Protein AF-0000000084945791 (afdb_homodimer)

Secondary structure (DSSP, 8-state):
-EEEEEEEEEEEETTEEEEEEEEEEEETT-EEEEEESTTSSHHHHHHHHHTSS--SEEEEEETTEETTT-HHHHHHHEEEE-SS----TTSBHHHHHHHHHHHTT--HHHHHHHHHHHHHHTT-GGGTTSBGGGS-HHHHHHHHHHHHHTT--SEEEEESTTTT--HHHHHHHHHHHHHHBTTBEEEEEES-HHHHHHH-SEEEEEETTEEEEEE-HHHHHHHHT-SSHHHHHHHHHHT-S-S---TT-/-EEEEEEEEEEEETTEEEEEEEEEEEETT-EEEEEESTTSSHHHHHHHHHTSS--SEEEEEETTEETTT-HHHHHHHEEEE-SS----TTSBHHHHHHHHHHHTT--HHHHHHHHHHHHHHTT-GGGTTSBGGGS-HHHHHHHHHHHHHTT--SEEEEESTTTT--HHHHHHHHHHHHHHBTTBEEEEEES-HHHHHHH-SEEEEEETTEEEEEE-HHHHHHHHT-SSHHHHHHHHHHT-S-S---TT-

Structure (mmCIF, N/CA/C/O backbone):
data_AF-0000000084945791-model_v1
#
loop_
_entity.id
_entity.type
_entity.pdbx_description
1 polymer 'ABC transporter, ATP-binding protein'
#
loop_
_atom_site.group_PDB
_atom_site.id
_atom_site.type_symbol
_atom_site.label_atom_id
_atom_site.label_alt_id
_atom_site.label_comp_id
_atom_site.label_asym_id
_atom_site.label_entity_id
_atom_site.label_seq_id
_atom_site.pdbx_PDB_ins_code
_atom_site.Cartn_x
_atom_site.Cartn_y
_atom_site.Cartn_z
_atom_site.occupancy
_atom_site.B_iso_or_equiv
_atom_site.auth_seq_id
_atom_site.auth_comp_id
_atom_site.auth_asym_id
_atom_site.auth_atom_id
_atom_site.pdbx_PDB_model_num
ATOM 1 N N . MET A 1 1 ? -0.358 33.906 0.718 1 84.75 1 MET A N 1
ATOM 2 C CA . MET A 1 1 ? 0.725 34.031 1.689 1 84.75 1 MET A CA 1
ATOM 3 C C . MET A 1 1 ? 1.366 32.656 1.964 1 84.75 1 MET A C 1
ATOM 5 O O . MET A 1 1 ? 0.689 31.641 1.935 1 84.75 1 MET A O 1
ATOM 9 N N . GLU A 1 2 ? 2.629 32.719 2.186 1 93 2 GLU A N 1
ATOM 10 C CA . GLU A 1 2 ? 3.328 31.453 2.484 1 93 2 GLU A CA 1
ATOM 11 C C . GLU A 1 2 ? 3.092 31.031 3.928 1 93 2 GLU A C 1
ATOM 13 O O . GLU A 1 2 ? 3.33 31.797 4.859 1 93 2 GLU A O 1
ATOM 18 N N . MET A 1 3 ? 2.568 29.875 4.059 1 96.69 3 MET A N 1
ATOM 19 C CA . MET A 1 3 ? 2.291 29.344 5.391 1 96.69 3 MET A CA 1
ATOM 20 C C . MET A 1 3 ? 3.521 28.641 5.961 1 96.69 3 MET A C 1
ATOM 22 O O . MET A 1 3 ? 3.775 28.719 7.168 1 96.69 3 MET A O 1
ATOM 26 N N . ILE A 1 4 ? 4.242 28.031 5.102 1 97.88 4 ILE A N 1
ATOM 27 C CA . ILE A 1 4 ? 5.453 27.328 5.5 1 97.88 4 ILE A CA 1
ATOM 28 C C . ILE A 1 4 ? 6.602 27.703 4.566 1 97.88 4 ILE A C 1
ATOM 30 O O . ILE A 1 4 ? 6.441 27.719 3.344 1 97.88 4 ILE A O 1
ATOM 34 N N . GLU A 1 5 ? 7.703 28.062 5.141 1 98.25 5 GLU A N 1
ATOM 35 C CA . GLU A 1 5 ? 8.93 28.328 4.402 1 98.25 5 GLU A CA 1
ATOM 36 C C . GLU A 1 5 ? 10.109 27.547 4.969 1 98.25 5 GLU A C 1
ATOM 38 O O . GLU A 1 5 ? 10.492 27.734 6.125 1 98.25 5 GLU A O 1
ATOM 43 N N . ILE A 1 6 ? 10.641 26.656 4.188 1 98.38 6 ILE A N 1
ATOM 44 C CA . ILE A 1 6 ? 11.766 25.828 4.586 1 98.38 6 ILE A CA 1
ATOM 45 C C . ILE A 1 6 ? 13.055 26.359 3.967 1 98.38 6 ILE A C 1
ATOM 47 O O . ILE A 1 6 ? 13.109 26.609 2.76 1 98.38 6 ILE A O 1
ATOM 51 N N . LYS A 1 7 ? 14.023 26.531 4.777 1 98.25 7 LYS A N 1
ATOM 52 C CA . LYS A 1 7 ? 15.289 27.109 4.32 1 98.25 7 LYS A CA 1
ATOM 53 C C . LYS A 1 7 ? 16.469 26.234 4.73 1 98.25 7 LYS A C 1
ATOM 55 O O . LYS A 1 7 ? 16.828 26.172 5.906 1 98.25 7 LYS A O 1
ATOM 60 N N . ASN A 1 8 ? 17.078 25.641 3.764 1 98.38 8 ASN A N 1
ATOM 61 C CA . ASN A 1 8 ? 18.297 24.844 3.908 1 98.38 8 ASN A CA 1
ATOM 62 C C . ASN A 1 8 ? 18.141 23.797 5.016 1 98.38 8 ASN A C 1
ATOM 64 O O . ASN A 1 8 ? 19.078 23.594 5.797 1 98.38 8 ASN A O 1
ATOM 68 N N . LEU A 1 9 ? 17.031 23.281 5.16 1 98.62 9 LEU A N 1
ATOM 69 C CA . LEU A 1 9 ? 16.734 22.328 6.227 1 98.62 9 LEU A CA 1
ATOM 70 C C . LEU A 1 9 ? 17.516 21.031 6.031 1 98.62 9 LEU A C 1
ATOM 72 O O . LEU A 1 9 ? 17.453 20.438 4.957 1 98.62 9 LEU A O 1
ATOM 76 N N . THR A 1 10 ? 18.25 20.656 7.035 1 98.69 10 THR A N 1
ATOM 77 C CA . THR A 1 10 ? 19.156 19.516 6.922 1 98.69 10 THR A CA 1
ATOM 78 C C . THR A 1 10 ? 19.078 18.641 8.172 1 98.69 10 THR A C 1
ATOM 80 O O . THR A 1 10 ? 19 19.141 9.289 1 98.69 10 THR A O 1
ATOM 83 N N . LYS A 1 11 ? 19.016 17.328 7.996 1 98.69 11 LYS A N 1
ATOM 84 C CA . LYS A 1 11 ? 19.109 16.375 9.094 1 98.69 11 LYS A CA 1
ATOM 85 C C . LYS A 1 11 ? 20.156 15.297 8.805 1 98.69 11 LYS A C 1
ATOM 87 O O . LYS A 1 11 ? 20.094 14.617 7.773 1 98.69 11 LYS A O 1
ATOM 92 N N . LYS A 1 12 ? 21.062 15.18 9.641 1 97.75 12 LYS A N 1
ATOM 93 C CA . LYS A 1 12 ? 22.094 14.141 9.586 1 97.75 12 LYS A CA 1
ATOM 94 C C . LYS A 1 12 ? 21.984 13.203 10.781 1 97.75 12 LYS A C 1
ATOM 96 O O . LYS A 1 12 ? 21.906 13.648 11.922 1 97.75 12 LYS A O 1
ATOM 101 N N . TYR A 1 13 ? 21.844 11.922 10.5 1 96.12 13 TYR A N 1
ATOM 102 C CA . TYR A 1 13 ? 22 10.883 11.516 1 96.12 13 TYR A CA 1
ATOM 103 C C . TYR A 1 13 ? 23.359 10.203 11.406 1 96.12 13 TYR A C 1
ATOM 105 O O . TYR A 1 13 ? 23.609 9.453 10.461 1 96.12 13 TYR A O 1
ATOM 113 N N . ASN A 1 14 ? 24.203 10.461 12.375 1 92.88 14 ASN A N 1
ATOM 114 C CA . ASN A 1 14 ? 25.562 9.977 12.258 1 92.88 14 ASN A CA 1
ATOM 115 C C . ASN A 1 14 ? 26.188 10.328 10.906 1 92.88 14 ASN A C 1
ATOM 117 O O . ASN A 1 14 ? 26.375 11.508 10.602 1 92.88 14 ASN A O 1
ATOM 121 N N . ASP A 1 15 ? 26.359 9.281 10.031 1 91.25 15 ASP A N 1
ATOM 122 C CA . ASP A 1 15 ? 27.031 9.555 8.766 1 91.25 15 ASP A CA 1
ATOM 123 C C . ASP A 1 15 ? 26.047 9.594 7.609 1 91.25 15 ASP A C 1
ATOM 125 O O . ASP A 1 15 ? 26.422 9.789 6.457 1 91.25 15 ASP A O 1
ATOM 129 N N . LYS A 1 16 ? 24.797 9.617 7.93 1 93.94 16 LYS A N 1
ATOM 130 C CA . LYS A 1 16 ? 23.797 9.562 6.867 1 93.94 16 LYS A CA 1
ATOM 131 C C . LYS A 1 16 ? 23 10.867 6.793 1 93.94 16 LYS A C 1
ATOM 133 O O . LYS A 1 16 ? 22.469 11.336 7.805 1 93.94 16 LYS A O 1
ATOM 138 N N . LEU A 1 17 ? 22.984 11.477 5.637 1 96.5 17 LEU A N 1
ATOM 139 C CA . LEU A 1 17 ? 22.156 12.648 5.383 1 96.5 17 LEU A CA 1
ATOM 140 C C . LEU A 1 17 ? 20.719 12.242 5.02 1 96.5 17 LEU A C 1
ATOM 142 O O . LEU A 1 17 ? 20.438 11.93 3.861 1 96.5 17 LEU A O 1
ATOM 146 N N . ALA A 1 18 ? 19.891 12.344 5.984 1 97.75 18 ALA A N 1
ATOM 147 C CA . ALA A 1 18 ? 18.5 11.961 5.77 1 97.75 18 ALA A CA 1
ATOM 148 C C . ALA A 1 18 ? 17.734 13.039 5 1 97.75 18 ALA A C 1
ATOM 150 O O . ALA A 1 18 ? 16.875 12.734 4.172 1 97.75 18 ALA A O 1
ATOM 151 N N . VAL A 1 19 ? 17.969 14.242 5.293 1 98.62 19 VAL A N 1
ATOM 152 C CA . VAL A 1 19 ? 17.469 15.414 4.578 1 98.62 19 VAL A CA 1
ATOM 153 C C . VAL A 1 19 ? 18.625 16.375 4.297 1 98.62 19 VAL A C 1
ATOM 155 O O . VAL A 1 19 ? 19.359 16.75 5.207 1 98.62 19 VAL A O 1
ATOM 158 N N . ASP A 1 20 ? 18.703 16.734 3.043 1 98.12 20 ASP A N 1
ATOM 159 C CA . ASP A 1 20 ? 19.906 17.453 2.607 1 98.12 20 ASP A CA 1
ATOM 160 C C . ASP A 1 20 ? 19.531 18.797 1.995 1 98.12 20 ASP A C 1
ATOM 162 O O . ASP A 1 20 ? 19.297 18.891 0.79 1 98.12 20 ASP A O 1
ATOM 166 N N . ASN A 1 21 ? 19.609 19.844 2.836 1 97.88 21 ASN A N 1
ATOM 167 C CA . ASN A 1 21 ? 19.5 21.219 2.373 1 97.88 21 ASN A CA 1
ATOM 168 C C . ASN A 1 21 ? 18.172 21.453 1.63 1 97.88 21 ASN A C 1
ATOM 170 O O . ASN A 1 21 ? 18.188 21.922 0.489 1 97.88 21 ASN A O 1
ATOM 174 N N . LEU A 1 22 ? 17.125 21.125 2.271 1 98.25 22 LEU A N 1
ATOM 175 C CA . LEU A 1 22 ? 15.797 21.219 1.679 1 98.25 22 LEU A CA 1
ATOM 176 C C . LEU A 1 22 ? 15.289 22.656 1.683 1 98.25 22 LEU A C 1
ATOM 178 O O . LEU A 1 22 ? 15.383 23.344 2.699 1 98.25 22 LEU A O 1
ATOM 182 N N . ASN A 1 23 ? 14.805 23.125 0.535 1 98.12 23 ASN A N 1
ATOM 183 C CA . ASN A 1 23 ? 14.203 24.438 0.36 1 98.12 23 ASN A CA 1
ATOM 184 C C . ASN A 1 23 ? 12.844 24.344 -0.337 1 98.12 23 ASN A C 1
ATOM 186 O O . ASN A 1 23 ? 12.75 23.812 -1.441 1 98.12 23 ASN A O 1
ATOM 190 N N . LEU A 1 24 ? 11.797 24.828 0.343 1 96.31 24 LEU A N 1
ATOM 191 C CA . LEU A 1 24 ? 10.492 24.875 -0.303 1 96.31 24 LEU A CA 1
ATOM 192 C C . LEU A 1 24 ? 9.516 25.734 0.491 1 96.31 24 LEU A C 1
ATOM 194 O O . LEU A 1 24 ? 9.797 26.109 1.633 1 96.31 24 LEU A O 1
ATOM 198 N N . SER A 1 25 ? 8.438 26.109 -0.158 1 97.25 25 SER A N 1
ATOM 199 C CA . SER A 1 25 ? 7.383 26.891 0.478 1 97.25 25 SER A CA 1
ATOM 200 C C . SER A 1 25 ? 6.008 26.312 0.156 1 97.25 25 SER A C 1
ATOM 202 O O . SER A 1 25 ? 5.816 25.688 -0.893 1 97.25 25 SER A O 1
ATOM 204 N N . ILE A 1 26 ? 5.113 26.531 1.061 1 97 26 ILE A N 1
ATOM 205 C CA . ILE A 1 26 ? 3.732 26.094 0.897 1 97 26 ILE A CA 1
ATOM 206 C C . ILE A 1 26 ? 2.781 27.234 1.239 1 97 26 ILE A C 1
ATOM 208 O O . ILE A 1 26 ? 2.93 27.891 2.273 1 97 26 ILE A O 1
ATOM 212 N N . LYS A 1 27 ? 1.799 27.406 0.423 1 97.12 27 LYS A N 1
ATOM 213 C CA . LYS A 1 27 ? 0.812 28.469 0.641 1 97.12 27 LYS A CA 1
ATOM 214 C C . LYS A 1 27 ? -0.274 28.016 1.612 1 97.12 27 LYS A C 1
ATOM 216 O O . LYS A 1 27 ? -0.554 26.812 1.722 1 97.12 27 LYS A O 1
ATOM 221 N N . GLN A 1 28 ? -0.848 28.984 2.207 1 97.5 28 GLN A N 1
ATOM 222 C CA . GLN A 1 28 ? -1.939 28.719 3.139 1 97.5 28 GLN A CA 1
ATOM 223 C C . GLN A 1 28 ? -3.109 28.031 2.436 1 97.5 28 GLN A C 1
ATOM 225 O O . GLN A 1 28 ? -3.48 28.422 1.323 1 97.5 28 GLN A O 1
ATOM 230 N N . GLY A 1 29 ? -3.609 27 3.057 1 97.5 29 GLY A N 1
ATOM 231 C CA . GLY A 1 29 ? -4.812 26.328 2.568 1 97.5 29 GLY A CA 1
ATOM 232 C C . GLY A 1 29 ? -4.531 25.312 1.479 1 97.5 29 GLY A C 1
ATOM 233 O O . GLY A 1 29 ? -5.453 24.672 0.971 1 97.5 29 GLY A O 1
ATOM 234 N N . LYS A 1 30 ? -3.254 25.141 1.139 1 98.12 30 LYS A N 1
ATOM 235 C CA . LYS A 1 30 ? -2.885 24.203 0.08 1 98.12 30 LYS A CA 1
ATOM 236 C C . LYS A 1 30 ? -2.426 22.859 0.661 1 98.12 30 LYS A C 1
ATOM 238 O O . LYS A 1 30 ? -2.051 22.781 1.833 1 98.12 30 LYS A O 1
ATOM 243 N N . LEU A 1 31 ? -2.555 21.875 -0.128 1 98.62 31 LEU A N 1
ATOM 244 C CA . LEU A 1 31 ? -2.055 20.562 0.22 1 98.62 31 LEU A CA 1
ATOM 245 C C . LEU A 1 31 ? -0.797 20.219 -0.577 1 98.62 31 LEU A C 1
ATOM 247 O O . LEU A 1 31 ? -0.813 20.25 -1.81 1 98.62 31 LEU A O 1
ATOM 251 N N . LEU A 1 32 ? 0.277 19.969 0.123 1 98.62 32 LEU A N 1
ATOM 252 C CA . LEU A 1 32 ? 1.533 19.516 -0.465 1 98.62 32 LEU A CA 1
ATOM 253 C C . LEU A 1 32 ? 1.793 18.047 -0.134 1 98.62 32 LEU A C 1
ATOM 255 O O . LEU A 1 32 ? 1.746 17.656 1.034 1 98.62 32 LEU A O 1
ATOM 259 N N . ALA A 1 33 ? 2.041 17.25 -1.148 1 98.69 33 ALA A N 1
ATOM 260 C CA . ALA A 1 33 ? 2.463 15.875 -0.938 1 98.69 33 ALA A CA 1
ATOM 261 C C . ALA A 1 33 ? 3.977 15.734 -1.08 1 98.69 33 ALA A C 1
ATOM 263 O O . ALA A 1 33 ? 4.551 16.141 -2.088 1 98.69 33 ALA A O 1
ATOM 264 N N . LEU A 1 34 ? 4.586 15.273 -0.053 1 98.5 34 LEU A N 1
ATOM 265 C CA . LEU A 1 34 ? 5.953 14.781 -0.169 1 98.5 34 LEU A CA 1
ATOM 266 C C . LEU A 1 34 ? 5.969 13.344 -0.687 1 98.5 34 LEU A C 1
ATOM 268 O O . LEU A 1 34 ? 5.641 12.414 0.048 1 98.5 34 LEU A O 1
ATOM 272 N N . LEU A 1 35 ? 6.34 13.234 -1.909 1 98.31 35 LEU A N 1
ATOM 273 C CA . LEU A 1 35 ? 6.301 11.961 -2.615 1 98.31 35 LEU A CA 1
ATOM 274 C C . LEU A 1 35 ? 7.707 11.414 -2.83 1 98.31 35 LEU A C 1
ATOM 276 O O . LEU A 1 35 ? 8.609 12.148 -3.238 1 98.31 35 LEU A O 1
ATOM 280 N N . GLY A 1 36 ? 7.875 10.156 -2.592 1 96.62 36 GLY A N 1
ATOM 281 C CA . GLY A 1 36 ? 9.172 9.516 -2.783 1 96.62 36 GLY A CA 1
ATOM 282 C C . GLY A 1 36 ? 9.203 8.078 -2.301 1 96.62 36 GLY A C 1
ATOM 283 O O . GLY A 1 36 ? 8.242 7.598 -1.699 1 96.62 36 GLY A O 1
ATOM 284 N N . VAL A 1 37 ? 10.289 7.438 -2.582 1 94.5 37 VAL A N 1
ATOM 285 C CA . VAL A 1 37 ? 10.469 6.047 -2.178 1 94.5 37 VAL A CA 1
ATOM 286 C C . VAL A 1 37 ? 10.789 5.98 -0.686 1 94.5 37 VAL A C 1
ATOM 288 O O . VAL A 1 37 ? 10.938 7.016 -0.028 1 94.5 37 VAL A O 1
ATOM 291 N N . ASN A 1 38 ? 10.82 4.766 -0.222 1 90.88 38 ASN A N 1
ATOM 292 C CA . ASN A 1 38 ? 11.203 4.586 1.174 1 90.88 38 ASN A CA 1
ATOM 293 C C . ASN A 1 38 ? 12.617 5.094 1.437 1 90.88 38 ASN A C 1
ATOM 295 O O . ASN A 1 38 ? 13.531 4.852 0.643 1 90.88 38 ASN A O 1
ATOM 299 N N . GLY A 1 39 ? 12.766 5.891 2.463 1 92.62 39 GLY A N 1
ATOM 300 C CA . GLY A 1 39 ? 14.07 6.422 2.811 1 92.62 39 GLY A CA 1
ATOM 301 C C . GLY A 1 39 ? 14.383 7.734 2.113 1 92.62 39 GLY A C 1
ATOM 302 O O . GLY A 1 39 ? 15.484 8.266 2.254 1 92.62 39 GLY A O 1
ATOM 303 N N . ALA A 1 40 ? 13.414 8.281 1.499 1 95.69 40 ALA A N 1
ATOM 304 C CA . ALA A 1 40 ? 13.648 9.484 0.699 1 95.69 40 ALA A CA 1
ATOM 305 C C . ALA A 1 40 ? 13.789 10.719 1.588 1 95.69 40 ALA A C 1
ATOM 307 O O . ALA A 1 40 ? 14.219 11.773 1.127 1 95.69 40 ALA A O 1
ATOM 308 N N . GLY A 1 41 ? 13.391 10.625 2.846 1 97.38 41 GLY A N 1
ATOM 309 C CA . GLY A 1 41 ? 13.5 11.742 3.77 1 97.38 41 GLY A CA 1
ATOM 310 C C . GLY A 1 41 ? 12.156 12.352 4.117 1 97.38 41 GLY A C 1
ATOM 311 O O . GLY A 1 41 ? 12.086 13.352 4.832 1 97.38 41 GLY A O 1
ATOM 312 N N . LYS A 1 42 ? 11.078 11.797 3.613 1 97.81 42 LYS A N 1
ATOM 313 C CA . LYS A 1 42 ? 9.734 12.352 3.773 1 97.81 42 LYS A CA 1
ATOM 314 C C . LYS A 1 42 ? 9.359 12.461 5.25 1 97.81 42 LYS A C 1
ATOM 316 O O . LYS A 1 42 ? 9.031 13.547 5.734 1 97.81 42 LYS A O 1
ATOM 321 N N . THR A 1 43 ? 9.453 11.328 5.949 1 97 43 THR A N 1
ATOM 322 C CA . THR A 1 43 ? 9.078 11.25 7.355 1 97 43 THR A CA 1
ATOM 323 C C . THR A 1 43 ? 9.984 12.125 8.211 1 97 43 THR A C 1
ATOM 325 O O . THR A 1 43 ? 9.523 12.812 9.125 1 97 43 THR A O 1
ATOM 328 N N . THR A 1 44 ? 11.266 12.117 7.91 1 97.94 44 THR A N 1
ATOM 329 C CA . THR A 1 44 ? 12.219 12.953 8.633 1 97.94 44 THR A CA 1
ATOM 330 C C . THR A 1 44 ? 11.891 14.43 8.461 1 97.94 44 THR A C 1
ATOM 332 O O . THR A 1 44 ? 11.922 15.195 9.422 1 97.94 44 THR A O 1
ATOM 335 N N . THR A 1 45 ? 11.531 14.805 7.289 1 98.44 45 THR A N 1
ATOM 336 C CA . THR A 1 45 ? 11.125 16.188 7.023 1 98.44 45 THR A CA 1
ATOM 337 C C . THR A 1 45 ? 9.898 16.562 7.848 1 98.44 45 THR A C 1
ATOM 339 O O . THR A 1 45 ? 9.883 17.594 8.508 1 98.44 45 THR A O 1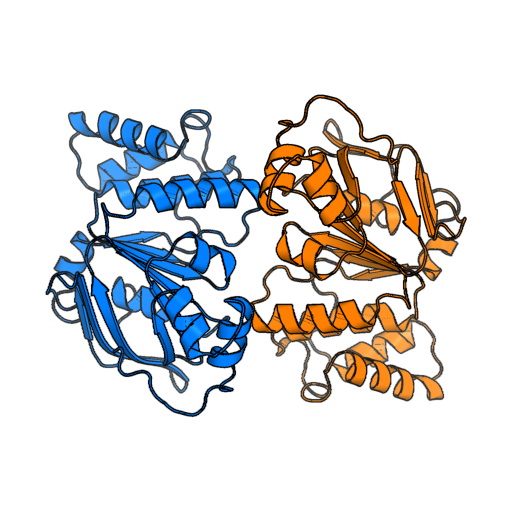
ATOM 342 N N . LEU A 1 46 ? 8.945 15.711 7.824 1 97.88 46 LEU A N 1
ATOM 343 C CA . LEU A 1 46 ? 7.715 15.961 8.57 1 97.88 46 LEU A CA 1
ATOM 344 C C . LEU A 1 46 ? 8 16.078 10.062 1 97.88 46 LEU A C 1
ATOM 346 O O . LEU A 1 46 ? 7.469 16.969 10.727 1 97.88 46 LEU A O 1
ATOM 350 N N . LYS A 1 47 ? 8.859 15.289 10.547 1 97.5 47 LYS A N 1
ATOM 351 C CA . LYS A 1 47 ? 9.195 15.297 11.969 1 97.5 47 LYS A CA 1
ATOM 352 C C . LYS A 1 47 ? 9.914 16.594 12.352 1 97.5 47 LYS A C 1
ATOM 354 O O . LYS A 1 47 ? 9.68 17.141 13.43 1 97.5 47 LYS A O 1
ATOM 359 N N . MET A 1 48 ? 10.742 17.062 11.523 1 98.38 48 MET A N 1
ATOM 360 C CA . MET A 1 48 ? 11.398 18.344 11.789 1 98.38 48 MET A CA 1
ATOM 361 C C . MET A 1 48 ? 10.383 19.484 11.797 1 98.38 48 MET A C 1
ATOM 363 O O . MET A 1 48 ? 10.367 20.297 12.719 1 98.38 48 MET A O 1
ATOM 367 N N . LEU A 1 49 ? 9.508 19.453 10.844 1 98.06 49 LEU A N 1
ATOM 368 C CA . LEU A 1 49 ? 8.531 20.531 10.719 1 98.06 49 LEU A CA 1
ATOM 369 C C . LEU A 1 49 ? 7.559 20.516 11.898 1 98.06 49 LEU A C 1
ATOM 371 O O . LEU A 1 49 ? 7.074 21.578 12.32 1 98.06 49 LEU A O 1
ATOM 375 N N . SER A 1 50 ? 7.336 19.344 12.406 1 96.69 50 SER A N 1
ATOM 376 C CA . SER A 1 50 ? 6.367 19.203 13.484 1 96.69 50 SER A CA 1
ATOM 377 C C . SER A 1 50 ? 7.035 19.344 14.852 1 96.69 50 SER A C 1
ATOM 379 O O . SER A 1 50 ? 6.367 19.297 15.883 1 96.69 50 SER A O 1
ATOM 381 N N . GLY A 1 51 ? 8.344 19.391 14.859 1 96.12 51 GLY A N 1
ATOM 382 C CA . GLY A 1 51 ? 9.07 19.609 16.094 1 96.12 51 GLY A CA 1
ATOM 383 C C . GLY A 1 51 ? 9.367 18.312 16.844 1 96.12 51 GLY A C 1
ATOM 384 O O . GLY A 1 51 ? 9.805 18.359 18 1 96.12 51 GLY A O 1
ATOM 385 N N . LEU A 1 52 ? 9.133 17.219 16.281 1 94.81 52 LEU A N 1
ATOM 386 C CA . LEU A 1 52 ? 9.406 15.93 16.938 1 94.81 52 LEU A CA 1
ATOM 387 C C . LEU A 1 52 ? 10.906 15.656 16.984 1 94.81 52 LEU A C 1
ATOM 389 O O . LEU A 1 52 ? 11.375 14.961 17.891 1 94.81 52 LEU A O 1
ATOM 393 N N . ILE A 1 53 ? 11.609 16.203 16 1 96.81 53 ILE A N 1
ATOM 394 C CA . ILE A 1 53 ? 13.07 16.156 16.016 1 96.81 53 ILE A CA 1
ATOM 395 C C . ILE A 1 53 ? 13.633 17.516 15.609 1 96.81 53 ILE A C 1
ATOM 397 O O . ILE A 1 53 ? 12.969 18.297 14.914 1 96.81 53 ILE A O 1
ATOM 401 N N . GLN A 1 54 ? 14.852 17.766 16.047 1 97.31 54 GLN A N 1
ATOM 402 C CA . GLN A 1 54 ? 15.516 19.016 15.68 1 97.31 54 GLN A CA 1
ATOM 403 C C . GLN A 1 54 ? 16.328 18.844 14.398 1 97.31 54 GLN A C 1
ATOM 405 O O . GLN A 1 54 ? 17 17.828 14.219 1 97.31 54 GLN A O 1
ATOM 410 N N . PRO A 1 55 ? 16.297 19.828 13.578 1 98.44 55 PRO A N 1
ATOM 411 C CA . PRO A 1 55 ? 17.219 19.797 12.438 1 98.44 55 PRO A CA 1
ATOM 412 C C . PRO A 1 55 ? 18.688 19.828 12.859 1 98.44 55 PRO A C 1
ATOM 414 O O . PRO A 1 55 ? 19 20.328 13.945 1 98.44 55 PRO A O 1
ATOM 417 N N . THR A 1 56 ? 19.5 19.203 12.016 1 98.5 56 THR A N 1
ATOM 418 C CA . THR A 1 56 ? 20.938 19.375 12.203 1 98.5 56 THR A CA 1
ATOM 419 C C . THR A 1 56 ? 21.359 20.797 11.852 1 98.5 56 THR A C 1
ATOM 421 O O . THR A 1 56 ? 22.172 21.406 12.562 1 98.5 56 THR A O 1
ATOM 424 N N . SER A 1 57 ? 20.844 21.297 10.789 1 98.31 57 SER A N 1
ATOM 425 C CA . SER A 1 57 ? 21.047 22.688 10.383 1 98.31 57 SER A CA 1
ATOM 426 C C . SER A 1 57 ? 19.875 23.188 9.539 1 98.31 57 SER A C 1
ATOM 428 O O . SER A 1 57 ? 19.031 22.406 9.117 1 98.31 57 SER A O 1
ATOM 430 N N . GLY A 1 58 ? 19.844 24.469 9.359 1 98.5 58 GLY A N 1
ATOM 431 C CA . GLY A 1 58 ? 18.734 25.078 8.641 1 98.5 58 GLY A CA 1
ATOM 432 C C . GLY A 1 58 ? 17.547 25.375 9.531 1 98.5 58 GLY A C 1
ATOM 433 O O . GLY A 1 58 ? 17.625 25.281 10.75 1 98.5 58 GLY A O 1
ATOM 434 N N . ASP A 1 59 ? 16.484 25.844 8.852 1 98.5 59 ASP A N 1
ATOM 435 C CA . ASP A 1 59 ? 15.297 26.25 9.594 1 98.5 59 ASP A CA 1
ATOM 436 C C . ASP A 1 59 ? 14.047 26.203 8.719 1 98.5 59 ASP A C 1
ATOM 438 O O . ASP A 1 59 ? 14.148 25.969 7.508 1 98.5 59 ASP A O 1
ATOM 442 N N . ALA A 1 60 ? 12.969 26.25 9.359 1 98.56 60 ALA A N 1
ATOM 443 C CA . ALA A 1 60 ? 11.688 26.484 8.695 1 98.56 60 ALA A CA 1
ATOM 444 C C . ALA A 1 60 ? 10.812 27.438 9.516 1 98.56 60 ALA A C 1
ATOM 446 O O . ALA A 1 60 ? 10.953 27.516 10.742 1 98.56 60 ALA A O 1
ATOM 447 N N . ARG A 1 61 ? 10.07 28.141 8.797 1 98.12 61 ARG A N 1
ATOM 448 C CA . ARG A 1 61 ? 9.109 29.016 9.453 1 98.12 61 ARG A CA 1
ATOM 449 C C . ARG A 1 61 ? 7.676 28.594 9.133 1 98.12 61 ARG A C 1
ATOM 451 O O . ARG A 1 61 ? 7.348 28.312 7.98 1 98.12 61 ARG A O 1
ATOM 458 N N . ILE A 1 62 ? 6.922 28.562 10.109 1 97.75 62 ILE A N 1
ATOM 459 C CA . ILE A 1 62 ? 5.496 28.266 10.023 1 97.75 62 ILE A CA 1
ATOM 460 C C . ILE A 1 62 ? 4.688 29.438 10.562 1 97.75 62 ILE A C 1
ATOM 462 O O . ILE A 1 62 ? 4.781 29.781 11.742 1 97.75 62 ILE A O 1
ATOM 466 N N . ASN A 1 63 ? 3.9 29.969 9.664 1 96.62 63 ASN A N 1
ATOM 467 C CA . ASN A 1 63 ? 3.219 31.203 10.023 1 96.62 63 ASN A CA 1
ATOM 468 C C . ASN A 1 63 ? 4.176 32.219 10.656 1 96.62 63 ASN A C 1
ATOM 470 O O . ASN A 1 63 ? 3.885 32.75 11.719 1 96.62 63 ASN A O 1
ATOM 474 N N . ASN A 1 64 ? 5.344 32.25 10.156 1 96.25 64 ASN A N 1
ATOM 475 C CA . ASN A 1 64 ? 6.398 33.188 10.469 1 96.25 64 ASN A CA 1
ATOM 476 C C . ASN A 1 64 ? 7.125 32.812 11.758 1 96.25 64 ASN A C 1
ATOM 478 O O . ASN A 1 64 ? 8.031 33.531 12.195 1 96.25 64 ASN A O 1
ATOM 482 N N . TYR A 1 65 ? 6.762 31.719 12.391 1 98 65 TYR A N 1
ATOM 483 C CA . TYR A 1 65 ? 7.48 31.266 13.57 1 98 65 TYR A CA 1
ATOM 484 C C . TYR A 1 65 ? 8.547 30.234 13.203 1 98 65 TYR A C 1
ATOM 486 O O . TYR A 1 65 ? 8.281 29.297 12.438 1 98 65 TYR A O 1
ATOM 494 N N . SER A 1 66 ? 9.727 30.406 13.734 1 98.5 66 SER A N 1
ATOM 495 C CA . SER A 1 66 ? 10.836 29.484 13.516 1 98.5 66 SER A CA 1
ATOM 496 C C . SER A 1 66 ? 10.602 28.156 14.219 1 98.5 66 SER A C 1
ATOM 498 O O . SER A 1 66 ? 10.297 28.125 15.414 1 98.5 66 SER A O 1
ATOM 500 N N . ILE A 1 67 ? 10.852 27.016 13.523 1 98.44 67 ILE A N 1
ATOM 501 C CA . ILE A 1 67 ? 10.656 25.719 14.148 1 98.44 67 ILE A CA 1
ATOM 502 C C . ILE A 1 67 ? 11.812 25.422 15.109 1 98.44 67 ILE A C 1
ATOM 504 O O . ILE A 1 67 ? 11.727 24.516 15.945 1 98.44 67 ILE A O 1
ATOM 508 N N . VAL A 1 68 ? 12.852 26.188 14.984 1 98.06 68 VAL A N 1
ATOM 509 C CA . VAL A 1 68 ? 14.031 25.984 15.812 1 98.06 68 VAL A CA 1
ATOM 510 C C . VAL A 1 68 ? 13.961 26.875 17.047 1 98.06 68 VAL A C 1
ATOM 512 O O . VAL A 1 68 ? 14.102 26.391 18.172 1 98.06 68 VAL A O 1
ATOM 515 N N . ASN A 1 69 ? 13.562 28.125 16.875 1 97.56 69 ASN A N 1
ATOM 516 C CA . ASN A 1 69 ? 13.672 29.109 17.953 1 97.56 69 ASN A CA 1
ATOM 517 C C . ASN A 1 69 ? 12.328 29.375 18.609 1 97.56 69 ASN A C 1
ATOM 519 O O . ASN A 1 69 ? 12.266 29.906 19.719 1 97.56 69 ASN A O 1
ATOM 523 N N . GLU A 1 70 ? 11.289 29.094 17.906 1 97.94 70 GLU A N 1
ATOM 524 C CA . GLU A 1 70 ? 9.953 29.391 18.391 1 97.94 70 GLU A CA 1
ATOM 525 C C . GLU A 1 70 ? 9.055 28.156 18.344 1 97.94 70 GLU A C 1
ATOM 527 O O . GLU A 1 70 ? 7.895 28.25 17.938 1 97.94 70 GLU A O 1
ATOM 532 N N . SER A 1 71 ? 9.57 27.031 18.734 1 96.12 71 SER A N 1
ATOM 533 C CA . SER A 1 71 ? 8.93 25.734 18.578 1 96.12 71 SER A CA 1
ATOM 534 C C . SER A 1 71 ? 7.625 25.672 19.359 1 96.12 71 SER A C 1
ATOM 536 O O . SER A 1 71 ? 6.676 25 18.922 1 96.12 71 SER A O 1
ATOM 538 N N . LEU A 1 72 ? 7.449 26.344 20.469 1 95.5 72 LEU A N 1
ATOM 539 C CA . LEU A 1 72 ? 6.238 26.312 21.281 1 95.5 72 LEU A CA 1
ATOM 540 C C . LEU A 1 72 ? 5.074 26.969 20.547 1 95.5 72 LEU A C 1
ATOM 542 O O . LEU A 1 72 ? 3.943 26.469 20.609 1 95.5 72 LEU A O 1
ATOM 546 N N . PHE A 1 73 ? 5.426 28.016 19.859 1 96.5 73 PHE A N 1
ATOM 547 C CA . PHE A 1 73 ? 4.398 28.688 19.078 1 96.5 73 PHE A CA 1
ATOM 548 C C . PHE A 1 73 ? 3.977 27.828 17.891 1 96.5 73 PHE A C 1
ATOM 550 O O . PHE A 1 73 ? 2.789 27.734 17.578 1 96.5 73 PHE A O 1
ATOM 557 N N . VAL A 1 74 ? 4.938 27.203 17.281 1 97.56 74 VAL A N 1
ATOM 558 C CA . VAL A 1 74 ? 4.664 26.328 16.141 1 97.56 74 VAL A CA 1
ATOM 559 C C . VAL A 1 74 ? 3.742 25.188 16.578 1 97.56 74 VAL A C 1
ATOM 561 O O . VAL A 1 74 ? 2.773 24.875 15.883 1 97.56 74 VAL A O 1
ATOM 564 N N . LYS A 1 75 ? 3.943 24.688 17.719 1 96.06 75 LYS A N 1
ATOM 565 C CA . LYS A 1 75 ? 3.201 23.531 18.219 1 96.06 75 LYS A CA 1
ATOM 566 C C . LYS A 1 75 ? 1.722 23.859 18.391 1 96.06 75 LYS A C 1
ATOM 568 O O . LYS A 1 75 ? 0.864 22.984 18.25 1 96.06 75 LYS A O 1
ATOM 573 N N . GLU A 1 76 ? 1.441 25.031 18.625 1 95.62 76 GLU A N 1
ATOM 574 C CA . GLU A 1 76 ? 0.06 25.453 18.828 1 95.62 76 GLU A CA 1
ATOM 575 C C . GLU A 1 76 ? -0.69 25.547 17.5 1 95.62 76 GLU A C 1
ATOM 577 O O . GLU A 1 76 ? -1.923 25.547 17.484 1 95.62 76 GLU A O 1
ATOM 582 N N . LEU A 1 77 ? 0.077 25.625 16.438 1 97.31 77 LEU A N 1
ATOM 583 C CA . LEU A 1 77 ? -0.521 25.875 15.125 1 97.31 77 LEU A CA 1
ATOM 584 C C . LEU A 1 77 ? -0.709 24.562 14.367 1 97.31 77 LEU A C 1
ATOM 586 O O . LEU A 1 77 ? -1.432 24.516 13.367 1 97.31 77 LEU A O 1
ATOM 590 N N . ILE A 1 78 ? -0.052 23.516 14.859 1 98.12 78 ILE A N 1
ATOM 591 C CA . ILE A 1 78 ? 0.031 22.328 14 1 98.12 78 ILE A CA 1
ATOM 592 C C . ILE A 1 78 ? -0.592 21.125 14.711 1 98.12 78 ILE A C 1
ATOM 594 O O . ILE A 1 78 ? -0.745 21.141 15.93 1 98.12 78 ILE A O 1
ATOM 598 N N . ALA A 1 79 ? -1.004 20.172 13.93 1 97.38 79 ALA A N 1
ATOM 599 C CA . ALA A 1 79 ? -1.349 18.812 14.383 1 97.38 79 ALA A CA 1
ATOM 600 C C . ALA A 1 79 ? -0.702 17.766 13.5 1 97.38 79 ALA A C 1
ATOM 602 O O . ALA A 1 79 ? -0.426 18.016 12.32 1 97.38 79 ALA A O 1
ATOM 603 N N . VAL A 1 80 ? -0.424 16.609 14.102 1 96.75 80 VAL A N 1
ATOM 604 C CA . VAL A 1 80 ? 0.226 15.516 13.391 1 96.75 80 VAL A CA 1
ATOM 605 C C . VAL A 1 80 ? -0.615 14.25 13.516 1 96.75 80 VAL A C 1
ATOM 607 O O . VAL A 1 80 ? -1.083 13.906 14.602 1 96.75 80 VAL A O 1
ATOM 610 N N . SER A 1 81 ? -0.864 13.719 12.406 1 96.06 81 SER A N 1
ATOM 611 C CA . SER A 1 81 ? -1.339 12.336 12.375 1 96.06 81 SER A CA 1
ATOM 612 C C . SER A 1 81 ? -0.248 11.391 11.891 1 96.06 81 SER A C 1
ATOM 614 O O . SER A 1 81 ? 0.071 11.352 10.703 1 96.06 81 SER A O 1
ATOM 616 N N . PRO A 1 82 ? 0.275 10.57 12.797 1 94.31 82 PRO A N 1
ATOM 617 C CA . PRO A 1 82 ? 1.407 9.703 12.453 1 94.31 82 PRO A CA 1
ATOM 618 C C . PRO A 1 82 ? 0.993 8.484 11.633 1 94.31 82 PRO A C 1
ATOM 620 O O . PRO A 1 82 ? -0.199 8.273 11.398 1 94.31 82 PRO A O 1
ATOM 623 N N . GLN A 1 83 ? 2.004 7.848 11.18 1 88.94 83 GLN A N 1
ATOM 624 C CA . GLN A 1 83 ? 1.781 6.645 10.383 1 88.94 83 GLN A CA 1
ATOM 625 C C . GLN A 1 83 ? 1.018 5.594 11.18 1 88.94 83 GLN A C 1
ATOM 627 O O . GLN A 1 83 ? 0.078 4.98 10.672 1 88.94 83 GLN A O 1
ATOM 632 N N . GLU A 1 84 ? 1.464 5.441 12.359 1 89.44 84 GLU A N 1
ATOM 633 C CA . GLU A 1 84 ? 0.707 4.59 13.273 1 89.44 84 GLU A CA 1
ATOM 634 C C . GLU A 1 84 ? -0.434 5.363 13.93 1 89.44 84 GLU A C 1
ATOM 636 O O . GLU A 1 84 ? -0.252 6.508 14.352 1 89.44 84 GLU A O 1
ATOM 641 N N . THR A 1 85 ? -1.527 4.742 14.008 1 86.19 85 THR A N 1
ATOM 642 C CA . THR A 1 85 ? -2.67 5.461 14.562 1 86.19 85 THR A CA 1
ATOM 643 C C . THR A 1 85 ? -2.439 5.793 16.031 1 86.19 85 THR A C 1
ATOM 645 O O . THR A 1 85 ? -1.908 4.977 16.781 1 86.19 85 THR A O 1
ATOM 648 N N . ALA A 1 86 ? -2.812 6.984 16.328 1 87.75 86 ALA A N 1
ATOM 649 C CA . ALA A 1 86 ? -2.746 7.461 17.703 1 87.75 86 ALA A CA 1
ATOM 650 C C . ALA A 1 86 ? -4.125 7.441 18.359 1 87.75 86 ALA A C 1
ATOM 652 O O . ALA A 1 86 ? -4.73 8.492 18.578 1 87.75 86 ALA A O 1
ATOM 653 N N . ILE A 1 87 ? -4.605 6.316 18.688 1 96.44 87 ILE A N 1
ATOM 654 C CA . ILE A 1 87 ? -5.938 6.172 19.266 1 96.44 87 ILE A CA 1
ATOM 655 C C . ILE A 1 87 ? -5.859 5.336 20.547 1 96.44 87 ILE A C 1
ATOM 657 O O . ILE A 1 87 ? -4.945 4.523 20.703 1 96.44 87 ILE A O 1
ATOM 661 N N . ALA A 1 88 ? -6.754 5.602 21.5 1 97.19 88 ALA A N 1
ATOM 662 C CA . ALA A 1 88 ? -6.914 4.77 22.703 1 97.19 88 ALA A CA 1
ATOM 663 C C . ALA A 1 88 ? -7.816 3.572 22.406 1 97.19 88 ALA A C 1
ATOM 665 O O . ALA A 1 88 ? -9.031 3.717 22.297 1 97.19 88 ALA A O 1
ATOM 666 N N . PRO A 1 89 ? -7.27 2.418 22.422 1 97.31 89 PRO A N 1
ATOM 667 C CA . PRO A 1 89 ? -7.973 1.256 21.875 1 97.31 89 PRO A CA 1
ATOM 668 C C . PRO A 1 89 ? -9.164 0.833 22.734 1 97.31 89 PRO A C 1
ATOM 670 O O . PRO A 1 89 ? -10.117 0.238 22.219 1 97.31 89 PRO A O 1
ATOM 673 N N . ASN A 1 90 ? -9.148 1.175 24 1 98.06 90 ASN A N 1
ATOM 674 C CA . ASN A 1 90 ? -10.195 0.709 24.891 1 98.06 90 ASN A CA 1
ATOM 675 C C . ASN A 1 90 ? -11.312 1.74 25.031 1 98.06 90 ASN A C 1
ATOM 677 O O . ASN A 1 90 ? -12.328 1.479 25.688 1 98.06 90 ASN A O 1
ATOM 681 N N . LEU A 1 91 ? -11.125 2.854 24.406 1 98.5 91 LEU A N 1
ATOM 682 C CA . LEU A 1 91 ? -12.156 3.885 24.391 1 98.5 91 LEU A CA 1
ATOM 683 C C . LEU A 1 91 ? -12.969 3.818 23.109 1 98.5 91 LEU A C 1
ATOM 685 O O . LEU A 1 91 ? -12.469 3.377 22.062 1 98.5 91 LEU A O 1
ATOM 689 N N . THR A 1 92 ? -14.172 4.227 23.234 1 98.75 92 THR A N 1
ATOM 690 C CA . THR A 1 92 ? -15.008 4.34 22.047 1 98.75 92 THR A CA 1
ATOM 691 C C . THR A 1 92 ? -14.531 5.496 21.172 1 98.75 92 THR A C 1
ATOM 693 O O . THR A 1 92 ? -13.711 6.309 21.594 1 98.75 92 THR A O 1
ATOM 696 N N . VAL A 1 93 ? -15.047 5.496 19.953 1 98.81 93 VAL A N 1
ATOM 697 C CA . VAL A 1 93 ? -14.766 6.598 19.047 1 98.81 93 VAL A CA 1
ATOM 698 C C . VAL A 1 93 ? -15.102 7.93 19.719 1 98.81 93 VAL A C 1
ATOM 700 O O . VAL A 1 93 ? -14.266 8.836 19.766 1 98.81 93 VAL A O 1
ATOM 703 N N . ARG A 1 94 ? -16.25 8.016 20.266 1 98.56 94 ARG A N 1
ATOM 704 C CA . ARG A 1 94 ? -16.703 9.234 20.938 1 98.56 94 ARG A CA 1
ATOM 705 C C . ARG A 1 94 ? -15.781 9.594 22.094 1 98.56 94 ARG A C 1
ATOM 707 O O . ARG A 1 94 ? -15.375 10.742 22.25 1 98.56 94 ARG A O 1
ATOM 714 N N . GLU A 1 95 ? -15.43 8.617 22.844 1 98.5 95 GLU A N 1
ATOM 715 C CA . GLU A 1 95 ? -14.586 8.852 24.016 1 98.5 95 GLU A CA 1
ATOM 716 C C . GLU A 1 95 ? -13.195 9.32 23.609 1 98.5 95 GLU A C 1
ATOM 718 O O . GLU A 1 95 ? -12.586 10.148 24.297 1 98.5 95 GLU A O 1
ATOM 723 N N . ASN A 1 96 ? -12.672 8.75 22.594 1 98.69 96 ASN A N 1
ATOM 724 C CA . ASN A 1 96 ? -11.398 9.211 22.062 1 98.69 96 ASN A CA 1
ATOM 725 C C . ASN A 1 96 ? -11.438 10.703 21.75 1 98.69 96 ASN A C 1
ATOM 727 O O . ASN A 1 96 ? -10.523 11.445 22.125 1 98.69 96 ASN A O 1
ATOM 731 N N . LEU A 1 97 ? -12.484 11.094 21.141 1 98.56 97 LEU A N 1
ATOM 732 C CA . LEU A 1 97 ? -12.641 12.484 20.719 1 98.56 97 LEU A CA 1
ATOM 733 C C . LEU A 1 97 ? -12.852 13.391 21.938 1 98.56 97 LEU A C 1
ATOM 735 O O . LEU A 1 97 ? -12.289 14.484 22 1 98.56 97 LEU A O 1
ATOM 739 N N . GLU A 1 98 ? -13.641 12.938 22.844 1 98.31 98 GLU A N 1
ATOM 740 C CA . GLU A 1 98 ? -13.867 13.695 24.078 1 98.31 98 GLU A CA 1
ATOM 741 C C . GLU A 1 98 ? -12.562 13.875 24.844 1 98.31 98 GLU A C 1
ATOM 743 O O . GLU A 1 98 ? -12.273 14.969 25.328 1 98.31 98 GLU A O 1
ATOM 748 N N . LEU A 1 99 ? -11.883 12.797 24.922 1 97.56 99 LEU A N 1
ATOM 749 C CA . LEU A 1 99 ? -10.602 12.836 25.609 1 97.56 99 LEU A CA 1
ATOM 750 C C . LEU A 1 99 ? -9.68 13.875 24.984 1 97.56 99 LEU A C 1
ATOM 752 O O . LEU A 1 99 ? -9.062 14.672 25.703 1 97.56 99 LEU A O 1
ATOM 756 N N . MET A 1 100 ? -9.617 13.898 23.719 1 97.12 100 MET A N 1
ATOM 757 C CA . MET A 1 100 ? -8.75 14.844 23.016 1 97.12 100 MET A CA 1
ATOM 758 C C . MET A 1 100 ? -9.219 16.281 23.234 1 97.12 100 MET A C 1
ATOM 760 O O . MET A 1 100 ? -8.398 17.172 23.406 1 97.12 100 MET A O 1
ATOM 764 N N . ALA A 1 101 ? -10.484 16.469 23.203 1 97.31 101 ALA A N 1
ATOM 765 C CA . ALA A 1 101 ? -11.031 17.797 23.453 1 97.31 101 ALA A CA 1
ATOM 766 C C . ALA A 1 101 ? -10.672 18.281 24.844 1 97.31 101 ALA A C 1
ATOM 768 O O . ALA A 1 101 ? -10.312 19.453 25.047 1 97.31 101 ALA A O 1
ATOM 769 N N . GLU A 1 102 ? -10.719 17.359 25.766 1 96.62 102 GLU A N 1
ATOM 770 C CA . GLU A 1 102 ? -10.367 17.688 27.141 1 96.62 102 GLU A CA 1
ATOM 771 C C . GLU A 1 102 ? -8.891 18.047 27.266 1 96.62 102 GLU A C 1
ATOM 773 O O . GLU A 1 102 ? -8.531 19.016 27.922 1 96.62 102 GLU A O 1
ATOM 778 N N . ILE A 1 103 ? -8.133 17.25 26.672 1 94.94 103 ILE A N 1
ATOM 779 C CA . ILE A 1 103 ? -6.684 17.453 26.719 1 94.94 103 ILE A CA 1
ATOM 780 C C . ILE A 1 103 ? -6.332 18.828 26.156 1 94.94 103 ILE A C 1
ATOM 782 O O . ILE A 1 103 ? -5.418 19.484 26.656 1 94.94 103 ILE A O 1
ATOM 786 N N . HIS A 1 104 ? -7.109 19.266 25.203 1 94.44 104 HIS A N 1
ATOM 787 C CA . HIS A 1 104 ? -6.809 20.547 24.562 1 94.44 104 HIS A CA 1
ATOM 788 C C . HIS A 1 104 ? -7.523 21.688 25.281 1 94.44 104 HIS A C 1
ATOM 790 O O . HIS A 1 104 ? -7.547 22.812 24.781 1 94.44 104 HIS A O 1
ATOM 796 N N . GLY A 1 105 ? -8.266 21.375 26.312 1 92.69 105 GLY A N 1
ATOM 797 C CA . GLY A 1 105 ? -8.75 22.391 27.234 1 92.69 105 GLY A CA 1
ATOM 798 C C . GLY A 1 105 ? -10.109 22.953 26.844 1 92.69 105 GLY A C 1
ATOM 799 O O . GLY A 1 105 ? -10.492 24.031 27.281 1 92.69 105 GLY A O 1
ATOM 800 N N . PHE A 1 106 ? -10.742 22.344 26.062 1 93.81 106 PHE A N 1
ATOM 801 C CA . PHE A 1 106 ? -12.078 22.828 25.719 1 93.81 106 PHE A CA 1
ATOM 802 C C . PHE A 1 106 ? -13.008 22.703 26.922 1 93.81 106 PHE A C 1
ATOM 804 O O . PHE A 1 106 ? -12.922 21.75 27.703 1 93.81 106 PHE A O 1
ATOM 811 N N . LYS A 1 107 ? -13.93 23.703 27.062 1 93.81 107 LYS A N 1
ATOM 812 C CA . LYS A 1 107 ? -14.961 23.672 28.094 1 93.81 107 LYS A CA 1
ATOM 813 C C . LYS A 1 107 ? -15.953 22.547 27.828 1 93.81 107 LYS A C 1
ATOM 815 O O . LYS A 1 107 ? -16.25 22.219 26.688 1 93.81 107 LYS A O 1
ATOM 820 N N . LYS A 1 108 ? -16.469 22.109 28.844 1 91.81 108 LYS A N 1
ATOM 821 C CA . LYS A 1 108 ? -17.406 20.984 28.797 1 91.81 108 LYS A CA 1
ATOM 822 C C . LYS A 1 108 ? -18.594 21.312 27.891 1 91.81 108 LYS A C 1
ATOM 824 O O . LYS A 1 108 ? -19.078 20.438 27.172 1 91.81 108 LYS A O 1
ATOM 829 N N . THR A 1 109 ? -18.922 22.516 27.891 1 92.62 109 THR A N 1
ATOM 830 C CA . THR A 1 109 ? -20.109 22.938 27.141 1 92.62 109 THR A CA 1
ATOM 831 C C . THR A 1 109 ? -19.844 22.875 25.641 1 92.62 109 THR A C 1
ATOM 833 O O . THR A 1 109 ? -20.781 22.781 24.844 1 92.62 109 THR A O 1
ATOM 836 N N . LEU A 1 110 ? -18.578 22.844 25.25 1 94.56 110 LEU A N 1
ATOM 837 C CA . LEU A 1 110 ? -18.234 22.875 23.828 1 94.56 110 LEU A CA 1
ATOM 838 C C . LEU A 1 110 ? -17.797 21.5 23.328 1 94.56 110 LEU A C 1
ATOM 840 O O . LEU A 1 110 ? -17.781 21.25 22.125 1 94.56 110 LEU A O 1
ATOM 844 N N . ILE A 1 111 ? -17.469 20.719 24.25 1 96.31 111 ILE A N 1
ATOM 845 C CA . ILE A 1 111 ? -16.875 19.422 23.922 1 96.31 111 ILE A CA 1
ATOM 846 C C . ILE A 1 111 ? -17.875 18.609 23.078 1 96.31 111 ILE A C 1
ATOM 848 O O . ILE A 1 111 ? -17.5 18.047 22.047 1 96.31 111 ILE A O 1
ATOM 852 N N . ASN A 1 112 ? -19.047 18.578 23.484 1 96.31 112 ASN A N 1
ATOM 853 C CA . ASN A 1 112 ? -20.062 17.797 22.781 1 96.31 112 ASN A CA 1
ATOM 854 C C . ASN A 1 112 ? -20.188 18.266 21.328 1 96.31 112 ASN A C 1
ATOM 856 O O . ASN A 1 112 ? -20.25 17.438 20.406 1 96.31 112 ASN A O 1
ATOM 860 N N . ASN A 1 113 ? -20.25 19.5 21.125 1 96.38 113 ASN A N 1
ATOM 861 C CA . ASN A 1 113 ? -20.375 20.047 19.781 1 96.38 113 ASN A CA 1
ATOM 862 C C . ASN A 1 113 ? -19.172 19.688 18.922 1 96.38 113 ASN A C 1
ATOM 864 O O . ASN A 1 113 ? -19.312 19.312 17.75 1 96.38 113 ASN A O 1
ATOM 868 N N . LYS A 1 114 ? -18.016 19.844 19.469 1 96.44 114 LYS A N 1
ATOM 869 C CA . LYS A 1 114 ? -16.781 19.516 18.75 1 96.44 114 LYS A CA 1
ATOM 870 C C . LYS A 1 114 ? -16.766 18.047 18.359 1 96.44 114 LYS A C 1
ATOM 872 O O . LYS A 1 114 ? -16.375 17.703 17.234 1 96.44 114 LYS A O 1
ATOM 877 N N . VAL A 1 115 ? -17.156 17.266 19.281 1 97.94 115 VAL A N 1
ATOM 878 C CA . VAL A 1 115 ? -17.172 15.828 19.062 1 97.94 115 VAL A CA 1
ATOM 879 C C . VAL A 1 115 ? -18.156 15.484 17.938 1 97.94 115 VAL A C 1
ATOM 881 O O . VAL A 1 115 ? -17.828 14.719 17.031 1 97.94 115 VAL A O 1
ATOM 884 N N . ILE A 1 116 ? -19.312 16.031 17.953 1 97.44 116 ILE A N 1
ATOM 885 C CA . ILE A 1 116 ? -20.344 15.773 16.953 1 97.44 116 ILE A CA 1
ATOM 886 C C . ILE A 1 116 ? -19.844 16.234 15.578 1 97.44 116 ILE A C 1
ATOM 888 O O . ILE A 1 116 ? -20.047 15.562 14.57 1 97.44 116 ILE A O 1
ATOM 892 N N . GLU A 1 117 ? -19.25 17.375 15.562 1 96.88 117 GLU A N 1
ATOM 893 C CA . GLU A 1 117 ? -18.672 17.906 14.328 1 96.88 117 GLU A CA 1
ATOM 894 C C . GLU A 1 117 ? -17.688 16.938 13.711 1 96.88 117 GLU A C 1
ATOM 896 O O . GLU A 1 117 ? -17.75 16.656 12.516 1 96.88 117 GLU A O 1
ATOM 901 N N . MET A 1 118 ? -16.797 16.422 14.5 1 97.44 118 MET A N 1
ATOM 902 C CA . MET A 1 118 ? -15.773 15.5 14.008 1 97.44 118 MET A CA 1
ATOM 903 C C . MET A 1 118 ? -16.406 14.188 13.555 1 97.44 118 MET A C 1
ATOM 905 O O . MET A 1 118 ? -16.031 13.648 12.508 1 97.44 118 MET A O 1
ATOM 909 N N . ILE A 1 119 ? -17.328 13.695 14.352 1 98.25 119 ILE A N 1
ATOM 910 C CA . ILE A 1 119 ? -18 12.453 14.016 1 98.25 119 ILE A CA 1
ATOM 911 C C . ILE A 1 119 ? -18.703 12.602 12.664 1 98.25 119 ILE A C 1
ATOM 913 O O . ILE A 1 119 ? -18.641 11.703 11.82 1 98.25 119 ILE A O 1
ATOM 917 N N . THR A 1 120 ? -19.281 13.711 12.438 1 97.12 120 THR A N 1
ATOM 918 C CA . THR A 1 120 ? -20 13.969 11.195 1 97.12 120 THR A CA 1
ATOM 919 C C . THR A 1 120 ? -19.031 14.164 10.031 1 97.12 120 THR A C 1
ATOM 921 O O . THR A 1 120 ? -19.172 13.508 8.992 1 97.12 120 THR A O 1
ATOM 924 N N . ALA A 1 121 ? -18.062 14.945 10.219 1 95.31 121 ALA A N 1
ATOM 925 C CA . ALA A 1 121 ? -17.109 15.289 9.156 1 95.31 121 ALA A CA 1
ATOM 926 C C . ALA A 1 121 ? -16.344 14.055 8.688 1 95.31 121 ALA A C 1
ATOM 928 O O . ALA A 1 121 ? -15.984 13.945 7.516 1 95.31 121 ALA A O 1
ATOM 929 N N . PHE A 1 122 ? -16.156 13.109 9.594 1 97.19 122 PHE A N 1
ATOM 930 C CA . PHE A 1 122 ? -15.32 11.969 9.266 1 97.19 122 PHE A CA 1
ATOM 931 C C . PHE A 1 122 ? -16.156 10.703 9.133 1 97.19 122 PHE A C 1
ATOM 933 O O . PHE A 1 122 ? -15.617 9.594 9.125 1 97.19 122 PHE A O 1
ATOM 940 N N . ASN A 1 123 ? -17.438 10.844 9.047 1 96 123 ASN A N 1
ATOM 941 C CA . ASN A 1 123 ? -18.375 9.742 8.828 1 96 123 ASN A CA 1
ATOM 942 C C . ASN A 1 123 ? -18.156 8.617 9.828 1 96 123 ASN A C 1
ATOM 944 O O . ASN A 1 123 ? -18 7.457 9.438 1 96 123 ASN A O 1
ATOM 948 N N . LEU A 1 124 ? -18.203 9.047 11.062 1 98.06 124 LEU A N 1
ATOM 949 C CA . LEU A 1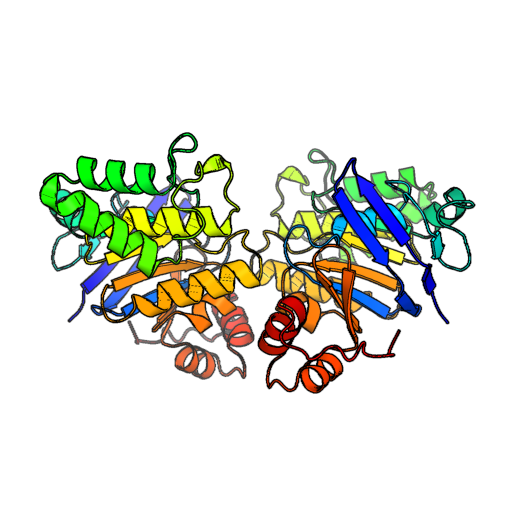 124 ? -17.953 8.078 12.133 1 98.06 124 LEU A CA 1
ATOM 950 C C . LEU A 1 124 ? -19.234 7.797 12.922 1 98.06 124 LEU A C 1
ATOM 952 O O . LEU A 1 124 ? -19.172 7.164 13.977 1 98.06 124 LEU A O 1
ATOM 956 N N . LYS A 1 125 ? -20.375 8.234 12.469 1 97.62 125 LYS A N 1
ATOM 957 C CA . LYS A 1 125 ? -21.625 8.148 13.203 1 97.62 125 LYS A CA 1
ATOM 958 C C . LYS A 1 125 ? -21.969 6.699 13.539 1 97.62 125 LYS A C 1
ATOM 960 O O . LYS A 1 125 ? -22.297 6.383 14.688 1 97.62 125 LYS A O 1
ATOM 965 N N . ASP A 1 126 ? -21.797 5.793 12.625 1 97.06 126 ASP A N 1
ATOM 966 C CA . ASP A 1 126 ? -22.234 4.406 12.766 1 97.06 126 ASP A CA 1
ATOM 967 C C . ASP A 1 126 ? -21.344 3.645 13.742 1 97.06 126 ASP A C 1
ATOM 969 O O . ASP A 1 126 ? -21.703 2.566 14.219 1 97.06 126 ASP A O 1
ATOM 973 N N . VAL A 1 127 ? -20.172 4.266 14.047 1 98.06 127 VAL A N 1
ATOM 974 C CA . VAL A 1 127 ? -19.25 3.527 14.898 1 98.06 127 VAL A CA 1
ATOM 975 C C . VAL A 1 127 ? -18.906 4.355 16.141 1 98.06 127 VAL A C 1
ATOM 977 O O . VAL A 1 127 ? -17.984 4.035 16.875 1 98.06 127 VAL A O 1
ATOM 980 N N . ALA A 1 128 ? -19.641 5.371 16.406 1 98.44 128 ALA A N 1
ATOM 981 C CA . ALA A 1 128 ? -19.328 6.332 17.453 1 98.44 128 ALA A CA 1
ATOM 982 C C . ALA A 1 128 ? -19.266 5.656 18.828 1 98.44 128 ALA A C 1
ATOM 984 O O . ALA A 1 128 ? -18.484 6.055 19.688 1 98.44 128 ALA A O 1
ATOM 985 N N . ALA A 1 129 ? -20.031 4.609 18.969 1 98.31 129 ALA A N 1
ATOM 986 C CA . ALA A 1 129 ? -20.156 3.965 20.266 1 98.31 129 ALA A CA 1
ATOM 987 C C . ALA A 1 129 ? -19.266 2.725 20.344 1 98.31 129 ALA A C 1
ATOM 989 O O . ALA A 1 129 ? -19.188 2.072 21.391 1 98.31 129 ALA A O 1
ATOM 990 N N . LYS A 1 130 ? -18.562 2.404 19.328 1 98.31 130 LYS A N 1
ATOM 991 C CA . LYS A 1 130 ? -17.703 1.222 19.297 1 98.31 130 LYS A CA 1
ATOM 992 C C . LYS A 1 130 ? -16.328 1.533 19.844 1 98.31 130 LYS A C 1
ATOM 994 O O . LYS A 1 130 ? -15.781 2.617 19.625 1 98.31 130 LYS A O 1
ATOM 999 N N . LYS A 1 131 ? -15.828 0.566 20.547 1 98.5 131 LYS A N 1
ATOM 1000 C CA . LYS A 1 131 ? -14.43 0.692 20.953 1 98.5 131 LYS A CA 1
ATOM 1001 C C . LYS A 1 131 ? -13.5 0.748 19.75 1 98.5 131 LYS A C 1
ATOM 1003 O O . LYS A 1 131 ? -13.703 0.025 18.766 1 98.5 131 LYS A O 1
ATOM 1008 N N . SER A 1 132 ? -12.477 1.535 19.859 1 97.62 132 SER A N 1
ATOM 1009 C CA . SER A 1 132 ? -11.648 1.827 18.703 1 97.62 132 SER A CA 1
ATOM 1010 C C . SER A 1 132 ? -10.859 0.598 18.25 1 97.62 132 SER A C 1
ATOM 1012 O O . SER A 1 132 ? -10.57 0.427 17.062 1 97.62 132 SER A O 1
ATOM 1014 N N . LYS A 1 133 ? -10.477 -0.274 19.156 1 97.19 133 LYS A N 1
ATOM 1015 C CA . LYS A 1 133 ? -9.711 -1.472 18.812 1 97.19 133 LYS A CA 1
ATOM 1016 C C . LYS A 1 133 ? -10.531 -2.402 17.922 1 97.19 133 LYS A C 1
ATOM 1018 O O . LYS A 1 133 ? -9.977 -3.273 17.25 1 97.19 133 LYS A O 1
ATOM 1023 N N . LYS A 1 134 ? -11.82 -2.262 17.922 1 96.69 134 LYS A N 1
ATOM 1024 C CA . LYS A 1 134 ? -12.719 -3.125 17.156 1 96.69 134 LYS A CA 1
ATOM 1025 C C . LYS A 1 134 ? -12.953 -2.57 15.75 1 96.69 134 LYS A C 1
ATOM 1027 O O . LYS A 1 134 ? -13.594 -3.217 14.922 1 96.69 134 LYS A O 1
ATOM 1032 N N . LEU A 1 135 ? -12.43 -1.428 15.492 1 96.5 135 LEU A N 1
ATOM 1033 C CA . LEU A 1 135 ? -12.633 -0.769 14.211 1 96.5 135 LEU A CA 1
ATOM 1034 C C . LEU A 1 135 ? -11.688 -1.335 13.156 1 96.5 135 LEU A C 1
ATOM 1036 O O . LEU A 1 135 ? -10.609 -1.82 13.484 1 96.5 135 LEU A O 1
ATOM 1040 N N . SER A 1 136 ? -12.148 -1.256 11.891 1 93.31 136 SER A N 1
ATOM 1041 C CA . SER A 1 136 ? -11.219 -1.514 10.797 1 93.31 136 SER A CA 1
ATOM 1042 C C . SER A 1 136 ? -10.125 -0.456 10.734 1 93.31 136 SER A C 1
ATOM 1044 O O . SER A 1 136 ? -10.25 0.612 11.336 1 93.31 136 SER A O 1
ATOM 1046 N N . GLY A 1 137 ? -9.117 -0.741 10.016 1 93.06 137 GLY A N 1
ATOM 1047 C CA . GLY A 1 137 ? -8.031 0.208 9.859 1 93.06 137 GLY A CA 1
ATOM 1048 C C . GLY A 1 137 ? -8.469 1.535 9.273 1 93.06 137 GLY A C 1
ATOM 1049 O O . GLY A 1 137 ? -7.98 2.592 9.68 1 93.06 137 GLY A O 1
ATOM 1050 N N . GLY A 1 138 ? -9.391 1.479 8.344 1 94.56 138 GLY A N 1
ATOM 1051 C CA . GLY A 1 138 ? -9.906 2.695 7.742 1 94.56 138 GLY A CA 1
ATOM 1052 C C . GLY A 1 138 ? -10.617 3.602 8.734 1 94.56 138 GLY A C 1
ATOM 1053 O O . GLY A 1 138 ? -10.398 4.816 8.734 1 94.56 138 GLY A O 1
ATOM 1054 N N . TYR A 1 139 ? -11.375 3.025 9.586 1 96.44 139 TYR A N 1
ATOM 1055 C CA . TYR A 1 139 ? -12.062 3.795 10.617 1 96.44 139 TYR A CA 1
ATOM 1056 C C . TYR A 1 139 ? -11.078 4.344 11.641 1 96.44 139 TYR A C 1
ATOM 1058 O O . TYR A 1 139 ? -11.203 5.484 12.086 1 96.44 139 TYR A O 1
ATOM 1066 N N . GLN A 1 140 ? -10.164 3.521 11.961 1 97.31 140 GLN A N 1
ATOM 1067 C CA . GLN A 1 140 ? -9.156 3.967 12.922 1 97.31 140 GLN A CA 1
ATOM 1068 C C . GLN A 1 140 ? -8.383 5.168 12.383 1 97.31 140 GLN A C 1
ATOM 1070 O O . GLN A 1 140 ? -8.094 6.109 13.125 1 97.31 140 GLN A O 1
ATOM 1075 N N . ARG A 1 141 ? -8.117 5.078 11.125 1 96.5 141 ARG A N 1
ATOM 1076 C CA . ARG A 1 141 ? -7.383 6.18 10.508 1 96.5 141 ARG A CA 1
ATOM 1077 C C . ARG A 1 141 ? -8.219 7.453 10.492 1 96.5 141 ARG A C 1
ATOM 1079 O O . ARG A 1 141 ? -7.719 8.531 10.82 1 96.5 141 ARG A O 1
ATOM 1086 N N . ARG A 1 142 ? -9.398 7.355 10.141 1 96.88 142 ARG A N 1
ATOM 1087 C CA . ARG A 1 142 ? -10.281 8.523 10.141 1 96.88 142 ARG A CA 1
ATOM 1088 C C . ARG A 1 142 ? -10.422 9.102 11.539 1 96.88 142 ARG A C 1
ATOM 1090 O O . ARG A 1 142 ? -10.391 10.32 11.711 1 96.88 142 ARG A O 1
ATOM 1097 N N . LEU A 1 143 ? -10.531 8.211 12.5 1 98.12 143 LEU A N 1
ATOM 1098 C CA . LEU A 1 143 ? -10.586 8.664 13.891 1 98.12 143 LEU A CA 1
ATOM 1099 C C . LEU A 1 143 ? -9.305 9.391 14.281 1 98.12 143 LEU A C 1
ATOM 1101 O O . LEU A 1 143 ? -9.352 10.453 14.898 1 98.12 143 LEU A O 1
ATOM 1105 N N . SER A 1 144 ? -8.25 8.828 13.922 1 97.62 144 SER A N 1
ATOM 1106 C CA . SER A 1 144 ? -6.953 9.414 14.258 1 97.62 144 SER A CA 1
ATOM 1107 C C . SER A 1 144 ? -6.832 10.828 13.703 1 97.62 144 SER A C 1
ATOM 1109 O O . SER A 1 144 ? -6.391 11.742 14.406 1 97.62 144 SER A O 1
ATOM 1111 N N . ILE A 1 145 ? -7.242 11.031 12.516 1 97.25 145 ILE A N 1
ATOM 1112 C CA . ILE A 1 145 ? -7.16 12.344 11.891 1 97.25 145 ILE A CA 1
ATOM 1113 C C . ILE A 1 145 ? -8.164 13.289 12.539 1 97.25 145 ILE A C 1
ATOM 1115 O O . ILE A 1 145 ? -7.859 14.453 12.789 1 97.25 145 ILE A O 1
ATOM 1119 N N . ALA A 1 146 ? -9.32 12.789 12.797 1 97.69 146 ALA A N 1
ATOM 1120 C CA . ALA A 1 146 ? -10.32 13.594 13.5 1 97.69 146 ALA A CA 1
ATOM 1121 C C . ALA A 1 146 ? -9.781 14.094 14.836 1 97.69 146 ALA A C 1
ATOM 1123 O O . ALA A 1 146 ? -9.969 15.258 15.195 1 97.69 146 ALA A O 1
ATOM 1124 N N . MET A 1 147 ? -9.156 13.234 15.523 1 97.81 147 MET A N 1
ATOM 1125 C CA . MET A 1 147 ? -8.562 13.602 16.812 1 97.81 147 MET A CA 1
ATOM 1126 C C . MET A 1 147 ? -7.531 14.703 16.641 1 97.81 147 MET A C 1
ATOM 1128 O O . MET A 1 147 ? -7.473 15.633 17.438 1 97.81 147 MET A O 1
ATOM 1132 N N . ALA A 1 148 ? -6.793 14.586 15.602 1 96.81 148 ALA A N 1
ATOM 1133 C CA . ALA A 1 148 ? -5.785 15.609 15.32 1 96.81 148 ALA A CA 1
ATOM 1134 C C . ALA A 1 148 ? -6.438 16.969 15.07 1 96.81 148 ALA A C 1
ATOM 1136 O O . ALA A 1 148 ? -5.883 18 15.43 1 96.81 148 ALA A O 1
ATOM 1137 N N . LEU A 1 149 ? -7.609 17 14.562 1 97.44 149 LEU A N 1
ATOM 1138 C CA . LEU A 1 149 ? -8.25 18.234 14.117 1 97.44 149 LEU A CA 1
ATOM 1139 C C . LEU A 1 149 ? -9.062 18.859 15.242 1 97.44 149 LEU A C 1
ATOM 1141 O O . LEU A 1 149 ? -9.531 20 15.109 1 97.44 149 LEU A O 1
ATOM 1145 N N . ILE A 1 150 ? -9.188 18.172 16.297 1 96.25 150 ILE A N 1
ATOM 1146 C CA . ILE A 1 150 ? -9.961 18.688 17.422 1 96.25 150 ILE A CA 1
ATOM 1147 C C . ILE A 1 150 ? -9.375 20.016 17.891 1 96.25 150 ILE A C 1
ATOM 1149 O O . ILE A 1 150 ? -10.117 20.922 18.25 1 96.25 150 ILE A O 1
ATOM 1153 N N . SER A 1 151 ? -8.117 20.125 17.797 1 94.5 151 SER A N 1
ATOM 1154 C CA . SER A 1 151 ? -7.422 21.297 18.312 1 94.5 151 SER A CA 1
ATOM 1155 C C . SER A 1 151 ? -7.578 22.484 17.359 1 94.5 151 SER A C 1
ATOM 1157 O O . SER A 1 151 ? -7.113 23.594 17.641 1 94.5 151 SER A O 1
ATOM 1159 N N . GLU A 1 152 ? -8.148 22.234 16.234 1 95.5 152 GLU A N 1
ATOM 1160 C CA . GLU A 1 152 ? -8.367 23.25 15.211 1 95.5 152 GLU A CA 1
ATOM 1161 C C . GLU A 1 152 ? -7.043 23.859 14.742 1 95.5 152 GLU A C 1
ATOM 1163 O O . GLU A 1 152 ? -6.875 25.078 14.75 1 95.5 152 GLU A O 1
ATOM 1168 N N . PRO A 1 153 ? -6.172 23.062 14.258 1 97.62 153 PRO A N 1
ATOM 1169 C CA . PRO A 1 153 ? -4.867 23.531 13.781 1 97.62 153 PRO A CA 1
ATOM 1170 C C . PRO A 1 153 ? -4.957 24.328 12.484 1 97.62 153 PRO A C 1
ATOM 1172 O O . PRO A 1 153 ? -5.965 24.25 11.781 1 97.62 153 PRO A O 1
ATOM 1175 N N . GLN A 1 154 ? -3.873 25.062 12.234 1 97.56 154 GLN A N 1
ATOM 1176 C CA . GLN A 1 154 ? -3.764 25.734 10.953 1 97.56 154 GLN A CA 1
ATOM 1177 C C . GLN A 1 154 ? -3.078 24.844 9.914 1 97.56 154 GLN A C 1
ATOM 1179 O O . GLN A 1 154 ? -3.273 25.031 8.711 1 97.56 154 GLN A O 1
ATOM 1184 N N . ILE A 1 155 ? -2.312 23.938 10.422 1 98.31 155 ILE A N 1
ATOM 1185 C CA . ILE A 1 155 ? -1.571 23.031 9.562 1 98.31 155 ILE A CA 1
ATOM 1186 C C . ILE A 1 155 ? -1.737 21.594 10.062 1 98.31 155 ILE A C 1
ATOM 1188 O O . ILE A 1 155 ? -1.621 21.328 11.266 1 98.31 155 ILE A O 1
ATOM 1192 N N . LEU A 1 156 ? -2.023 20.719 9.156 1 98.38 156 LEU A N 1
ATOM 1193 C CA . LEU A 1 156 ? -2.143 19.297 9.461 1 98.38 156 LEU A CA 1
ATOM 1194 C C . LEU A 1 156 ? -1.071 18.5 8.727 1 98.38 156 LEU A C 1
ATOM 1196 O O . LEU A 1 156 ? -0.944 18.594 7.508 1 98.38 156 LEU A O 1
ATOM 1200 N N . PHE A 1 157 ? -0.26 17.75 9.469 1 98.44 157 PHE A N 1
ATOM 1201 C CA . PHE A 1 157 ? 0.722 16.812 8.922 1 98.44 157 PHE A CA 1
ATOM 1202 C C . PHE A 1 157 ? 0.185 15.391 8.922 1 98.44 157 PHE A C 1
ATOM 1204 O O . PHE A 1 157 ? -0.246 14.891 9.969 1 98.44 157 PHE A O 1
ATOM 1211 N N . LEU A 1 158 ? 0.192 14.773 7.777 1 98.06 158 LEU A N 1
ATOM 1212 C CA . LEU A 1 158 ? -0.247 13.383 7.625 1 98.06 158 LEU A CA 1
ATOM 1213 C C . LEU A 1 158 ? 0.903 12.5 7.16 1 98.06 158 LEU A C 1
ATOM 1215 O O . LEU A 1 158 ? 1.442 12.695 6.066 1 98.06 158 LEU A O 1
ATOM 1219 N N . ASP A 1 159 ? 1.244 11.578 7.945 1 97.19 159 ASP A N 1
ATOM 1220 C CA . ASP A 1 159 ? 2.336 10.672 7.59 1 97.19 159 ASP A CA 1
ATOM 1221 C C . ASP A 1 159 ? 1.804 9.359 7.027 1 97.19 159 ASP A C 1
ATOM 1223 O O . ASP A 1 159 ? 1.375 8.484 7.785 1 97.19 159 ASP A O 1
ATOM 1227 N N . GLU A 1 160 ? 1.822 9.227 5.711 1 96.19 160 GLU A N 1
ATOM 1228 C CA . GLU A 1 160 ? 1.353 8.055 4.98 1 96.19 160 GLU A CA 1
ATOM 1229 C C . GLU A 1 160 ? -0.046 7.645 5.438 1 96.19 160 GLU A C 1
ATOM 1231 O O . GLU A 1 160 ? -0.255 6.512 5.875 1 96.19 160 GLU A O 1
ATOM 1236 N N . PRO A 1 161 ? -0.991 8.453 5.168 1 96.31 161 PRO A N 1
ATOM 1237 C CA . PRO A 1 161 ? -2.309 8.281 5.785 1 96.31 161 PRO A CA 1
ATOM 1238 C C . PRO A 1 161 ? -3.057 7.062 5.246 1 96.31 161 PRO A C 1
ATOM 1240 O O . PRO A 1 161 ? -3.953 6.539 5.91 1 96.31 161 PRO A O 1
ATOM 1243 N N . THR A 1 162 ? -2.68 6.625 4.059 1 94.12 162 THR A N 1
ATOM 1244 C CA . THR A 1 162 ? -3.5 5.551 3.512 1 94.12 162 THR A CA 1
ATOM 1245 C C . THR A 1 162 ? -2.729 4.234 3.5 1 94.12 162 THR A C 1
ATOM 1247 O O . THR A 1 162 ? -3.188 3.244 2.928 1 94.12 162 THR A O 1
ATOM 1250 N N . LEU A 1 163 ? -1.611 4.238 4.07 1 90 163 LEU A N 1
ATOM 1251 C CA . LEU A 1 163 ? -0.832 3.006 4.109 1 90 163 LEU A CA 1
ATOM 1252 C C . LEU A 1 163 ? -1.644 1.868 4.723 1 90 163 LEU A C 1
ATOM 1254 O O . LEU A 1 163 ? -2.246 2.031 5.785 1 90 163 LEU A O 1
ATOM 1258 N N . GLY A 1 164 ? -1.72 0.769 4.043 1 86.56 164 GLY A N 1
ATOM 1259 C CA . GLY A 1 164 ? -2.373 -0.417 4.574 1 86.56 164 GLY A CA 1
ATOM 1260 C C . GLY A 1 164 ? -3.871 -0.429 4.336 1 86.56 164 GLY A C 1
ATOM 1261 O O . GLY A 1 164 ? -4.551 -1.404 4.664 1 86.56 164 GLY A O 1
ATOM 1262 N N . LEU A 1 165 ? -4.406 0.626 3.803 1 92.31 165 LEU A N 1
ATOM 1263 C CA . LEU A 1 165 ? -5.84 0.695 3.557 1 92.31 165 LEU A CA 1
ATOM 1264 C C . LEU A 1 165 ? -6.191 0.081 2.205 1 92.31 165 LEU A C 1
ATOM 1266 O O . LEU A 1 165 ? -5.434 0.218 1.241 1 92.31 165 LEU A O 1
ATOM 1270 N N . ASP A 1 166 ? -7.391 -0.53 2.172 1 92.5 166 ASP A N 1
ATOM 1271 C CA . ASP A 1 166 ? -7.859 -1.04 0.887 1 92.5 166 ASP A CA 1
ATOM 1272 C C . ASP A 1 166 ? -8.484 0.073 0.049 1 92.5 166 ASP A C 1
ATOM 1274 O O . ASP A 1 166 ? -8.438 1.244 0.432 1 92.5 166 ASP A O 1
ATOM 1278 N N . ILE A 1 167 ? -8.992 -0.338 -1.039 1 93 167 ILE A N 1
ATOM 1279 C CA . ILE A 1 167 ? -9.422 0.597 -2.072 1 93 167 ILE A CA 1
ATOM 1280 C C . ILE A 1 167 ? -10.578 1.453 -1.545 1 93 167 ILE A C 1
ATOM 1282 O O . ILE A 1 167 ? -10.547 2.68 -1.66 1 93 167 ILE A O 1
ATOM 1286 N N . LEU A 1 168 ? -11.547 0.833 -0.956 1 93.44 168 LEU A N 1
ATOM 1287 C CA . LEU A 1 168 ? -12.734 1.557 -0.517 1 93.44 168 LEU A CA 1
ATOM 1288 C C . LEU A 1 168 ? -12.414 2.465 0.665 1 93.44 168 LEU A C 1
ATOM 1290 O O . LEU A 1 168 ? -12.859 3.613 0.711 1 93.44 168 LEU A O 1
ATOM 1294 N N . ALA A 1 169 ? -11.68 1.967 1.61 1 93.44 169 ALA A N 1
ATOM 1295 C CA . ALA A 1 169 ? -11.258 2.762 2.764 1 93.44 169 ALA A CA 1
ATOM 1296 C C . ALA A 1 169 ? -10.414 3.955 2.33 1 93.44 169 ALA A C 1
ATOM 1298 O O . ALA A 1 169 ? -10.562 5.055 2.865 1 93.44 169 ALA A O 1
ATOM 1299 N N . ARG A 1 170 ? -9.586 3.734 1.432 1 94.44 170 ARG A N 1
ATOM 1300 C CA . ARG A 1 170 ? -8.742 4.801 0.905 1 94.44 170 ARG A CA 1
ATOM 1301 C C . ARG A 1 170 ? -9.586 5.898 0.261 1 94.44 170 ARG A C 1
ATOM 1303 O O . ARG A 1 170 ? -9.359 7.086 0.514 1 94.44 170 ARG A O 1
ATOM 1310 N N . GLU A 1 171 ? -10.445 5.492 -0.548 1 93.19 171 GLU A N 1
ATOM 1311 C CA . GLU A 1 171 ? -11.312 6.449 -1.224 1 93.19 171 GLU A CA 1
ATOM 1312 C C . GLU A 1 171 ? -12.086 7.301 -0.219 1 93.19 171 GLU A C 1
ATOM 1314 O O . GLU A 1 171 ? -12.211 8.516 -0.392 1 93.19 171 GLU A O 1
ATOM 1319 N N . GLN A 1 172 ? -12.523 6.645 0.728 1 93.38 172 GLN A N 1
ATOM 1320 C CA . GLN A 1 172 ? -13.266 7.363 1.764 1 93.38 172 GLN A CA 1
A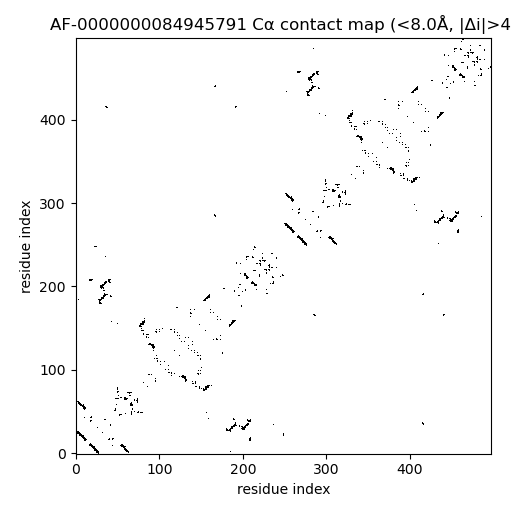TOM 1321 C C . GLN A 1 172 ? -12.367 8.367 2.484 1 93.38 172 GLN A C 1
ATOM 1323 O O . GLN A 1 172 ? -12.773 9.5 2.73 1 93.38 172 GLN A O 1
ATOM 1328 N N . LEU A 1 173 ? -11.25 7.953 2.801 1 95.81 173 LEU A N 1
ATOM 1329 C CA . LEU A 1 173 ? -10.32 8.844 3.482 1 95.81 173 LEU A CA 1
ATOM 1330 C C . LEU A 1 173 ? -9.93 10.016 2.582 1 95.81 173 LEU A C 1
ATOM 1332 O O . LEU A 1 173 ? -9.828 11.156 3.041 1 95.81 173 LEU A O 1
ATOM 1336 N N . TRP A 1 174 ? -9.703 9.727 1.337 1 96.75 174 TRP A N 1
ATOM 1337 C CA . TRP A 1 174 ? -9.352 10.773 0.382 1 96.75 174 TRP A CA 1
ATOM 1338 C C . TRP A 1 174 ? -10.438 11.836 0.317 1 96.75 174 TRP A C 1
ATOM 1340 O O . TRP A 1 174 ? -10.141 13.031 0.279 1 96.75 174 TRP A O 1
ATOM 1350 N N . ARG A 1 175 ? -11.625 11.398 0.337 1 95.25 175 ARG A N 1
ATOM 1351 C CA . ARG A 1 175 ? -12.734 12.352 0.33 1 95.25 175 ARG A CA 1
ATOM 1352 C C . ARG A 1 175 ? -12.688 13.258 1.556 1 95.25 175 ARG A C 1
ATOM 1354 O O . ARG A 1 175 ? -12.906 14.469 1.45 1 95.25 175 ARG A O 1
ATOM 1361 N N . THR A 1 176 ? -12.398 12.656 2.607 1 94.94 176 THR A N 1
ATOM 1362 C CA . THR A 1 176 ? -12.32 13.398 3.859 1 94.94 176 THR A CA 1
ATOM 1363 C C . THR A 1 176 ? -11.195 14.422 3.812 1 94.94 176 THR A C 1
ATOM 1365 O O . THR A 1 176 ? -11.383 15.578 4.195 1 94.94 176 THR A O 1
ATOM 1368 N N . ILE A 1 177 ? -10.109 14.031 3.354 1 97.25 177 ILE A N 1
ATOM 1369 C CA . ILE A 1 177 ? -8.945 14.914 3.281 1 97.25 177 ILE A CA 1
ATOM 1370 C C . ILE A 1 177 ? -9.219 16.031 2.277 1 97.25 177 ILE A C 1
ATOM 1372 O O . ILE A 1 177 ? -8.883 17.188 2.529 1 97.25 177 ILE A O 1
ATOM 1376 N N . LYS A 1 178 ? -9.844 15.719 1.215 1 97 178 LYS A N 1
ATOM 1377 C CA . LYS A 1 178 ? -10.164 16.703 0.19 1 97 178 LYS A CA 1
ATOM 1378 C C . LYS A 1 178 ? -11.078 17.797 0.745 1 97 178 LYS A C 1
ATOM 1380 O O . LYS A 1 178 ? -10.938 18.969 0.389 1 97 178 LYS A O 1
ATOM 1385 N N . ALA A 1 179 ? -11.914 17.391 1.577 1 95.5 179 ALA A N 1
ATOM 1386 C CA . ALA A 1 179 ? -12.867 18.344 2.158 1 95.5 179 ALA A CA 1
ATOM 1387 C C . ALA A 1 179 ? -12.164 19.344 3.055 1 95.5 179 ALA A C 1
ATOM 1389 O O . ALA A 1 179 ? -12.719 20.391 3.381 1 95.5 179 ALA A O 1
ATOM 1390 N N . LEU A 1 180 ? -11 19.047 3.484 1 96.06 180 LEU A N 1
ATOM 1391 C CA . LEU A 1 180 ? -10.242 19.938 4.367 1 96.06 180 LEU A CA 1
ATOM 1392 C C . LEU A 1 180 ? -9.461 20.969 3.562 1 96.06 180 LEU A C 1
ATOM 1394 O O . LEU A 1 180 ? -9.008 21.969 4.109 1 96.06 180 LEU A O 1
ATOM 1398 N N . LYS A 1 181 ? -9.227 20.641 2.322 1 95.56 181 LYS A N 1
ATOM 1399 C CA . LYS A 1 181 ? -8.453 21.547 1.478 1 95.56 181 LYS A CA 1
ATOM 1400 C C . LYS A 1 181 ? -9.102 22.938 1.418 1 95.56 181 LYS A C 1
ATOM 1402 O O . LYS A 1 181 ? -10.328 23.047 1.393 1 95.56 181 LYS A O 1
ATOM 1407 N N . GLY A 1 182 ? -8.281 23.969 1.378 1 94.88 182 GLY A N 1
ATOM 1408 C CA . GLY A 1 182 ? -8.781 25.328 1.369 1 94.88 182 GLY A CA 1
ATOM 1409 C C . GLY A 1 182 ? -9.047 25.875 2.76 1 94.88 182 GLY A C 1
ATOM 1410 O O . GLY A 1 182 ? -9.047 27.094 2.961 1 94.88 182 GLY A O 1
ATOM 1411 N N . LYS A 1 183 ? -9.281 24.969 3.67 1 95 183 LYS A N 1
ATOM 1412 C CA . LYS A 1 183 ? -9.57 25.375 5.043 1 95 183 LYS A CA 1
ATOM 1413 C C . LYS A 1 183 ? -8.312 25.312 5.906 1 95 183 LYS A C 1
ATOM 1415 O O . LYS A 1 183 ? -8.078 26.203 6.73 1 95 183 LYS A O 1
ATOM 1420 N N . ILE A 1 184 ? -7.598 24.391 5.738 1 96.94 184 ILE A N 1
ATOM 1421 C CA . ILE A 1 184 ? -6.363 24.172 6.488 1 96.94 184 ILE A CA 1
ATOM 1422 C C . ILE A 1 184 ? -5.227 23.828 5.527 1 96.94 184 ILE A C 1
ATOM 1424 O O . ILE A 1 184 ? -5.469 23.359 4.418 1 96.94 184 ILE A O 1
ATOM 1428 N N . THR A 1 185 ? -3.988 24.141 5.918 1 98.38 185 THR A N 1
ATOM 1429 C CA . THR A 1 185 ? -2.812 23.719 5.164 1 98.38 185 THR A CA 1
ATOM 1430 C C . THR A 1 185 ? -2.428 22.297 5.512 1 98.38 185 THR A C 1
ATOM 1432 O O . THR A 1 185 ? -2.43 21.906 6.688 1 98.38 185 THR A O 1
ATOM 1435 N N . ILE A 1 186 ? -2.152 21.484 4.48 1 98.56 186 ILE A N 1
ATOM 1436 C CA . ILE A 1 186 ? -1.874 20.078 4.73 1 98.56 186 ILE A CA 1
ATOM 1437 C C . ILE A 1 186 ? -0.555 19.688 4.07 1 98.56 186 ILE A C 1
ATOM 1439 O O . ILE A 1 186 ? -0.294 20.062 2.924 1 98.56 186 ILE A O 1
ATOM 1443 N N . ILE A 1 187 ? 0.279 19.016 4.773 1 98.5 187 ILE A N 1
ATOM 1444 C CA . ILE A 1 187 ? 1.422 18.297 4.215 1 98.5 187 ILE A CA 1
ATOM 1445 C C . ILE A 1 187 ? 1.263 16.797 4.457 1 98.5 187 ILE A C 1
ATOM 1447 O O . ILE A 1 187 ? 1.043 16.375 5.59 1 98.5 187 ILE A O 1
ATOM 1451 N N . LEU A 1 188 ? 1.312 16.062 3.41 1 98.06 188 LEU A N 1
ATOM 1452 C CA . LEU A 1 188 ? 1.174 14.617 3.521 1 98.06 188 LEU A CA 1
ATOM 1453 C C . LEU A 1 188 ? 2.369 13.906 2.895 1 98.06 188 LEU A C 1
ATOM 1455 O O . LEU A 1 188 ? 2.877 14.336 1.856 1 98.06 188 LEU A O 1
ATOM 1459 N N . THR A 1 189 ? 2.885 12.898 3.555 1 98.12 189 THR A N 1
ATOM 1460 C CA . THR A 1 189 ? 3.898 12.031 2.959 1 98.12 189 THR A CA 1
ATOM 1461 C C . THR A 1 189 ? 3.256 10.789 2.35 1 98.12 189 THR A C 1
ATOM 1463 O O . THR A 1 189 ? 2.285 10.258 2.891 1 98.12 189 THR A O 1
ATOM 1466 N N . THR A 1 190 ? 3.818 10.359 1.235 1 97.25 190 THR A N 1
ATOM 1467 C CA . THR A 1 190 ? 3.283 9.148 0.627 1 97.25 190 THR A CA 1
ATOM 1468 C C . THR A 1 190 ? 4.281 8.555 -0.362 1 97.25 190 THR A C 1
ATOM 1470 O O . THR A 1 190 ? 5.098 9.273 -0.939 1 97.25 190 THR A O 1
ATOM 1473 N N . HIS A 1 191 ? 4.172 7.32 -0.5 1 95.06 191 HIS A N 1
ATOM 1474 C CA . HIS A 1 191 ? 4.852 6.652 -1.604 1 95.06 191 HIS A CA 1
ATOM 1475 C C . HIS A 1 191 ? 3.855 6.156 -2.646 1 95.06 191 HIS A C 1
ATOM 1477 O O . HIS A 1 191 ? 4.199 5.332 -3.494 1 95.06 191 HIS A O 1
ATOM 1483 N N . TYR A 1 192 ? 2.723 6.629 -2.635 1 93.5 192 TYR A N 1
ATOM 1484 C CA . TYR A 1 192 ? 1.687 6.27 -3.596 1 93.5 192 TYR A CA 1
ATOM 1485 C C . TYR A 1 192 ? 1.419 7.414 -4.562 1 93.5 192 TYR A C 1
ATOM 1487 O O . TYR A 1 192 ? 0.965 8.484 -4.156 1 93.5 192 TYR A O 1
ATOM 1495 N N . LEU A 1 193 ? 1.583 7.09 -5.82 1 95 193 LEU A N 1
ATOM 1496 C CA . LEU A 1 193 ? 1.414 8.094 -6.867 1 95 193 LEU A CA 1
ATOM 1497 C C . LEU A 1 193 ? -0.033 8.57 -6.934 1 95 193 LEU A C 1
ATOM 1499 O O . LEU A 1 193 ? -0.291 9.773 -7.062 1 95 193 LEU A O 1
ATOM 1503 N N . GLU A 1 194 ? -0.888 7.668 -6.848 1 92.81 194 GLU A N 1
ATOM 1504 C CA . GLU A 1 194 ? -2.309 7.973 -6.992 1 92.81 194 GLU A CA 1
ATOM 1505 C C . GLU A 1 194 ? -2.789 8.898 -5.879 1 92.81 194 GLU A C 1
ATOM 1507 O O . GLU A 1 194 ? -3.613 9.789 -6.113 1 92.81 194 GLU A O 1
ATOM 1512 N N . GLU A 1 195 ? -2.299 8.719 -4.77 1 95.56 195 GLU A N 1
ATOM 1513 C CA . GLU A 1 195 ? -2.674 9.555 -3.637 1 95.56 195 GLU A CA 1
ATOM 1514 C C . GLU A 1 195 ? -2.213 11 -3.84 1 95.56 195 GLU A C 1
ATOM 1516 O O . GLU A 1 195 ? -2.988 11.938 -3.645 1 95.56 195 GLU A O 1
ATOM 1521 N N . ALA A 1 196 ? -0.974 11.125 -4.215 1 97.44 196 ALA A N 1
ATOM 1522 C CA . ALA A 1 196 ? -0.435 12.453 -4.496 1 97.44 196 ALA A CA 1
ATOM 1523 C C . ALA A 1 196 ? -1.225 13.141 -5.605 1 97.44 196 ALA A C 1
ATOM 1525 O O . ALA A 1 196 ? -1.566 14.32 -5.492 1 97.44 196 ALA A O 1
ATOM 1526 N N . GLU A 1 197 ? -1.501 12.383 -6.559 1 95.88 197 GLU A N 1
ATOM 1527 C CA . GLU A 1 197 ? -2.209 12.922 -7.715 1 95.88 197 GLU A CA 1
ATOM 1528 C C . GLU A 1 197 ? -3.635 13.328 -7.352 1 95.88 197 GLU A C 1
ATOM 1530 O O . GLU A 1 197 ? -4.129 14.359 -7.805 1 95.88 197 GLU A O 1
ATOM 1535 N N . ALA A 1 198 ? -4.246 12.57 -6.547 1 94.75 198 ALA A N 1
ATOM 1536 C CA . ALA A 1 198 ? -5.656 12.766 -6.223 1 94.75 198 ALA A CA 1
ATOM 1537 C C . ALA A 1 198 ? -5.832 13.922 -5.238 1 94.75 198 ALA A C 1
ATOM 1539 O O . ALA A 1 198 ? -6.832 14.641 -5.289 1 94.75 198 ALA A O 1
ATOM 1540 N N . LEU A 1 199 ? -4.863 14.141 -4.41 1 97.44 199 LEU A N 1
ATOM 1541 C CA . LEU A 1 199 ? -5.133 14.992 -3.256 1 97.44 199 LEU A CA 1
ATOM 1542 C C . LEU A 1 199 ? -4.383 16.312 -3.367 1 97.44 199 LEU A C 1
ATOM 1544 O O . LEU A 1 199 ? -4.859 17.344 -2.887 1 97.44 199 LEU A O 1
ATOM 1548 N N . SER A 1 200 ? -3.273 16.328 -3.98 1 97.88 200 SER A N 1
ATOM 1549 C CA . SER A 1 200 ? -2.336 17.422 -3.719 1 97.88 200 SER A CA 1
ATOM 1550 C C . SER A 1 200 ? -2.529 18.562 -4.707 1 97.88 200 SER A C 1
ATOM 1552 O O . SER A 1 200 ? -2.854 18.344 -5.875 1 97.88 200 SER A O 1
ATOM 1554 N N . ASP A 1 201 ? -2.346 19.766 -4.223 1 98.19 201 ASP A N 1
ATOM 1555 C CA . ASP A 1 201 ? -2.168 20.922 -5.094 1 98.19 201 ASP A CA 1
ATOM 1556 C C . ASP A 1 201 ? -0.772 20.938 -5.711 1 98.19 201 ASP A C 1
ATOM 1558 O O . ASP A 1 201 ? -0.61 21.281 -6.883 1 98.19 201 ASP A O 1
ATOM 1562 N N . TYR A 1 202 ? 0.165 20.609 -4.914 1 98.06 202 TYR A N 1
ATOM 1563 C CA . TYR A 1 202 ? 1.56 20.5 -5.328 1 98.06 202 TYR A CA 1
ATOM 1564 C C . TYR A 1 202 ? 2.178 19.203 -4.844 1 98.06 202 TYR A C 1
ATOM 1566 O O . TYR A 1 202 ? 1.799 18.672 -3.791 1 98.06 202 TYR A O 1
ATOM 1574 N N . VAL A 1 203 ? 3.096 18.703 -5.621 1 98.5 203 VAL A N 1
ATOM 1575 C CA . VAL A 1 203 ? 3.848 17.516 -5.27 1 98.5 203 VAL A CA 1
ATOM 1576 C C . VAL A 1 203 ? 5.34 17.828 -5.211 1 98.5 203 VAL A C 1
ATOM 1578 O O . VAL A 1 203 ? 5.875 18.484 -6.113 1 98.5 203 VAL A O 1
ATOM 1581 N N . CYS A 1 204 ? 5.91 17.453 -4.16 1 98.5 204 CYS A N 1
ATOM 1582 C CA . CYS A 1 204 ? 7.359 17.484 -4.016 1 98.5 204 CYS A CA 1
ATOM 1583 C C . CYS A 1 204 ? 7.949 16.094 -4.121 1 98.5 204 CYS A C 1
ATOM 1585 O O . CYS A 1 204 ? 7.719 15.25 -3.252 1 98.5 204 CYS A O 1
ATOM 1587 N N . ILE A 1 205 ? 8.664 15.844 -5.152 1 98.19 205 ILE A N 1
ATOM 1588 C CA . ILE A 1 205 ? 9.328 14.555 -5.328 1 98.19 205 ILE A CA 1
ATOM 1589 C C . ILE A 1 205 ? 10.672 14.562 -4.617 1 98.19 205 ILE A C 1
ATOM 1591 O O . ILE A 1 205 ? 11.547 15.383 -4.934 1 98.19 205 ILE A O 1
ATOM 1595 N N . MET A 1 206 ? 10.789 13.633 -3.713 1 97.69 206 MET A N 1
ATOM 1596 C CA . MET A 1 206 ? 12.016 13.555 -2.922 1 97.69 206 MET A CA 1
ATOM 1597 C C . MET A 1 206 ? 12.773 12.266 -3.217 1 97.69 206 MET A C 1
ATOM 1599 O O . MET A 1 206 ? 12.164 11.219 -3.414 1 97.69 206 MET A O 1
ATOM 1603 N N . LYS A 1 207 ? 14.039 12.375 -3.172 1 96.25 207 LYS A N 1
ATOM 1604 C CA . LYS A 1 207 ? 14.945 11.242 -3.295 1 96.25 207 LYS A CA 1
ATOM 1605 C C . LYS A 1 207 ? 16.266 11.5 -2.566 1 96.25 207 LYS A C 1
ATOM 1607 O O . LYS A 1 207 ? 16.844 12.578 -2.697 1 96.25 207 LYS A O 1
ATOM 1612 N N . ASP A 1 208 ? 16.672 10.578 -1.8 1 94.88 208 ASP A N 1
ATOM 1613 C CA . ASP A 1 208 ? 17.953 10.625 -1.109 1 94.88 208 ASP A CA 1
ATOM 1614 C C . ASP A 1 208 ? 18.109 11.93 -0.325 1 94.88 208 ASP A C 1
ATOM 1616 O O . ASP A 1 208 ? 19.156 12.578 -0.382 1 94.88 208 ASP A O 1
ATOM 1620 N N . GLY A 1 209 ? 16.984 12.32 0.231 1 97.06 209 GLY A N 1
ATOM 1621 C CA . GLY A 1 209 ? 17 13.469 1.125 1 97.06 209 GLY A CA 1
ATOM 1622 C C . GLY A 1 209 ? 16.922 14.797 0.395 1 97.06 209 GLY A C 1
ATOM 1623 O O . GLY A 1 209 ? 17 15.852 1.017 1 97.06 209 GLY A O 1
ATOM 1624 N N . LYS A 1 210 ? 16.719 14.742 -0.893 1 97.19 210 LYS A N 1
ATOM 1625 C CA . LYS A 1 210 ? 16.719 15.953 -1.707 1 97.19 210 LYS A CA 1
ATOM 1626 C C . LYS A 1 210 ? 15.422 16.078 -2.5 1 97.19 210 LYS A C 1
ATOM 1628 O O . LYS A 1 210 ? 14.742 15.086 -2.75 1 97.19 210 LYS A O 1
ATOM 1633 N N . ILE A 1 211 ? 15.172 17.297 -2.863 1 97.38 211 ILE A N 1
ATOM 1634 C CA . ILE A 1 211 ? 14.062 17.547 -3.771 1 97.38 211 ILE A CA 1
ATOM 1635 C C . ILE A 1 211 ? 14.516 17.344 -5.215 1 97.38 211 ILE A C 1
ATOM 1637 O O . ILE A 1 211 ? 15.484 17.969 -5.656 1 97.38 211 ILE A O 1
ATOM 1641 N N . LYS A 1 212 ? 13.805 16.547 -5.906 1 97.12 212 LYS A N 1
ATOM 1642 C CA . LYS A 1 212 ? 14.102 16.312 -7.32 1 97.12 212 LYS A CA 1
ATOM 1643 C C . LYS A 1 212 ? 13.227 17.203 -8.211 1 97.12 212 LYS A C 1
ATOM 1645 O O . LYS A 1 212 ? 13.648 17.594 -9.305 1 97.12 212 LYS A O 1
ATOM 1650 N N . ALA A 1 213 ? 12.062 17.453 -7.77 1 97.06 213 ALA A N 1
ATOM 1651 C CA . ALA A 1 213 ? 11.125 18.297 -8.508 1 97.06 213 ALA A CA 1
ATOM 1652 C C . ALA A 1 213 ? 9.977 18.75 -7.617 1 97.06 213 ALA A C 1
ATOM 1654 O O . ALA A 1 213 ? 9.656 18.094 -6.621 1 97.06 213 ALA A O 1
ATOM 1655 N N . LEU A 1 214 ? 9.438 19.875 -7.965 1 97.56 214 LEU A N 1
ATOM 1656 C CA . LEU A 1 214 ? 8.32 20.469 -7.242 1 97.56 214 LEU A CA 1
ATOM 1657 C C . LEU A 1 214 ? 7.355 21.156 -8.203 1 97.56 214 LEU A C 1
ATOM 1659 O O . LEU A 1 214 ? 7.781 21.922 -9.086 1 97.56 214 LEU A O 1
ATOM 1663 N N . GLY A 1 215 ? 6.074 20.859 -8.078 1 97.62 215 GLY A N 1
ATOM 1664 C CA . GLY A 1 215 ? 5.059 21.484 -8.906 1 97.62 215 GLY A CA 1
ATOM 1665 C C . GLY A 1 215 ? 3.738 20.734 -8.906 1 97.62 215 GLY A C 1
ATOM 1666 O O . GLY A 1 215 ? 3.559 19.781 -8.141 1 97.62 215 GLY A O 1
ATOM 1667 N N . THR A 1 216 ? 2.842 21.234 -9.633 1 98 216 THR A N 1
ATOM 1668 C CA . THR A 1 216 ? 1.613 20.484 -9.844 1 98 216 THR A CA 1
ATOM 1669 C C . THR A 1 216 ? 1.895 19.219 -10.648 1 98 216 THR A C 1
ATOM 1671 O O . THR A 1 216 ? 2.93 19.109 -11.312 1 98 216 THR A O 1
ATOM 1674 N N . THR A 1 217 ? 0.96 18.297 -10.562 1 97.5 217 THR A N 1
ATOM 1675 C CA . THR A 1 217 ? 1.134 17.062 -11.312 1 97.5 217 THR A CA 1
ATOM 1676 C C . THR A 1 217 ? 1.303 17.344 -12.805 1 97.5 217 THR A C 1
ATOM 1678 O O . THR A 1 217 ? 2.176 16.766 -13.461 1 97.5 217 THR A O 1
ATOM 1681 N N . ASN A 1 218 ? 0.544 18.234 -13.312 1 97.31 218 ASN A N 1
ATOM 1682 C CA . ASN A 1 218 ? 0.639 18.594 -14.727 1 97.31 218 ASN A CA 1
ATOM 1683 C C . ASN A 1 218 ? 1.989 19.234 -15.055 1 97.31 218 ASN A C 1
ATOM 1685 O O . ASN A 1 218 ? 2.598 18.906 -16.078 1 97.31 218 ASN A O 1
ATOM 1689 N N . GLU A 1 219 ? 2.439 20.109 -14.211 1 97.88 219 GLU A N 1
ATOM 1690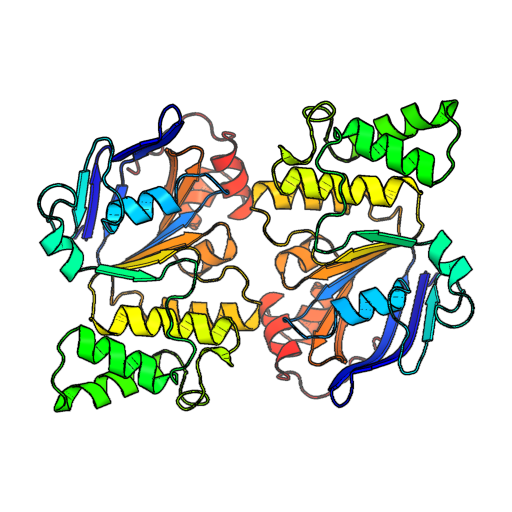 C CA . GLU A 1 219 ? 3.74 20.75 -14.406 1 97.88 219 GLU A CA 1
ATOM 1691 C C . GLU A 1 219 ? 4.863 19.719 -14.406 1 97.88 219 GLU A C 1
ATOM 1693 O O . GLU A 1 219 ? 5.805 19.812 -15.195 1 97.88 219 GLU A O 1
ATOM 1698 N N . LEU A 1 220 ? 4.742 18.766 -13.547 1 97.69 220 LEU A N 1
ATOM 1699 C CA . LEU A 1 220 ? 5.777 17.734 -13.43 1 97.69 220 LEU A CA 1
ATOM 1700 C C . LEU A 1 220 ? 5.801 16.844 -14.664 1 97.69 220 LEU A C 1
ATOM 1702 O O . LEU A 1 220 ? 6.871 16.453 -15.141 1 97.69 220 LEU A O 1
ATOM 1706 N N . ILE A 1 221 ? 4.637 16.531 -15.156 1 97.5 221 ILE A N 1
ATOM 1707 C CA . ILE A 1 221 ? 4.527 15.727 -16.375 1 97.5 221 ILE A CA 1
ATOM 1708 C C . ILE A 1 221 ? 5.188 16.469 -17.531 1 97.5 221 ILE A C 1
ATOM 1710 O O . ILE A 1 221 ? 5.98 15.891 -18.281 1 97.5 221 ILE A O 1
ATOM 1714 N N . LYS A 1 222 ? 4.887 17.719 -17.656 1 97.12 222 LYS A N 1
ATOM 1715 C CA . LYS A 1 222 ? 5.453 18.547 -18.719 1 97.12 222 LYS A CA 1
ATOM 1716 C C . LYS A 1 222 ? 6.961 18.703 -18.562 1 97.12 222 LYS A C 1
ATOM 1718 O O . LYS A 1 222 ? 7.711 18.578 -19.531 1 97.12 222 LYS A O 1
ATOM 1723 N N . PHE A 1 223 ? 7.293 18.922 -17.375 1 95.69 223 PHE A N 1
ATOM 1724 C CA . PHE A 1 223 ? 8.703 19.109 -17.062 1 95.69 223 PHE A CA 1
ATOM 1725 C C . PHE A 1 223 ? 9.508 17.859 -17.438 1 95.69 223 PHE A C 1
ATOM 1727 O O . PHE A 1 223 ? 10.594 17.969 -18 1 95.69 223 PHE A O 1
ATOM 1734 N N . ALA A 1 224 ? 8.984 16.719 -17.109 1 96.31 224 ALA A N 1
ATOM 1735 C CA . ALA A 1 224 ? 9.664 15.453 -17.375 1 96.31 224 ALA A CA 1
ATOM 1736 C C . ALA A 1 224 ? 9.469 15.016 -18.812 1 96.31 224 ALA A C 1
ATOM 1738 O O . ALA A 1 224 ? 10.055 14.023 -19.266 1 96.31 224 ALA A O 1
ATOM 1739 N N . LYS A 1 225 ? 8.625 15.68 -19.578 1 96.31 225 LYS A N 1
ATOM 1740 C CA . LYS A 1 225 ? 8.312 15.336 -20.953 1 96.31 225 LYS A CA 1
ATOM 1741 C C . LYS A 1 225 ? 7.797 13.906 -21.062 1 96.31 225 LYS A C 1
ATOM 1743 O O . LYS A 1 225 ? 8.297 13.125 -21.875 1 96.31 225 LYS A O 1
ATOM 1748 N N . THR A 1 226 ? 6.855 13.641 -20.219 1 96.38 226 THR A N 1
ATOM 1749 C CA . THR A 1 226 ? 6.227 12.32 -20.234 1 96.38 226 THR A CA 1
ATOM 1750 C C . THR A 1 226 ? 4.723 12.445 -20.453 1 96.38 226 THR A C 1
ATOM 1752 O O . THR A 1 226 ? 4.195 13.547 -20.594 1 96.38 226 THR A O 1
ATOM 1755 N N . THR A 1 227 ? 4.016 11.305 -20.531 1 94.88 227 THR A N 1
ATOM 1756 C CA . THR A 1 227 ? 2.588 11.312 -20.844 1 94.88 227 THR A CA 1
ATOM 1757 C C . THR A 1 227 ? 1.77 10.969 -19.594 1 94.88 227 THR A C 1
ATOM 1759 O O . THR A 1 227 ? 0.541 11.062 -19.609 1 94.88 227 THR A O 1
ATOM 1762 N N . SER A 1 228 ? 2.471 10.523 -18.562 1 94.25 228 SER A N 1
ATOM 1763 C CA . SER A 1 228 ? 1.77 10.156 -17.344 1 94.25 228 SER A CA 1
ATOM 1764 C C . SER A 1 228 ? 2.559 10.578 -16.094 1 94.25 228 SER A C 1
ATOM 1766 O O . SER A 1 228 ? 3.777 10.758 -16.172 1 94.25 228 SER A O 1
ATOM 1768 N N . PHE A 1 229 ? 1.9 10.797 -15.055 1 95.81 229 PHE A N 1
ATOM 1769 C CA . PHE A 1 229 ? 2.539 11.188 -13.805 1 95.81 229 PHE A CA 1
ATOM 1770 C C . PHE A 1 229 ? 3.486 10.094 -13.32 1 95.81 229 PHE A C 1
ATOM 1772 O O . PHE A 1 229 ? 4.547 10.391 -12.766 1 95.81 229 PHE A O 1
ATOM 1779 N N . GLU A 1 230 ? 3.137 8.859 -13.508 1 93.56 230 GLU A N 1
ATOM 1780 C CA . GLU A 1 230 ? 3.988 7.73 -13.133 1 93.56 230 GLU A CA 1
ATOM 1781 C C . GLU A 1 230 ? 5.328 7.785 -13.867 1 93.56 230 GLU A C 1
ATOM 1783 O O . GLU A 1 230 ? 6.387 7.664 -13.242 1 93.56 230 GLU A O 1
ATOM 1788 N N . ASP A 1 231 ? 5.234 8 -15.148 1 94.38 231 ASP A N 1
ATOM 1789 C CA . ASP A 1 231 ? 6.457 8.094 -15.938 1 94.38 231 ASP A CA 1
ATOM 1790 C C . ASP A 1 231 ? 7.293 9.297 -15.516 1 94.38 231 ASP A C 1
ATOM 1792 O O . ASP A 1 231 ? 8.523 9.219 -15.477 1 94.38 231 ASP A O 1
ATOM 1796 N N . ALA A 1 232 ? 6.594 10.375 -15.25 1 96.81 232 ALA A N 1
ATOM 1797 C CA . ALA A 1 232 ? 7.297 11.57 -14.781 1 96.81 232 ALA A CA 1
ATOM 1798 C C . ALA A 1 232 ? 8.047 11.289 -13.484 1 96.81 232 ALA A C 1
ATOM 1800 O O . ALA A 1 232 ? 9.219 11.648 -13.344 1 96.81 232 ALA A O 1
ATOM 1801 N N . PHE A 1 233 ? 7.383 10.656 -12.578 1 96.88 233 PHE A N 1
ATOM 1802 C CA . PHE A 1 233 ? 8.008 10.328 -11.297 1 96.88 233 PHE A CA 1
ATOM 1803 C C . PHE A 1 233 ? 9.242 9.461 -11.508 1 96.88 233 PHE A C 1
ATOM 1805 O O . PHE A 1 233 ? 10.305 9.734 -10.938 1 96.88 233 PHE A O 1
ATOM 1812 N N . ILE A 1 234 ? 9.062 8.406 -12.25 1 93.88 234 ILE A N 1
ATOM 1813 C CA . ILE A 1 234 ? 10.156 7.465 -12.469 1 93.88 234 ILE A CA 1
ATOM 1814 C C . ILE A 1 234 ? 11.352 8.203 -13.07 1 93.88 234 ILE A C 1
ATOM 1816 O O . ILE A 1 234 ? 12.477 8.047 -12.594 1 93.88 234 ILE A O 1
ATOM 1820 N N . LYS A 1 235 ? 11.062 8.984 -14.047 1 94.94 235 LYS A N 1
ATOM 1821 C CA . LYS A 1 235 ? 12.133 9.727 -14.711 1 94.94 235 LYS A CA 1
ATOM 1822 C C . LYS A 1 235 ? 12.797 10.703 -13.75 1 94.94 235 LYS A C 1
ATOM 1824 O O . LYS A 1 235 ? 14.031 10.766 -13.68 1 94.94 235 LYS A O 1
ATOM 1829 N N . LEU A 1 236 ? 12.047 11.414 -13.008 1 95.5 236 LEU A N 1
ATOM 1830 C CA . LEU A 1 236 ? 12.555 12.461 -12.125 1 95.5 236 LEU A CA 1
ATOM 1831 C C . LEU A 1 236 ? 13.266 11.859 -10.914 1 95.5 236 LEU A C 1
ATOM 1833 O O . LEU A 1 236 ? 14.258 12.406 -10.438 1 95.5 236 LEU A O 1
ATOM 1837 N N . ALA A 1 237 ? 12.758 10.82 -10.414 1 93.5 237 ALA A N 1
ATOM 1838 C CA . ALA A 1 237 ? 13.328 10.18 -9.234 1 93.5 237 ALA A CA 1
ATOM 1839 C C . ALA A 1 237 ? 14.617 9.445 -9.578 1 93.5 237 ALA A C 1
ATOM 1841 O O . ALA A 1 237 ? 15.5 9.289 -8.727 1 93.5 237 ALA A O 1
ATOM 1842 N N . THR A 1 238 ? 14.719 8.906 -10.805 1 89.56 238 THR A N 1
ATOM 1843 C CA . THR A 1 238 ? 15.898 8.117 -11.164 1 89.56 238 THR A CA 1
ATOM 1844 C C . THR A 1 238 ? 16.906 8.969 -11.938 1 89.56 238 THR A C 1
ATOM 1846 O O . THR A 1 238 ? 17.984 8.492 -12.297 1 89.56 238 THR A O 1
ATOM 1849 N N . GLY A 1 239 ? 16.797 10.203 -12.023 1 78 239 GLY A N 1
ATOM 1850 C CA . GLY A 1 239 ? 17.766 11.125 -12.586 1 78 239 GLY A CA 1
ATOM 1851 C C . GLY A 1 239 ? 17.703 11.211 -14.102 1 78 239 GLY A C 1
ATOM 1852 O O . GLY A 1 239 ? 18.688 11.578 -14.75 1 78 239 GLY A O 1
ATOM 1853 N N . GLY A 1 240 ? 16.781 10.609 -14.758 1 60.16 240 GLY A N 1
ATOM 1854 C CA . GLY A 1 240 ? 16.766 10.719 -16.203 1 60.16 240 GLY A CA 1
ATOM 1855 C C . GLY A 1 240 ? 16.609 12.148 -16.703 1 60.16 240 GLY A C 1
ATOM 1856 O O . GLY A 1 240 ? 16.438 12.383 -17.891 1 60.16 240 GLY A O 1
ATOM 1857 N N . THR A 1 241 ? 16.172 13.109 -15.844 1 52.16 241 THR A N 1
ATOM 1858 C CA . THR A 1 241 ? 16.062 14.438 -16.438 1 52.16 241 THR A CA 1
ATOM 1859 C C . THR A 1 241 ? 17.422 15.141 -16.422 1 52.16 241 THR A C 1
ATOM 1861 O O . THR A 1 241 ? 18.234 14.914 -15.531 1 52.16 241 THR A O 1
ATOM 1864 N N . GLU A 1 242 ? 17.953 15.547 -17.562 1 41.16 242 GLU A N 1
ATOM 1865 C CA . GLU A 1 242 ? 19.0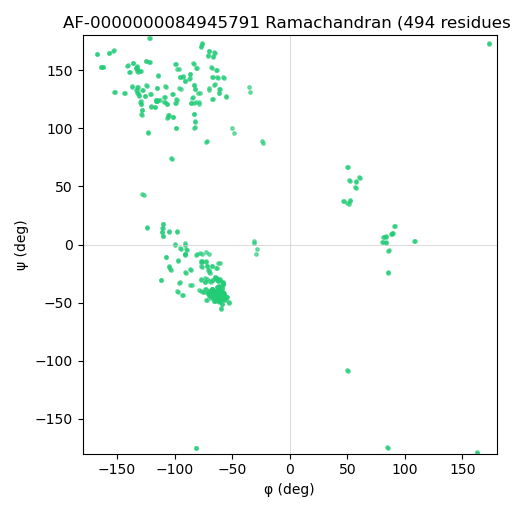31 16.531 -17.625 1 41.16 242 GLU A CA 1
ATOM 1866 C C . GLU A 1 242 ? 18.891 17.578 -16.516 1 41.16 242 GLU A C 1
ATOM 1868 O O . GLU A 1 242 ? 17.781 17.891 -16.094 1 41.16 242 GLU A O 1
ATOM 1873 N N . ASN A 1 243 ? 19.922 17.922 -15.727 1 39.12 243 ASN A N 1
ATOM 1874 C CA . ASN A 1 243 ? 20.234 18.766 -14.578 1 39.12 243 ASN A CA 1
ATOM 1875 C C . ASN A 1 243 ? 19.328 19.984 -14.508 1 39.12 243 ASN A C 1
ATOM 1877 O O . ASN A 1 243 ? 19.625 20.953 -13.82 1 39.12 243 ASN A O 1
ATOM 1881 N N . GLU A 1 244 ? 18.422 20.312 -15.391 1 36.53 244 GLU A N 1
ATOM 1882 C CA . GLU A 1 244 ? 18 21.688 -15.172 1 36.53 244 GLU A CA 1
ATOM 1883 C C . GLU A 1 244 ? 17.156 21.812 -13.906 1 36.53 244 GLU A C 1
ATOM 1885 O O . GLU A 1 244 ? 16.188 21.078 -13.719 1 36.53 244 GLU A O 1
ATOM 1890 N N . ASN A 1 245 ? 17.703 22.031 -12.766 1 36.41 245 ASN A N 1
ATOM 1891 C CA . ASN A 1 245 ? 17.047 22.547 -11.57 1 36.41 245 ASN A CA 1
ATOM 1892 C C . ASN A 1 245 ? 15.789 23.344 -11.93 1 36.41 245 ASN A C 1
ATOM 1894 O O . ASN A 1 245 ? 15.859 24.312 -12.703 1 36.41 245 ASN A O 1
ATOM 1898 N N . MET A 1 246 ? 14.766 22.875 -12.062 1 39.97 246 MET A N 1
ATOM 1899 C CA . MET A 1 246 ? 13.625 23.766 -12.258 1 39.97 246 MET A CA 1
ATOM 1900 C C . MET A 1 246 ? 13.594 24.859 -11.203 1 39.97 246 MET A C 1
ATOM 1902 O O . MET A 1 246 ? 13.773 24.594 -10.016 1 39.97 246 MET A O 1
ATOM 1906 N N . GLY A 1 247 ? 14.008 26.078 -11.383 1 34.47 247 GLY A N 1
ATOM 1907 C CA . GLY A 1 247 ? 13.828 27.328 -10.672 1 34.47 247 GLY A CA 1
ATOM 1908 C C . GLY A 1 247 ? 12.484 27.438 -9.969 1 34.47 247 GLY A C 1
ATOM 1909 O O . GLY A 1 247 ? 12.008 28.531 -9.703 1 34.47 247 GLY A O 1
ATOM 1910 N N . LEU A 1 248 ? 11.711 26.438 -10.055 1 37.12 248 LEU A N 1
ATOM 1911 C CA . LEU A 1 248 ? 10.477 26.875 -9.43 1 37.12 248 LEU A CA 1
ATOM 1912 C C . LEU A 1 248 ? 10.656 27.031 -7.922 1 37.12 248 LEU A C 1
ATOM 1914 O O . LEU A 1 248 ? 9.688 27.266 -7.195 1 37.12 248 LEU A O 1
ATOM 1918 N N . CYS A 1 249 ? 11.812 26.594 -7.398 1 29.58 249 CYS A N 1
ATOM 1919 C CA . CYS A 1 249 ? 11.945 27 -6.004 1 29.58 249 CYS A CA 1
ATOM 1920 C C . CYS A 1 249 ? 12.5 28.406 -5.898 1 29.58 249 CYS A C 1
ATOM 1922 O O . CYS A 1 249 ? 13.406 28.781 -6.637 1 29.58 249 CYS A O 1
ATOM 1924 N N . MET B 1 1 ? -6.906 -23.844 -23.5 1 84.81 1 MET B N 1
ATOM 1925 C CA . MET B 1 1 ? -7.324 -24.859 -22.547 1 84.81 1 MET B CA 1
ATOM 1926 C C . MET B 1 1 ? -7.402 -24.266 -21.141 1 84.81 1 MET B C 1
ATOM 1928 O O . MET B 1 1 ? -6.621 -23.391 -20.781 1 84.81 1 MET B O 1
ATOM 1932 N N . GLU B 1 2 ? -8.352 -24.766 -20.406 1 92.94 2 GLU B N 1
ATOM 1933 C CA . GLU B 1 2 ? -8.492 -24.281 -19.031 1 92.94 2 GLU B CA 1
ATOM 1934 C C . GLU B 1 2 ? -7.461 -24.922 -18.109 1 92.94 2 GLU B C 1
ATOM 1936 O O . GLU B 1 2 ? -7.363 -26.156 -18.047 1 92.94 2 GLU B O 1
ATOM 1941 N N . MET B 1 3 ? -6.684 -24.125 -17.516 1 96.69 3 MET B N 1
ATOM 1942 C CA . MET B 1 3 ? -5.656 -24.609 -16.594 1 96.69 3 MET B CA 1
ATOM 1943 C C . MET B 1 3 ? -6.223 -24.812 -15.195 1 96.69 3 MET B C 1
ATOM 1945 O O . MET B 1 3 ? -5.836 -25.75 -14.492 1 96.69 3 MET B O 1
ATOM 1949 N N . ILE B 1 4 ? -7.113 -23.969 -14.852 1 97.88 4 ILE B N 1
ATOM 1950 C CA . ILE B 1 4 ? -7.754 -24.031 -13.539 1 97.88 4 ILE B CA 1
ATOM 1951 C C . ILE B 1 4 ? -9.266 -23.922 -13.695 1 97.88 4 ILE B C 1
ATOM 1953 O O . ILE B 1 4 ? -9.758 -23.047 -14.414 1 97.88 4 ILE B O 1
ATOM 1957 N N . GLU B 1 5 ? -9.969 -24.812 -13.086 1 98.25 5 GLU B N 1
ATOM 1958 C CA . GLU B 1 5 ? -11.43 -24.766 -13.031 1 98.25 5 GLU B CA 1
ATOM 1959 C C . GLU B 1 5 ? -11.93 -24.891 -11.602 1 98.25 5 GLU B C 1
ATOM 1961 O O . GLU B 1 5 ? -11.719 -25.906 -10.945 1 98.25 5 GLU B O 1
ATOM 1966 N N . ILE B 1 6 ? -12.562 -23.875 -11.125 1 98.31 6 ILE B N 1
ATOM 1967 C CA . ILE B 1 6 ? -13.102 -23.828 -9.766 1 98.31 6 ILE B CA 1
ATOM 1968 C C . ILE B 1 6 ? -14.609 -24.078 -9.805 1 98.31 6 ILE B C 1
ATOM 1970 O O . ILE B 1 6 ? -15.328 -23.422 -10.57 1 98.31 6 ILE B O 1
ATOM 1974 N N . LYS B 1 7 ? -15.047 -24.969 -9.008 1 98.25 7 LYS B N 1
ATOM 1975 C CA . LYS B 1 7 ? -16.453 -25.344 -8.992 1 98.25 7 LYS B CA 1
ATOM 1976 C C . LYS B 1 7 ? -17.016 -25.297 -7.574 1 98.25 7 LYS B C 1
ATOM 1978 O O . LYS B 1 7 ? -16.719 -26.156 -6.75 1 98.25 7 LYS B O 1
ATOM 1983 N N . ASN B 1 8 ? -17.891 -24.375 -7.363 1 98.38 8 ASN B N 1
ATOM 1984 C CA . ASN B 1 8 ? -18.641 -24.203 -6.117 1 98.38 8 ASN B CA 1
ATOM 1985 C C . ASN B 1 8 ? -17.719 -24.219 -4.906 1 98.38 8 ASN B C 1
ATOM 1987 O O . ASN B 1 8 ? -18.031 -24.828 -3.883 1 98.38 8 ASN B O 1
ATOM 1991 N N . LEU B 1 9 ? -16.594 -23.703 -5.043 1 98.62 9 LEU B N 1
ATOM 1992 C CA . LEU B 1 9 ? -15.586 -23.734 -3.986 1 98.62 9 LEU B CA 1
ATOM 1993 C C . LEU B 1 9 ? -16.031 -22.875 -2.799 1 98.62 9 LEU B C 1
ATOM 1995 O O . LEU B 1 9 ? -16.375 -21.703 -2.961 1 98.62 9 LEU B O 1
ATOM 1999 N N . THR B 1 10 ? -16.047 -23.484 -1.641 1 98.69 10 THR B N 1
ATOM 2000 C CA . THR B 1 10 ? -16.578 -22.828 -0.451 1 98.69 10 THR B CA 1
ATOM 2001 C C . THR B 1 10 ? -15.68 -23.078 0.755 1 98.69 10 THR B C 1
ATOM 2003 O O . THR B 1 10 ? -15.164 -24.188 0.935 1 98.69 10 THR B O 1
ATOM 2006 N N . LYS B 1 11 ? -15.414 -22.062 1.548 1 98.69 11 LYS B N 1
ATOM 2007 C CA . LYS B 1 11 ? -14.711 -22.188 2.818 1 98.69 11 LYS B CA 1
ATOM 2008 C C . LYS B 1 11 ? -15.469 -21.484 3.943 1 98.69 11 LYS B C 1
ATOM 2010 O O . LYS B 1 11 ? -15.781 -20.297 3.846 1 98.69 11 LYS B O 1
ATOM 2015 N N . LYS B 1 12 ? -15.773 -22.188 4.91 1 97.75 12 LYS B N 1
ATOM 2016 C CA . LYS B 1 12 ? -16.406 -21.688 6.117 1 97.75 12 LYS B CA 1
ATOM 2017 C C . LYS B 1 12 ? -15.508 -21.844 7.332 1 97.75 12 LYS B C 1
ATOM 2019 O O . LYS B 1 12 ? -14.953 -22.922 7.566 1 97.75 12 LYS B O 1
ATOM 2024 N N . TYR B 1 13 ? -15.234 -20.75 8.008 1 96.06 13 TYR B N 1
ATOM 2025 C CA . TYR B 1 13 ? -14.609 -20.781 9.32 1 96.06 13 TYR B CA 1
ATOM 2026 C C . TYR B 1 13 ? -15.633 -20.562 10.422 1 96.06 13 TYR B C 1
ATOM 2028 O O . TYR B 1 13 ? -16.141 -19.453 10.586 1 96.06 13 TYR B O 1
ATOM 2036 N N . ASN B 1 14 ? -15.906 -21.609 11.172 1 92.88 14 ASN B N 1
ATOM 2037 C CA . ASN B 1 14 ? -16.984 -21.5 12.148 1 92.88 14 ASN B CA 1
ATOM 2038 C C . ASN B 1 14 ? -18.266 -20.953 11.508 1 92.88 14 ASN B C 1
ATOM 2040 O O . ASN B 1 14 ? -18.859 -21.594 10.641 1 92.88 14 ASN B O 1
ATOM 2044 N N . ASP B 1 15 ? -18.609 -19.672 11.875 1 91.25 15 ASP B N 1
ATOM 2045 C CA . ASP B 1 15 ? -19.875 -19.141 11.375 1 91.25 15 ASP B CA 1
ATOM 2046 C C . ASP B 1 15 ? -19.641 -18.141 10.25 1 91.25 15 ASP B C 1
ATOM 2048 O O . ASP B 1 15 ? -20.594 -17.562 9.711 1 91.25 15 ASP B O 1
ATOM 2052 N N . LYS B 1 16 ? -18.453 -18.078 9.773 1 94 16 LYS B N 1
ATOM 2053 C CA . LYS B 1 16 ? -18.141 -17.078 8.758 1 94 16 LYS B CA 1
ATOM 2054 C C . LYS B 1 16 ? -17.828 -17.734 7.414 1 94 16 LYS B C 1
ATOM 2056 O O . LYS B 1 16 ? -17 -18.641 7.34 1 94 16 LYS B O 1
ATOM 2061 N N . LEU B 1 17 ? -18.547 -17.344 6.398 1 96.5 17 LEU B N 1
ATOM 2062 C CA . LEU B 1 17 ? -18.266 -17.766 5.031 1 96.5 17 LEU B CA 1
ATOM 2063 C C . LEU B 1 17 ? -17.172 -16.906 4.406 1 96.5 17 LEU B C 1
ATOM 2065 O O . LEU B 1 17 ? -17.438 -15.828 3.887 1 96.5 17 LEU B O 1
ATOM 2069 N N . ALA B 1 18 ? -16 -17.469 4.398 1 97.75 18 ALA B N 1
ATOM 2070 C CA . ALA B 1 18 ? -14.867 -16.719 3.848 1 97.75 18 ALA B CA 1
ATOM 2071 C C . ALA B 1 18 ? -14.883 -16.766 2.322 1 97.75 18 ALA B C 1
ATOM 2073 O O . ALA B 1 18 ? -14.508 -15.781 1.67 1 97.75 18 ALA B O 1
ATOM 2074 N N . VAL B 1 19 ? -15.203 -17.828 1.773 1 98.62 19 VAL B N 1
ATOM 2075 C CA . VAL B 1 19 ? -15.422 -18.031 0.344 1 98.62 19 VAL B CA 1
ATOM 2076 C C . VAL B 1 19 ? -16.75 -18.75 0.118 1 98.62 19 VAL B C 1
ATOM 2078 O O . VAL B 1 19 ? -16.984 -19.812 0.698 1 98.62 19 VAL B O 1
ATOM 2081 N N . ASP B 1 20 ? -17.531 -18.156 -0.727 1 98.12 20 ASP B N 1
ATOM 2082 C CA . ASP B 1 20 ? -18.922 -18.625 -0.845 1 98.12 20 ASP B CA 1
ATOM 2083 C C . ASP B 1 20 ? -19.234 -19.031 -2.279 1 98.12 20 ASP B C 1
ATOM 2085 O O . ASP B 1 20 ? -19.656 -18.203 -3.088 1 98.12 20 ASP B O 1
ATOM 2089 N N . ASN B 1 21 ? -19.109 -20.344 -2.531 1 97.88 21 ASN B N 1
ATOM 2090 C CA . ASN B 1 21 ? -19.578 -20.938 -3.783 1 97.88 21 ASN B CA 1
ATOM 2091 C C . ASN B 1 21 ? -18.906 -20.266 -4.992 1 97.88 21 ASN B C 1
ATOM 2093 O O . ASN B 1 21 ? -19.609 -19.797 -5.898 1 97.88 21 ASN B O 1
ATOM 2097 N N . LEU B 1 22 ? -17.641 -20.25 -4.973 1 98.25 22 LEU B N 1
ATOM 2098 C CA . LEU B 1 22 ? -16.859 -19.578 -6.012 1 98.25 22 LEU B CA 1
ATOM 2099 C C . LEU B 1 22 ? -16.766 -20.453 -7.262 1 98.25 22 LEU B C 1
ATOM 2101 O O . LEU B 1 22 ? -16.484 -21.656 -7.168 1 98.25 22 LEU B O 1
ATOM 2105 N N . ASN B 1 23 ? -17.062 -19.891 -8.43 1 98.06 23 ASN B N 1
ATOM 2106 C CA . ASN B 1 23 ? -16.953 -20.531 -9.734 1 98.06 23 ASN B CA 1
ATOM 2107 C C . ASN B 1 23 ? -16.156 -19.656 -10.719 1 98.06 23 ASN B C 1
ATOM 2109 O O . ASN B 1 23 ? -16.516 -18.516 -10.969 1 98.06 23 ASN B O 1
ATOM 2113 N N . LEU B 1 24 ? -15.055 -20.219 -11.234 1 96.25 24 LEU B N 1
ATOM 2114 C CA . LEU B 1 24 ? -14.312 -19.5 -12.258 1 96.25 24 LEU B CA 1
ATOM 2115 C C . LEU B 1 24 ? -13.297 -20.406 -12.945 1 96.25 24 LEU B C 1
ATOM 2117 O O . LEU B 1 24 ? -13.031 -21.516 -12.469 1 96.25 24 LEU B O 1
ATOM 2121 N N . SER B 1 25 ? -12.82 -19.969 -14.078 1 97.19 25 SER B N 1
ATOM 2122 C CA . SER B 1 25 ? -11.805 -20.703 -14.828 1 97.19 25 SER B CA 1
ATOM 2123 C C . SER B 1 25 ? -10.688 -19.766 -15.297 1 97.19 25 SER B C 1
ATOM 2125 O O . SER B 1 25 ? -10.922 -18.578 -15.508 1 97.19 25 SER B O 1
ATOM 2127 N N . ILE B 1 26 ? -9.539 -20.344 -15.445 1 96.94 26 ILE B N 1
ATOM 2128 C CA . ILE B 1 26 ? -8.375 -19.609 -15.93 1 96.94 26 ILE B CA 1
ATOM 2129 C C . ILE B 1 26 ? -7.68 -20.406 -17.031 1 96.94 26 ILE B C 1
ATOM 2131 O O . ILE B 1 26 ? -7.43 -21.594 -16.875 1 96.94 26 ILE B O 1
ATOM 2135 N N . LYS B 1 27 ? -7.328 -19.719 -18.062 1 97.06 27 LYS B N 1
ATOM 2136 C CA . LYS B 1 27 ? -6.645 -20.359 -19.188 1 97.06 27 LYS B CA 1
ATOM 2137 C C . LYS B 1 27 ? -5.145 -20.469 -18.922 1 97.06 27 LYS B C 1
ATOM 2139 O O . LYS B 1 27 ? -4.578 -19.672 -18.188 1 97.06 27 LYS B O 1
ATOM 2144 N N . GLN B 1 28 ? -4.594 -21.422 -19.578 1 97.44 28 GLN B N 1
ATOM 2145 C CA . GLN B 1 28 ? -3.156 -21.625 -19.469 1 97.44 28 GLN B CA 1
ATOM 2146 C C . GLN B 1 28 ? -2.383 -20.406 -19.953 1 97.44 28 GLN B C 1
ATOM 2148 O O . GLN B 1 28 ? -2.727 -19.812 -20.984 1 97.44 28 GLN B O 1
ATOM 2153 N N . GLY B 1 29 ? -1.408 -20.016 -19.172 1 97.5 29 GLY B N 1
ATOM 2154 C CA . GLY B 1 29 ? -0.506 -18.938 -19.578 1 97.5 29 GLY B CA 1
ATOM 2155 C C . GLY B 1 29 ? -1.054 -17.562 -19.297 1 97.5 29 GLY B C 1
ATOM 2156 O O . GLY B 1 29 ? -0.396 -16.562 -19.578 1 97.5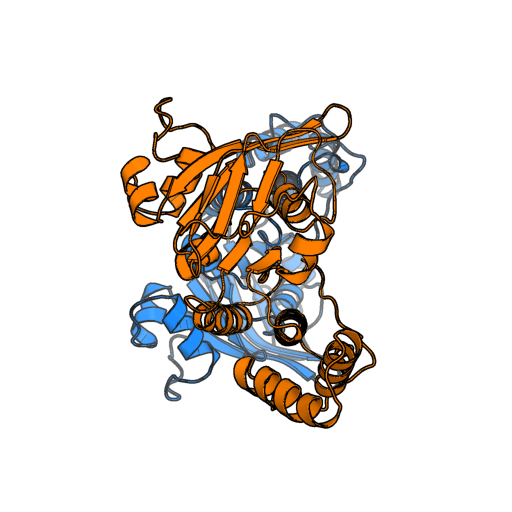 29 GLY B O 1
ATOM 2157 N N . LYS B 1 30 ? -2.248 -17.484 -18.688 1 98.06 30 LYS B N 1
ATOM 2158 C CA . LYS B 1 30 ? -2.873 -16.203 -18.406 1 98.06 30 LYS B CA 1
ATOM 2159 C C . LYS B 1 30 ? -2.648 -15.797 -16.953 1 98.06 30 LYS B C 1
ATOM 2161 O O . LYS B 1 30 ? -2.348 -16.641 -16.109 1 98.06 30 LYS B O 1
ATOM 2166 N N . LEU B 1 31 ? -2.709 -14.547 -16.734 1 98.62 31 LEU B N 1
ATOM 2167 C CA . LEU B 1 31 ? -2.637 -14 -15.391 1 98.62 31 LEU B CA 1
ATOM 2168 C C . LEU B 1 31 ? -4.008 -13.508 -14.93 1 98.62 31 LEU B C 1
ATOM 2170 O O . LEU B 1 31 ? -4.625 -12.672 -15.586 1 98.62 31 LEU B O 1
ATOM 2174 N N . LEU B 1 32 ? -4.484 -14.062 -13.836 1 98.62 32 LEU B N 1
ATOM 2175 C CA . LEU B 1 32 ? -5.723 -13.641 -13.188 1 98.62 32 LEU B CA 1
ATOM 2176 C C . LEU B 1 32 ? -5.426 -12.93 -11.875 1 98.62 32 LEU B C 1
ATOM 2178 O O . LEU B 1 32 ? -4.703 -13.453 -11.023 1 98.62 32 LEU B O 1
ATOM 2182 N N . ALA B 1 33 ? -5.961 -11.742 -11.727 1 98.69 33 ALA B N 1
ATOM 2183 C CA . ALA B 1 33 ? -5.883 -11.039 -10.445 1 98.69 33 ALA B CA 1
ATOM 2184 C C . ALA B 1 33 ? -7.18 -11.195 -9.656 1 98.69 33 ALA B C 1
ATOM 2186 O O . ALA B 1 33 ? -8.266 -10.922 -10.172 1 98.69 33 ALA B O 1
ATOM 2187 N N . LEU B 1 34 ? -7.055 -11.727 -8.492 1 98.5 34 LEU B N 1
ATOM 2188 C CA . LEU B 1 34 ? -8.133 -11.625 -7.516 1 98.5 34 LEU B CA 1
ATOM 2189 C C . LEU B 1 34 ? -8.078 -10.289 -6.781 1 98.5 34 LEU B C 1
ATOM 2191 O O . LEU B 1 34 ? -7.207 -10.078 -5.93 1 98.5 34 LEU B O 1
ATOM 2195 N N . LEU B 1 35 ? -8.984 -9.461 -7.141 1 98.31 35 LEU B N 1
ATOM 2196 C CA . LEU B 1 35 ? -9.008 -8.086 -6.641 1 98.31 35 LEU B CA 1
ATOM 2197 C C . LEU B 1 35 ? -10.156 -7.895 -5.656 1 98.31 35 LEU B C 1
ATOM 2199 O O . LEU B 1 35 ? -11.281 -8.32 -5.918 1 98.31 35 LEU B O 1
ATOM 2203 N N . GLY B 1 36 ? -9.875 -7.23 -4.574 1 96.62 36 GLY B N 1
ATOM 2204 C CA . GLY B 1 36 ? -10.898 -6.965 -3.572 1 96.62 36 GLY B CA 1
ATOM 2205 C C . GLY B 1 36 ? -10.352 -6.324 -2.312 1 96.62 36 GLY B C 1
ATOM 2206 O O . GLY B 1 36 ? -9.133 -6.18 -2.164 1 96.62 36 GLY B O 1
ATOM 2207 N N . VAL B 1 37 ? -11.234 -5.945 -1.463 1 94.5 37 VAL B N 1
ATOM 2208 C CA . VAL B 1 37 ? -10.859 -5.312 -0.204 1 94.5 37 VAL B CA 1
ATOM 2209 C C . VAL B 1 37 ? -10.344 -6.371 0.771 1 94.5 37 VAL B C 1
ATOM 2211 O O . VAL B 1 37 ? -10.367 -7.566 0.47 1 94.5 37 VAL B O 1
ATOM 2214 N N . ASN B 1 38 ? -9.852 -5.875 1.862 1 90.88 38 ASN B N 1
ATOM 2215 C CA . ASN B 1 38 ? -9.422 -6.809 2.896 1 90.88 38 ASN B CA 1
ATOM 2216 C C . ASN B 1 38 ? -10.578 -7.668 3.4 1 90.88 38 ASN B C 1
ATOM 2218 O O . ASN B 1 38 ? -11.68 -7.16 3.629 1 90.88 38 ASN B O 1
ATOM 2222 N N . GLY B 1 39 ? -10.359 -8.945 3.445 1 92.62 39 GLY B N 1
ATOM 2223 C CA . GLY B 1 39 ? -11.391 -9.852 3.922 1 92.62 39 GLY B CA 1
ATOM 2224 C C . GLY B 1 39 ? -12.312 -10.344 2.82 1 92.62 39 GLY B C 1
ATOM 2225 O O . GLY B 1 39 ? -13.281 -11.055 3.084 1 92.62 39 GLY B O 1
ATOM 2226 N N . ALA B 1 40 ? -11.953 -10.07 1.621 1 95.69 40 ALA B N 1
ATOM 2227 C CA . ALA B 1 40 ? -12.836 -10.391 0.5 1 95.69 40 ALA B CA 1
ATOM 2228 C C . ALA B 1 40 ? -12.781 -11.883 0.177 1 95.69 40 ALA B C 1
ATOM 2230 O O . ALA B 1 40 ? -13.617 -12.391 -0.575 1 95.69 40 ALA B O 1
ATOM 2231 N N . GLY B 1 41 ? -11.797 -12.594 0.695 1 97.31 41 GLY B N 1
ATOM 2232 C CA . GLY B 1 41 ? -11.672 -14.023 0.449 1 97.31 41 GLY B CA 1
ATOM 2233 C C . GLY B 1 41 ? -10.531 -14.375 -0.481 1 97.31 41 GLY B C 1
ATOM 2234 O O . GLY B 1 41 ? -10.344 -15.539 -0.838 1 97.31 41 GLY B O 1
ATOM 2235 N N . LYS B 1 42 ? -9.766 -13.398 -0.906 1 97.75 42 LYS B N 1
ATOM 2236 C CA . LYS B 1 42 ? -8.703 -13.586 -1.892 1 97.75 42 LYS B CA 1
ATOM 2237 C C . LYS B 1 42 ? -7.664 -14.586 -1.399 1 97.75 42 LYS B C 1
ATOM 2239 O O . LYS B 1 42 ? -7.398 -15.594 -2.064 1 97.75 42 LYS B O 1
ATOM 2244 N N . THR B 1 43 ? -7.113 -14.312 -0.211 1 96.94 43 THR B N 1
ATOM 2245 C CA . THR B 1 43 ? -6.07 -15.148 0.373 1 96.94 43 THR B CA 1
ATOM 2246 C C . THR B 1 43 ? -6.598 -16.547 0.67 1 96.94 43 THR B C 1
ATOM 2248 O O . THR B 1 43 ? -5.91 -17.547 0.425 1 96.94 43 THR B O 1
ATOM 2251 N N . THR B 1 44 ? -7.824 -16.625 1.165 1 97.94 44 THR B N 1
ATOM 2252 C CA . THR B 1 44 ? -8.445 -17.922 1.444 1 97.94 44 THR B CA 1
ATOM 2253 C C . THR B 1 44 ? -8.594 -18.734 0.163 1 97.94 44 THR B C 1
ATOM 2255 O O . THR B 1 44 ? -8.312 -19.938 0.146 1 97.94 44 THR B O 1
ATOM 2258 N N . THR B 1 45 ? -8.977 -18.109 -0.878 1 98.44 45 THR B N 1
ATOM 2259 C CA . THR B 1 45 ? -9.102 -18.766 -2.17 1 98.44 45 THR B CA 1
ATOM 2260 C C . THR B 1 45 ? -7.75 -19.312 -2.629 1 98.44 45 THR B C 1
ATOM 2262 O O . THR B 1 45 ? -7.641 -20.469 -3.016 1 98.44 45 THR B O 1
ATOM 2265 N N . LEU B 1 46 ? -6.766 -18.484 -2.545 1 97.88 46 LEU B N 1
ATOM 2266 C CA . LEU B 1 46 ? -5.426 -18.891 -2.957 1 97.88 46 LEU B CA 1
ATOM 2267 C C . LEU B 1 46 ? -4.934 -20.078 -2.131 1 97.88 46 LEU B C 1
ATOM 2269 O O . LEU B 1 46 ? -4.363 -21.031 -2.676 1 97.88 46 LEU B O 1
ATOM 2273 N N . LYS B 1 47 ? -5.219 -20.062 -0.888 1 97.44 47 LYS B N 1
ATOM 2274 C CA . LYS B 1 47 ? -4.777 -21.141 0.00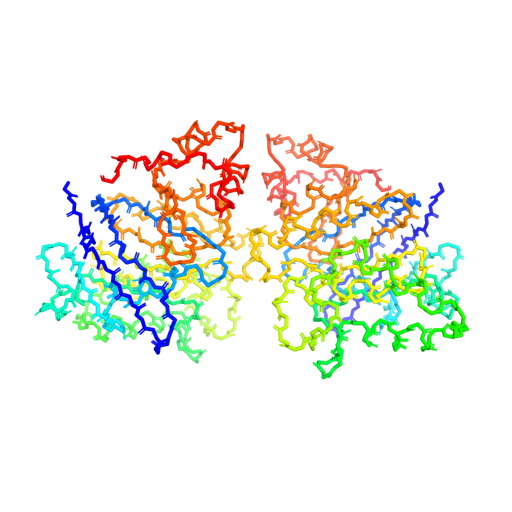6 1 97.44 47 LYS B CA 1
ATOM 2275 C C . LYS B 1 47 ? -5.477 -22.453 -0.325 1 97.44 47 LYS B C 1
ATOM 2277 O O . LYS B 1 47 ? -4.859 -23.516 -0.276 1 97.44 47 LYS B O 1
ATOM 2282 N N . MET B 1 48 ? -6.695 -22.391 -0.662 1 98.38 48 MET B N 1
ATOM 2283 C CA . MET B 1 48 ? -7.398 -23.594 -1.071 1 98.38 48 MET B CA 1
ATOM 2284 C C . MET B 1 48 ? -6.82 -24.156 -2.369 1 98.38 48 MET B C 1
ATOM 2286 O O . MET B 1 48 ? -6.523 -25.344 -2.463 1 98.38 48 MET B O 1
ATOM 2290 N N . LEU B 1 49 ? -6.578 -23.281 -3.295 1 98.06 49 LEU B N 1
ATOM 2291 C CA . LEU B 1 49 ? -6.078 -23.703 -4.598 1 98.06 49 LEU B CA 1
ATOM 2292 C C . LEU B 1 49 ? -4.672 -24.281 -4.48 1 98.06 49 LEU B C 1
ATOM 2294 O O . LEU B 1 49 ? -4.301 -25.188 -5.238 1 98.06 49 LEU B O 1
ATOM 2298 N N . SER B 1 50 ? -3.947 -23.781 -3.527 1 96.62 50 SER B N 1
ATOM 2299 C CA . SER B 1 50 ? -2.562 -24.219 -3.371 1 96.62 50 SER B CA 1
ATOM 2300 C C . SER B 1 50 ? -2.459 -25.406 -2.42 1 96.62 50 SER B C 1
ATOM 2302 O O . SER B 1 50 ? -1.369 -25.938 -2.199 1 96.62 50 SER B O 1
ATOM 2304 N N . GLY B 1 51 ? -3.543 -25.734 -1.774 1 96.12 51 GLY B N 1
ATOM 2305 C CA . GLY B 1 51 ? -3.576 -26.906 -0.917 1 96.12 51 GLY B CA 1
ATOM 2306 C C . GLY B 1 51 ? -3.143 -26.609 0.507 1 96.12 51 GLY B C 1
ATOM 2307 O O . GLY B 1 51 ? -2.938 -27.531 1.299 1 96.12 51 GLY B O 1
ATOM 2308 N N . LEU B 1 52 ? -2.967 -25.422 0.865 1 94.75 52 LEU B N 1
ATOM 2309 C CA . LEU B 1 52 ? -2.572 -25.062 2.221 1 94.75 52 LEU B CA 1
ATOM 2310 C C . LEU B 1 52 ? -3.725 -25.266 3.197 1 94.75 52 LEU B C 1
ATOM 2312 O O . LEU B 1 52 ? -3.502 -25.516 4.383 1 94.75 52 LEU B O 1
ATOM 2316 N N . ILE B 1 53 ? -4.941 -25.109 2.668 1 96.81 53 ILE B N 1
ATOM 2317 C CA . ILE B 1 53 ? -6.133 -25.438 3.451 1 96.81 53 ILE B CA 1
ATOM 2318 C C . ILE B 1 53 ? -7.125 -26.203 2.584 1 96.81 53 ILE B C 1
ATOM 2320 O O . ILE B 1 53 ? -7.109 -26.094 1.356 1 96.81 53 ILE B O 1
ATOM 2324 N N . GLN B 1 54 ? -7.973 -26.969 3.254 1 97.31 54 GLN B N 1
ATOM 2325 C CA . GLN B 1 54 ? -9 -27.719 2.535 1 97.31 54 GLN B CA 1
ATOM 2326 C C . GLN B 1 54 ? -10.289 -26.906 2.416 1 97.31 54 GLN B C 1
ATOM 2328 O O . GLN B 1 54 ? -10.703 -26.25 3.369 1 97.31 54 GLN B O 1
ATOM 2333 N N . PRO B 1 55 ? -10.906 -27 1.292 1 98.38 55 PRO B N 1
ATOM 2334 C CA . PRO B 1 55 ? -12.234 -26.391 1.204 1 98.38 55 PRO B CA 1
ATOM 2335 C C . PRO B 1 55 ? -13.25 -27.062 2.133 1 98.38 55 PRO B C 1
ATOM 2337 O O . PRO B 1 55 ? -13.086 -28.234 2.494 1 98.38 55 PRO B O 1
ATOM 2340 N N . THR B 1 56 ? -14.203 -26.234 2.551 1 98.5 56 THR B N 1
ATOM 2341 C CA . THR B 1 56 ? -15.336 -26.812 3.262 1 98.5 56 THR B CA 1
ATOM 2342 C C . THR B 1 56 ? -16.203 -27.641 2.312 1 98.5 56 THR B C 1
ATOM 2344 O O . THR B 1 56 ? -16.641 -28.734 2.668 1 98.5 56 THR B O 1
ATOM 2347 N N . SER B 1 57 ? -16.422 -27.125 1.161 1 98.31 57 SER B N 1
ATOM 2348 C CA . SER B 1 57 ? -17.125 -27.828 0.096 1 98.31 57 SER B CA 1
ATOM 2349 C C . SER B 1 57 ? -16.703 -27.328 -1.278 1 98.31 57 SER B C 1
ATOM 235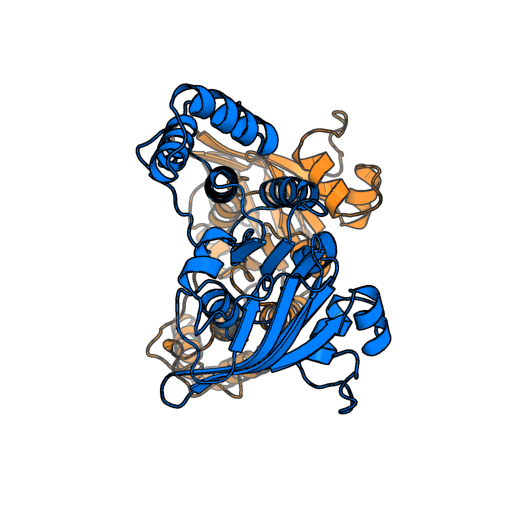1 O O . SER B 1 57 ? -16.031 -26.297 -1.385 1 98.31 57 SER B O 1
ATOM 2353 N N . GLY B 1 58 ? -17.062 -28.062 -2.266 1 98.44 58 GLY B N 1
ATOM 2354 C CA . GLY B 1 58 ? -16.656 -27.734 -3.619 1 98.44 58 GLY B CA 1
ATOM 2355 C C . GLY B 1 58 ? -15.281 -28.266 -3.975 1 98.44 58 GLY B C 1
ATOM 2356 O O . GLY B 1 58 ? -14.703 -29.062 -3.23 1 98.44 58 GLY B O 1
ATOM 2357 N N . ASP B 1 59 ? -14.844 -27.875 -5.18 1 98.5 59 ASP B N 1
ATOM 2358 C CA . ASP B 1 59 ? -13.578 -28.406 -5.684 1 98.5 59 ASP B CA 1
ATOM 2359 C C . ASP B 1 59 ? -12.984 -27.469 -6.738 1 98.5 59 ASP B C 1
ATOM 2361 O O . ASP B 1 59 ? -13.625 -26.5 -7.152 1 98.5 59 ASP B O 1
ATOM 2365 N N . ALA B 1 60 ? -11.766 -27.703 -6.992 1 98.56 60 ALA B N 1
ATOM 2366 C CA . ALA B 1 60 ? -11.102 -27.109 -8.148 1 98.56 60 ALA B CA 1
ATOM 2367 C C . ALA B 1 60 ? -10.18 -28.125 -8.828 1 98.56 60 ALA B C 1
ATOM 2369 O O . ALA B 1 60 ? -9.688 -29.047 -8.18 1 98.56 60 ALA B O 1
ATOM 2370 N N . ARG B 1 61 ? -10.094 -27.938 -10.055 1 98.12 61 ARG B N 1
ATOM 2371 C CA . ARG B 1 61 ? -9.164 -28.781 -10.812 1 98.12 61 ARG B CA 1
ATOM 2372 C C . ARG B 1 61 ? -8.039 -27.938 -11.414 1 98.12 61 ARG B C 1
ATOM 2374 O O . ARG B 1 61 ? -8.289 -26.875 -11.992 1 98.12 61 ARG B O 1
ATOM 2381 N N . ILE B 1 62 ? -6.914 -28.406 -11.281 1 97.69 62 ILE B N 1
ATOM 2382 C CA . ILE B 1 62 ? -5.707 -27.812 -11.844 1 97.69 62 ILE B CA 1
ATOM 2383 C C . ILE B 1 62 ? -5.043 -28.812 -12.797 1 97.69 62 ILE B C 1
ATOM 2385 O O . ILE B 1 62 ? -4.598 -29.875 -12.375 1 97.69 62 ILE B O 1
ATOM 2389 N N . ASN B 1 63 ? -4.969 -28.359 -14.023 1 96.56 63 ASN B N 1
ATOM 2390 C CA . ASN B 1 63 ? -4.512 -29.297 -15.039 1 96.56 63 ASN B CA 1
ATOM 2391 C C . ASN B 1 63 ? -5.215 -30.641 -14.922 1 96.56 63 ASN B C 1
ATOM 2393 O O . ASN B 1 63 ? -4.566 -31.688 -14.914 1 96.56 63 ASN B O 1
ATOM 2397 N N . ASN B 1 64 ? -6.441 -30.594 -14.609 1 96.12 64 ASN B N 1
ATOM 2398 C CA . ASN B 1 64 ? -7.379 -31.703 -14.57 1 96.12 64 ASN B CA 1
ATOM 2399 C C . ASN B 1 64 ? -7.242 -32.5 -13.281 1 96.12 64 ASN B C 1
ATOM 2401 O O . ASN B 1 64 ? -7.938 -33.5 -13.094 1 96.12 64 ASN B O 1
ATOM 2405 N N . TYR B 1 65 ? -6.375 -32.094 -12.375 1 98 65 TYR B N 1
ATOM 2406 C CA . TYR B 1 65 ? -6.262 -32.781 -11.086 1 98 65 TYR B CA 1
ATOM 2407 C C . TYR B 1 65 ? -7.09 -32.062 -10.023 1 98 65 TYR B C 1
ATOM 2409 O O . TYR B 1 65 ? -7.035 -30.844 -9.906 1 98 65 TYR B O 1
ATOM 2417 N N . SER B 1 66 ? -7.828 -32.812 -9.266 1 98.5 66 SER B N 1
ATOM 2418 C CA . SER B 1 66 ? -8.648 -32.312 -8.18 1 98.5 66 SER B CA 1
ATOM 2419 C C . SER B 1 66 ? -7.781 -31.828 -7.016 1 98.5 66 SER B C 1
ATOM 2421 O O . SER B 1 66 ? -6.918 -32.562 -6.535 1 98.5 66 SER B O 1
ATOM 2423 N N . ILE B 1 67 ? -8.078 -30.625 -6.469 1 98.44 67 ILE B N 1
ATOM 2424 C CA . ILE B 1 67 ? -7.293 -30.125 -5.344 1 98.44 67 ILE B CA 1
ATOM 2425 C C . ILE B 1 67 ? -7.695 -30.859 -4.066 1 98.44 67 ILE B C 1
ATOM 2427 O O . ILE B 1 67 ? -6.988 -30.797 -3.057 1 98.44 67 ILE B O 1
ATOM 2431 N N . VAL B 1 68 ? -8.797 -31.516 -4.125 1 98 68 VAL B N 1
ATOM 2432 C CA . VAL B 1 68 ? -9.32 -32.219 -2.959 1 98 68 VAL B CA 1
ATOM 2433 C C . VAL B 1 68 ? -8.836 -33.688 -2.975 1 98 68 VAL B C 1
ATOM 2435 O O . VAL B 1 68 ? -8.273 -34.156 -1.991 1 98 68 VAL B O 1
ATOM 2438 N N . ASN B 1 69 ? -8.883 -34.312 -4.125 1 97.5 69 ASN B N 1
ATOM 2439 C CA . ASN B 1 69 ? -8.664 -35.75 -4.191 1 97.5 69 ASN B CA 1
ATOM 2440 C C . ASN B 1 69 ? -7.27 -36.094 -4.73 1 97.5 69 ASN B C 1
ATOM 2442 O O . ASN B 1 69 ? -6.777 -37.188 -4.547 1 97.5 69 ASN B O 1
ATOM 2446 N N . GLU B 1 70 ? -6.695 -35.156 -5.414 1 97.94 70 GLU B N 1
ATOM 2447 C CA . GLU B 1 70 ? -5.402 -35.406 -6.047 1 97.94 70 GLU B CA 1
ATOM 2448 C C . GLU B 1 70 ? -4.395 -34.312 -5.68 1 97.94 70 GLU B C 1
ATOM 2450 O O . GLU B 1 70 ? -3.662 -33.812 -6.539 1 97.94 70 GLU B O 1
ATOM 2455 N N . SER B 1 71 ? -4.375 -33.938 -4.445 1 96.06 71 SER B N 1
ATOM 2456 C CA . SER B 1 71 ? -3.619 -32.781 -3.949 1 96.06 71 SER B CA 1
ATOM 2457 C C . SER B 1 71 ? -2.123 -32.969 -4.168 1 96.06 71 SER B C 1
ATOM 2459 O O . SER B 1 71 ? -1.396 -32 -4.41 1 96.06 71 SER B O 1
ATOM 2461 N N . LEU B 1 72 ? -1.562 -34.156 -4.148 1 95.38 72 LEU B N 1
ATOM 2462 C CA . LEU B 1 72 ? -0.139 -34.438 -4.328 1 95.38 72 LEU B CA 1
ATOM 2463 C C . LEU B 1 72 ? 0.3 -34.094 -5.75 1 95.38 72 LEU B C 1
ATOM 2465 O O . LEU B 1 72 ? 1.38 -33.531 -5.957 1 95.38 72 LEU B O 1
ATOM 2469 N N . PHE B 1 73 ? -0.576 -34.438 -6.648 1 96.5 73 PHE B N 1
ATOM 2470 C CA . PHE B 1 73 ? -0.279 -34.094 -8.039 1 96.5 73 PHE B CA 1
ATOM 2471 C C . PHE B 1 73 ? -0.331 -32.594 -8.273 1 96.5 73 PHE B C 1
ATOM 2473 O O . PHE B 1 73 ? 0.512 -32.031 -8.977 1 96.5 73 PHE B O 1
ATOM 2480 N N . VAL B 1 74 ? -1.301 -31.984 -7.66 1 97.44 74 VAL B N 1
ATOM 2481 C CA . VAL B 1 74 ? -1.453 -30.531 -7.785 1 97.44 74 VAL B CA 1
ATOM 2482 C C . VAL B 1 74 ? -0.207 -29.828 -7.242 1 97.44 74 VAL B C 1
ATOM 2484 O O . VAL B 1 74 ? 0.314 -28.906 -7.871 1 97.44 74 VAL B O 1
ATOM 2487 N N . LYS B 1 75 ? 0.331 -30.328 -6.203 1 95.94 75 LYS B N 1
ATOM 2488 C CA . LYS B 1 75 ? 1.466 -29.703 -5.527 1 95.94 75 LYS B CA 1
ATOM 2489 C C . LYS B 1 75 ? 2.705 -29.703 -6.422 1 95.94 75 LYS B C 1
ATOM 2491 O O . LYS B 1 75 ? 3.545 -28.812 -6.328 1 95.94 75 LYS B O 1
ATOM 2496 N N . GLU B 1 76 ? 2.783 -30.609 -7.254 1 95.56 76 GLU B N 1
ATOM 2497 C CA . GLU B 1 76 ? 3.932 -30.719 -8.148 1 95.56 76 GLU B CA 1
ATOM 2498 C C . GLU B 1 76 ? 3.857 -29.688 -9.273 1 95.56 76 GLU B C 1
ATOM 2500 O O . GLU B 1 76 ? 4.867 -29.391 -9.914 1 95.56 76 GLU B O 1
ATOM 2505 N N . LEU B 1 77 ? 2.66 -29.188 -9.484 1 97.25 77 LEU B N 1
ATOM 2506 C CA . LEU B 1 77 ? 2.434 -28.297 -10.633 1 97.25 77 LEU B CA 1
ATOM 2507 C C . LEU B 1 77 ? 2.502 -26.844 -10.211 1 97.25 77 LEU B C 1
ATOM 2509 O O . LEU B 1 77 ? 2.602 -25.953 -11.062 1 97.25 77 LEU B O 1
ATOM 2513 N N . ILE B 1 78 ? 2.461 -26.609 -8.898 1 98.06 78 ILE B N 1
ATOM 2514 C CA . ILE B 1 78 ? 2.229 -25.234 -8.484 1 98.06 78 ILE B CA 1
ATOM 2515 C C . ILE B 1 78 ? 3.383 -24.75 -7.605 1 98.06 78 ILE B C 1
ATOM 2517 O O . ILE B 1 78 ? 4.133 -25.562 -7.059 1 98.06 78 ILE B O 1
ATOM 2521 N N . ALA B 1 79 ? 3.553 -23.469 -7.547 1 97.31 79 ALA B N 1
ATOM 2522 C CA . ALA B 1 79 ? 4.383 -22.781 -6.559 1 97.31 79 ALA B CA 1
ATOM 2523 C C . ALA B 1 79 ? 3.643 -21.594 -5.953 1 97.31 79 ALA B C 1
ATOM 2525 O O . ALA B 1 79 ? 2.758 -21 -6.586 1 97.31 79 ALA B O 1
ATOM 2526 N N . VAL B 1 80 ? 3.988 -21.281 -4.707 1 96.69 80 VAL B N 1
ATOM 2527 C CA . VAL B 1 80 ? 3.34 -20.203 -3.986 1 96.69 80 VAL B CA 1
ATOM 2528 C C . VAL B 1 80 ? 4.395 -19.219 -3.473 1 96.69 80 VAL B C 1
ATOM 2530 O O . VAL B 1 80 ? 5.414 -19.625 -2.918 1 96.69 80 VAL B O 1
ATOM 2533 N N . SER B 1 81 ? 4.156 -18.031 -3.793 1 95.94 81 SER B N 1
ATOM 2534 C CA . SER B 1 81 ? 4.855 -16.953 -3.098 1 95.94 81 SER B CA 1
ATOM 2535 C C . SER B 1 81 ? 3.93 -16.219 -2.131 1 95.94 81 SER B C 1
ATOM 2537 O O . SER B 1 81 ? 3.074 -15.438 -2.555 1 95.94 81 SER B O 1
ATOM 2539 N N . PRO B 1 82 ? 4.148 -16.406 -0.836 1 94.06 82 PRO B N 1
ATOM 2540 C CA . PRO B 1 82 ? 3.238 -15.836 0.162 1 94.06 82 PRO B CA 1
ATOM 2541 C C . PRO B 1 82 ? 3.453 -14.336 0.375 1 94.06 82 PRO B C 1
ATOM 2543 O O . PRO B 1 82 ? 4.375 -13.758 -0.198 1 94.06 82 PRO B O 1
ATOM 2546 N N . GLN B 1 83 ? 2.527 -13.82 1.087 1 88.62 83 GLN B N 1
ATOM 2547 C CA . GLN B 1 83 ? 2.588 -12.398 1.398 1 88.62 83 GLN B CA 1
ATOM 2548 C C . GLN B 1 83 ? 3.873 -12.055 2.148 1 88.62 83 GLN B C 1
ATOM 2550 O O . GLN B 1 83 ? 4.539 -11.07 1.829 1 88.62 83 GLN B O 1
ATOM 2555 N N . GLU B 1 84 ? 4.141 -12.875 3.096 1 89.06 84 GLU B N 1
ATOM 2556 C CA . GLU B 1 84 ? 5.43 -12.75 3.766 1 89.06 84 GLU B CA 1
ATOM 2557 C C . GLU B 1 84 ? 6.527 -13.469 2.988 1 89.06 84 GLU B C 1
ATOM 2559 O O . GLU B 1 84 ? 6.32 -14.578 2.494 1 89.06 84 GLU B O 1
ATOM 2564 N N . THR B 1 85 ? 7.609 -12.844 2.889 1 85.81 85 THR B N 1
ATOM 2565 C CA . THR B 1 85 ? 8.672 -13.453 2.096 1 85.81 85 THR B CA 1
ATOM 2566 C C . THR B 1 85 ? 9.148 -14.758 2.734 1 85.81 85 THR B C 1
ATOM 2568 O O . THR B 1 85 ? 9.266 -14.844 3.957 1 85.81 85 THR B O 1
ATOM 2571 N N . ALA B 1 86 ? 9.336 -15.672 1.876 1 87.62 86 ALA B N 1
ATOM 2572 C CA . ALA B 1 86 ? 9.867 -16.969 2.289 1 87.62 86 ALA B CA 1
ATOM 2573 C C . ALA B 1 86 ? 11.352 -17.094 1.936 1 87.62 86 ALA B C 1
ATOM 2575 O O . ALA B 1 86 ? 11.711 -17.812 1.004 1 87.62 86 ALA B O 1
ATOM 2576 N N . ILE B 1 87 ? 12.18 -16.453 2.639 1 96.38 87 ILE B N 1
ATOM 2577 C CA . ILE B 1 87 ? 13.609 -16.453 2.359 1 96.38 87 ILE B CA 1
ATOM 2578 C C . ILE B 1 87 ? 14.383 -16.781 3.629 1 96.38 87 ILE B C 1
ATOM 2580 O O . ILE B 1 87 ? 13.898 -16.562 4.738 1 96.38 87 ILE B O 1
ATOM 2584 N N . ALA B 1 88 ? 15.555 -17.422 3.48 1 97.12 88 ALA B N 1
ATOM 2585 C CA . ALA B 1 88 ? 16.484 -17.641 4.586 1 97.12 88 ALA B CA 1
ATOM 2586 C C . ALA B 1 88 ? 17.359 -16.406 4.812 1 97.12 88 ALA B C 1
ATOM 2588 O O . ALA B 1 88 ? 18.281 -16.156 4.039 1 97.12 88 ALA B O 1
ATOM 2589 N N . PRO B 1 89 ? 17.172 -15.766 5.887 1 97.25 89 PRO B N 1
ATOM 2590 C CA . PRO B 1 89 ? 17.75 -14.43 6.055 1 97.25 89 PRO B CA 1
ATOM 2591 C C . PRO B 1 89 ? 19.266 -14.453 6.172 1 97.25 89 PRO B C 1
ATOM 2593 O O . PRO B 1 89 ? 19.938 -13.469 5.832 1 97.25 89 PRO B O 1
ATOM 2596 N N . ASN B 1 90 ? 19.828 -15.547 6.598 1 98.06 90 ASN B N 1
ATOM 2597 C CA . ASN B 1 90 ? 21.266 -15.602 6.848 1 98.06 90 ASN B CA 1
ATOM 2598 C C . ASN B 1 90 ? 22.016 -16.141 5.641 1 98.06 90 ASN B C 1
ATOM 2600 O O . ASN B 1 90 ? 23.25 -16.172 5.633 1 98.06 90 ASN B O 1
ATOM 2604 N N . LEU B 1 91 ? 21.281 -16.531 4.652 1 98.5 91 LEU B N 1
ATOM 2605 C CA . LEU B 1 91 ? 21.891 -16.984 3.404 1 98.5 91 LEU B CA 1
ATOM 2606 C C . LEU B 1 91 ? 21.938 -15.859 2.377 1 98.5 91 LEU B C 1
ATOM 2608 O O . LEU B 1 91 ? 21.094 -14.953 2.406 1 98.5 91 LEU B O 1
ATOM 2612 N N . THR B 1 92 ? 22.906 -15.945 1.549 1 98.69 92 THR B N 1
ATOM 2613 C CA . THR B 1 92 ? 22.969 -15.008 0.436 1 98.69 92 THR B CA 1
ATOM 2614 C C . THR B 1 92 ? 21.859 -15.297 -0.575 1 98.69 92 THR B C 1
ATOM 2616 O O . THR B 1 92 ? 21.203 -16.328 -0.502 1 98.69 92 THR B O 1
ATOM 2619 N N . VAL B 1 93 ? 21.672 -14.359 -1.448 1 98.81 93 VAL B N 1
ATOM 2620 C CA . VAL B 1 93 ? 20.719 -14.539 -2.537 1 98.81 93 VAL B CA 1
ATOM 2621 C C . VAL B 1 93 ? 21.031 -15.836 -3.281 1 98.81 93 VAL B C 1
ATOM 2623 O O . VAL B 1 93 ? 20.141 -16.688 -3.465 1 98.81 93 VAL B O 1
ATOM 2626 N N . ARG B 1 94 ? 22.25 -16 -3.646 1 98.56 94 ARG B N 1
ATOM 2627 C CA . ARG B 1 94 ? 22.672 -17.188 -4.379 1 98.56 94 ARG B CA 1
ATOM 2628 C C . ARG B 1 94 ? 22.422 -18.453 -3.568 1 98.56 94 ARG B C 1
ATOM 2630 O O . ARG B 1 94 ? 21.891 -19.438 -4.086 1 98.56 94 ARG B O 1
ATOM 2637 N N . GLU B 1 95 ? 22.734 -18.391 -2.326 1 98.5 95 GLU B N 1
ATOM 2638 C CA . GLU B 1 95 ? 22.578 -19.562 -1.462 1 98.5 95 GLU B CA 1
ATOM 2639 C C . GLU B 1 95 ? 21.094 -19.922 -1.291 1 98.5 95 GLU B C 1
ATOM 2641 O O . GLU B 1 95 ? 20.75 -21.094 -1.2 1 98.5 95 GLU B O 1
ATOM 2646 N N . ASN B 1 96 ? 20.281 -18.938 -1.151 1 98.69 96 ASN B N 1
ATOM 2647 C CA . ASN B 1 96 ? 18.844 -19.188 -1.096 1 98.69 96 ASN B CA 1
ATOM 2648 C C . ASN B 1 96 ? 18.375 -19.984 -2.314 1 98.69 96 ASN B C 1
ATOM 2650 O O . ASN B 1 96 ? 17.641 -20.953 -2.178 1 98.69 96 ASN B O 1
ATOM 2654 N N . LEU B 1 97 ? 18.844 -19.578 -3.42 1 98.56 97 LEU B N 1
ATOM 2655 C CA . LEU B 1 97 ? 18.438 -20.219 -4.668 1 98.56 97 LEU B CA 1
ATOM 2656 C C . LEU B 1 97 ? 19.031 -21.625 -4.785 1 98.56 97 LEU B C 1
ATOM 2658 O O . LEU B 1 97 ? 18.344 -22.547 -5.219 1 98.56 97 LEU B O 1
ATOM 2662 N N . GLU B 1 98 ? 20.25 -21.75 -4.414 1 98.31 98 GLU B N 1
ATOM 2663 C CA . GLU B 1 98 ? 20.875 -23.062 -4.426 1 98.31 98 GLU B CA 1
ATOM 2664 C C . GLU B 1 98 ? 20.156 -24.031 -3.492 1 98.31 98 GLU B C 1
ATOM 2666 O O . GLU B 1 98 ? 19.906 -25.188 -3.857 1 98.31 98 GLU B O 1
ATOM 2671 N N . LEU B 1 99 ? 19.875 -23.516 -2.363 1 97.56 99 LEU B N 1
ATOM 2672 C CA . LEU B 1 99 ? 19.156 -24.312 -1.385 1 97.56 99 LEU B CA 1
ATOM 2673 C C . LEU B 1 99 ? 17.828 -24.812 -1.957 1 97.56 99 LEU B C 1
ATOM 2675 O O . LEU B 1 99 ? 17.5 -26 -1.834 1 97.56 99 LEU B O 1
ATOM 2679 N N . MET B 1 100 ? 17.125 -23.969 -2.602 1 97.12 100 MET B N 1
ATOM 2680 C CA . MET B 1 100 ? 15.836 -24.328 -3.17 1 97.12 100 MET B CA 1
ATOM 2681 C C . MET B 1 100 ? 16 -25.344 -4.293 1 97.12 100 MET B C 1
ATOM 2683 O O . MET B 1 100 ? 15.203 -26.281 -4.41 1 97.12 100 MET B O 1
ATOM 2687 N N . ALA B 1 101 ? 16.984 -25.156 -5.078 1 97.25 101 ALA B N 1
ATOM 2688 C CA . ALA B 1 101 ? 17.25 -26.109 -6.152 1 97.25 101 ALA B CA 1
ATOM 2689 C C . ALA B 1 101 ? 17.562 -27.5 -5.59 1 97.25 101 ALA B C 1
ATOM 2691 O O . ALA B 1 101 ? 17.078 -28.5 -6.117 1 97.25 101 ALA B O 1
ATOM 2692 N N . GLU B 1 102 ? 18.266 -27.484 -4.508 1 96.62 102 GLU B N 1
ATOM 2693 C CA . GLU B 1 102 ? 18.609 -28.75 -3.857 1 96.62 102 GLU B CA 1
ATOM 2694 C C . GLU B 1 102 ? 17.359 -29.406 -3.281 1 96.62 102 GLU B C 1
ATOM 2696 O O . GLU B 1 102 ? 17.172 -30.625 -3.443 1 96.62 102 GLU B O 1
ATOM 2701 N N . ILE B 1 103 ? 16.609 -28.641 -2.648 1 94.88 103 ILE B N 1
ATOM 2702 C CA . ILE B 1 103 ? 15.391 -29.141 -2.027 1 94.88 103 ILE B CA 1
ATOM 2703 C C . ILE B 1 103 ? 14.5 -29.781 -3.088 1 94.88 103 ILE B C 1
ATOM 2705 O O . ILE B 1 103 ? 13.836 -30.797 -2.828 1 94.88 103 ILE B O 1
ATOM 2709 N N . HIS B 1 104 ? 14.555 -29.234 -4.285 1 94.38 104 HIS B N 1
ATOM 2710 C CA . HIS B 1 104 ? 13.688 -29.75 -5.344 1 94.38 104 HIS B CA 1
ATOM 2711 C C . HIS B 1 104 ? 14.375 -30.844 -6.137 1 94.38 104 HIS B C 1
ATOM 2713 O O . HIS B 1 104 ? 13.883 -31.266 -7.191 1 94.38 104 HIS B O 1
ATOM 2719 N N . GLY B 1 105 ? 15.594 -31.172 -5.758 1 92.62 105 GLY B N 1
ATOM 2720 C CA . GLY B 1 105 ? 16.219 -32.406 -6.25 1 92.62 105 GLY B CA 1
ATOM 2721 C C . GLY B 1 105 ? 17.016 -32.188 -7.52 1 92.62 105 GLY B C 1
ATOM 2722 O O . GLY B 1 105 ? 17.297 -33.125 -8.25 1 92.62 105 GLY B O 1
ATOM 2723 N N . PHE B 1 106 ? 17.297 -31.094 -7.82 1 93.81 106 PHE B N 1
ATOM 2724 C CA . PHE B 1 106 ? 18.109 -30.859 -9 1 93.81 106 PHE B CA 1
ATOM 2725 C C . PHE B 1 106 ? 19.531 -31.406 -8.789 1 93.81 106 PHE B C 1
ATOM 2727 O O . PHE B 1 106 ? 20.078 -31.297 -7.684 1 93.81 106 PHE B O 1
ATOM 2734 N N . LYS B 1 107 ? 20.125 -31.953 -9.875 1 93.81 107 LYS B N 1
ATOM 2735 C CA . LYS B 1 107 ? 21.516 -32.406 -9.836 1 93.81 107 LYS B CA 1
ATOM 2736 C C . LYS B 1 107 ? 22.469 -31.219 -9.695 1 93.81 107 LYS B C 1
ATOM 2738 O O . LYS B 1 107 ? 22.219 -30.125 -10.211 1 93.81 107 LYS B O 1
ATOM 2743 N N . LYS B 1 108 ? 23.5 -31.516 -9.148 1 91.81 108 LYS B N 1
ATOM 2744 C CA . LYS B 1 108 ? 24.516 -30.484 -8.883 1 91.81 108 LYS B CA 1
ATOM 2745 C C . LYS B 1 108 ? 24.969 -29.812 -10.172 1 91.81 108 LYS B C 1
ATOM 2747 O O . LYS B 1 108 ? 25.219 -28.609 -10.18 1 91.81 108 LYS B O 1
ATOM 2752 N N . THR B 1 109 ? 24.953 -30.562 -11.18 1 92.69 109 THR B N 1
ATOM 2753 C CA . THR B 1 109 ? 25.453 -30.047 -12.453 1 92.69 109 THR B CA 1
ATOM 2754 C C . THR B 1 109 ? 24.484 -29.016 -13.039 1 92.69 109 THR B C 1
ATOM 2756 O O . THR B 1 109 ? 24.875 -28.188 -13.867 1 92.69 109 THR B O 1
ATOM 2759 N N . LEU B 1 110 ? 23.234 -29.016 -12.562 1 94.56 110 LEU B N 1
ATOM 2760 C CA . LEU B 1 110 ? 22.219 -28.141 -13.133 1 94.56 110 LEU B CA 1
ATOM 2761 C C . LEU B 1 110 ? 21.938 -26.953 -12.211 1 94.56 110 LEU B C 1
ATOM 2763 O O . LEU B 1 110 ? 21.359 -25.953 -12.641 1 94.56 110 LEU B O 1
ATOM 2767 N N . ILE B 1 111 ? 22.312 -27.141 -11.023 1 96.31 111 ILE B N 1
ATOM 2768 C CA . ILE B 1 111 ? 21.969 -26.156 -10 1 96.31 111 ILE B CA 1
ATOM 2769 C C . ILE B 1 111 ? 22.547 -24.797 -10.367 1 96.31 111 ILE B C 1
ATOM 2771 O O . ILE B 1 111 ? 21.844 -23.781 -10.312 1 96.31 111 ILE B O 1
ATOM 2775 N N . ASN B 1 112 ? 23.734 -24.781 -10.742 1 96.25 112 ASN B N 1
ATOM 2776 C CA . ASN B 1 112 ? 24.391 -23.516 -11.078 1 96.25 112 ASN B CA 1
ATOM 2777 C C . ASN B 1 112 ? 23.656 -22.797 -12.203 1 96.25 112 ASN B C 1
ATOM 2779 O O . ASN B 1 112 ? 23.438 -21.594 -12.125 1 96.25 112 ASN B O 1
ATOM 2783 N N . ASN B 1 113 ? 23.312 -23.5 -13.188 1 96.31 113 ASN B N 1
ATOM 2784 C CA . ASN B 1 113 ? 22.609 -22.906 -14.32 1 96.31 113 ASN B CA 1
ATOM 2785 C C . ASN B 1 113 ? 21.25 -22.344 -13.898 1 96.31 113 ASN B C 1
ATOM 2787 O O . ASN B 1 113 ? 20.859 -21.25 -14.32 1 96.31 113 ASN B O 1
ATOM 2791 N N . LYS B 1 114 ? 20.547 -23.109 -13.141 1 96.44 114 LYS B N 1
ATOM 2792 C CA . LYS B 1 114 ? 19.234 -22.672 -12.648 1 96.44 114 LYS B CA 1
ATOM 2793 C C . LYS B 1 114 ? 19.359 -21.391 -11.812 1 96.44 114 LYS B C 1
ATOM 2795 O O . LYS B 1 114 ? 18.547 -20.484 -11.953 1 96.44 114 LYS B O 1
ATOM 2800 N N . VAL B 1 115 ? 20.344 -21.406 -11.031 1 97.94 115 VAL B N 1
ATOM 2801 C CA . VAL B 1 115 ? 20.578 -20.281 -10.148 1 97.94 115 VAL B CA 1
ATOM 2802 C C . VAL B 1 115 ? 20.906 -19.031 -10.984 1 97.94 115 VAL B C 1
ATOM 2804 O O . VAL B 1 115 ? 20.344 -17.969 -10.75 1 97.94 115 VAL B O 1
ATOM 2807 N N . ILE B 1 116 ? 21.734 -19.156 -11.945 1 97.44 116 ILE B N 1
ATOM 2808 C CA . ILE B 1 116 ? 22.125 -18.047 -12.797 1 97.44 116 ILE B CA 1
ATOM 2809 C C . ILE B 1 116 ? 20.922 -17.531 -13.578 1 97.44 116 ILE B C 1
ATOM 2811 O O . ILE B 1 116 ? 20.734 -16.328 -13.727 1 97.44 116 ILE B O 1
ATOM 2815 N N . GLU B 1 117 ? 20.156 -18.422 -14.055 1 96.81 117 GLU B N 1
ATOM 2816 C CA . GLU B 1 117 ? 18.938 -18.062 -14.773 1 96.81 117 GLU B CA 1
ATOM 2817 C C . GLU B 1 117 ? 18.016 -17.203 -13.906 1 96.81 117 GLU B C 1
ATOM 2819 O O . GLU B 1 117 ? 17.531 -16.172 -14.359 1 96.81 117 GLU B O 1
ATOM 2824 N N . MET B 1 118 ? 17.797 -17.625 -12.695 1 97.38 118 MET B N 1
ATOM 2825 C CA . MET B 1 118 ? 16.922 -16.891 -11.789 1 97.38 118 MET B CA 1
ATOM 2826 C C . MET B 1 118 ? 17.516 -15.523 -11.438 1 97.38 118 MET B C 1
ATOM 2828 O O . MET B 1 118 ? 16.797 -14.523 -11.414 1 97.38 118 MET B O 1
ATOM 2832 N N . ILE B 1 119 ? 18.797 -15.523 -11.164 1 98.25 119 ILE B N 1
ATOM 2833 C CA . ILE B 1 119 ? 19.484 -14.281 -10.82 1 98.25 119 ILE B CA 1
ATOM 2834 C C . ILE B 1 119 ? 19.344 -13.289 -11.969 1 98.25 119 ILE B C 1
ATOM 2836 O O . ILE B 1 119 ? 19.078 -12.102 -11.75 1 98.25 119 ILE B O 1
ATOM 2840 N N . THR B 1 120 ? 19.453 -13.75 -13.141 1 97.06 120 THR B N 1
ATOM 2841 C CA . THR B 1 120 ? 19.359 -12.906 -14.328 1 97.06 120 THR B CA 1
ATOM 2842 C C . THR B 1 120 ? 17.922 -12.453 -14.562 1 97.06 120 THR B C 1
ATOM 2844 O O . THR B 1 120 ? 17.656 -11.258 -14.711 1 97.06 120 THR B O 1
ATOM 2847 N N . ALA B 1 121 ? 17.016 -13.336 -14.508 1 95.25 121 ALA B N 1
ATOM 2848 C CA . ALA B 1 121 ? 15.617 -13.055 -14.805 1 95.25 121 ALA B CA 1
ATOM 2849 C C . ALA B 1 121 ? 15.031 -12.078 -13.805 1 95.25 121 ALA B C 1
ATOM 2851 O O . ALA B 1 121 ? 14.164 -11.266 -14.148 1 95.25 121 ALA B O 1
ATOM 2852 N N . PHE B 1 122 ? 15.555 -12.102 -12.594 1 97.12 122 PHE B N 1
ATOM 2853 C CA . PHE B 1 122 ? 14.953 -11.289 -11.547 1 97.12 122 PHE B CA 1
ATOM 2854 C C . PHE B 1 122 ? 15.875 -10.141 -11.156 1 97.12 122 PHE B C 1
ATOM 2856 O O . PHE B 1 122 ? 15.688 -9.508 -10.117 1 97.12 122 PHE B O 1
ATOM 2863 N N . ASN B 1 123 ? 16.875 -9.883 -11.961 1 96 123 ASN B N 1
ATOM 2864 C CA . ASN B 1 123 ? 17.797 -8.766 -11.789 1 96 123 ASN B CA 1
ATOM 2865 C C . ASN B 1 123 ? 18.375 -8.734 -10.383 1 96 123 ASN B C 1
ATOM 2867 O O . ASN B 1 123 ? 18.328 -7.707 -9.703 1 96 123 ASN B O 1
ATOM 2871 N N . LEU B 1 124 ? 18.953 -9.867 -10.07 1 98.06 124 LEU B N 1
ATOM 2872 C CA . LEU B 1 124 ? 19.516 -10.008 -8.727 1 98.06 124 LEU B CA 1
ATOM 2873 C C . LEU B 1 124 ? 21.031 -10.062 -8.766 1 98.06 124 LEU B C 1
ATOM 2875 O O . LEU B 1 124 ? 21.672 -10.375 -7.766 1 98.06 124 LEU B O 1
ATOM 2879 N N . LYS B 1 125 ? 21.656 -9.773 -9.883 1 97.62 125 LYS B N 1
ATOM 2880 C CA . LYS B 1 125 ? 23.078 -9.93 -10.086 1 97.62 125 LYS B CA 1
ATOM 2881 C C . LYS B 1 125 ? 23.875 -9.102 -9.086 1 97.62 125 LYS B C 1
ATOM 2883 O O . LYS B 1 125 ? 24.812 -9.602 -8.445 1 97.62 125 LYS B O 1
ATOM 2888 N N . ASP B 1 126 ? 23.484 -7.895 -8.836 1 97.06 126 ASP B N 1
ATOM 2889 C CA . ASP B 1 126 ? 24.234 -6.941 -8.031 1 97.06 126 ASP B CA 1
ATOM 2890 C C . ASP B 1 126 ? 24.172 -7.301 -6.551 1 97.06 126 ASP B C 1
ATOM 2892 O O . ASP B 1 126 ? 24.953 -6.809 -5.746 1 97.06 126 ASP B O 1
ATOM 2896 N N . VAL B 1 127 ? 23.203 -8.211 -6.23 1 98.06 127 VAL B N 1
ATOM 2897 C CA . VAL B 1 127 ? 23.047 -8.516 -4.812 1 98.06 127 VAL B CA 1
ATOM 2898 C C . VAL B 1 127 ? 23.203 -10.016 -4.582 1 98.06 127 VAL B C 1
ATOM 2900 O O . VAL B 1 127 ? 22.891 -10.523 -3.506 1 98.06 127 VAL B O 1
ATOM 2903 N N . ALA B 1 128 ? 23.719 -10.727 -5.504 1 98.44 128 ALA B N 1
ATOM 2904 C CA . ALA B 1 128 ? 23.766 -12.188 -5.477 1 98.44 128 ALA B CA 1
ATOM 2905 C C . ALA B 1 128 ? 24.562 -12.688 -4.273 1 98.44 128 ALA B C 1
ATOM 2907 O O . ALA B 1 128 ? 24.25 -13.734 -3.709 1 98.44 128 ALA B O 1
ATOM 2908 N N . ALA B 1 129 ? 25.516 -11.891 -3.873 1 98.31 129 ALA B N 1
ATOM 2909 C CA . ALA B 1 129 ? 26.422 -12.336 -2.816 1 98.31 129 ALA B CA 1
ATOM 2910 C C . ALA B 1 129 ? 26.016 -11.742 -1.467 1 98.31 129 ALA B C 1
ATOM 2912 O O . ALA B 1 129 ? 26.641 -12.047 -0.444 1 98.31 129 ALA B O 1
ATOM 2913 N N . LYS B 1 130 ? 25 -10.977 -1.418 1 98.25 130 LYS B N 1
ATOM 2914 C CA . LYS B 1 130 ? 24.547 -10.352 -0.178 1 98.25 130 LYS B CA 1
ATOM 2915 C C . LYS B 1 130 ? 23.609 -11.266 0.596 1 98.25 130 LYS B C 1
ATOM 2917 O O . LYS B 1 130 ? 22.781 -11.969 -0.001 1 98.25 130 LYS B O 1
ATOM 2922 N N . LYS B 1 131 ? 23.766 -11.195 1.867 1 98.5 131 LYS B N 1
ATOM 2923 C CA . LYS B 1 131 ? 22.781 -11.891 2.699 1 98.5 131 LYS B CA 1
ATOM 2924 C C . LYS B 1 131 ? 21.391 -11.305 2.512 1 98.5 131 LYS B C 1
ATOM 2926 O O . LYS B 1 131 ? 21.219 -10.086 2.408 1 98.5 131 LYS B O 1
ATOM 2931 N N . SER B 1 132 ? 20.406 -12.164 2.555 1 97.62 132 SER B N 1
ATOM 2932 C CA . SER B 1 132 ? 19.062 -11.75 2.18 1 97.62 132 SER B CA 1
ATOM 2933 C C . SER B 1 132 ? 18.469 -10.797 3.209 1 97.62 132 SER B C 1
ATOM 2935 O O . SER B 1 132 ? 17.672 -9.922 2.861 1 97.62 132 SER B O 1
ATOM 2937 N N . LYS B 1 133 ? 18.812 -10.914 4.461 1 97.12 133 LYS B N 1
ATOM 2938 C CA . LYS B 1 133 ? 18.297 -10.031 5.504 1 97.12 133 LYS B CA 1
ATOM 2939 C C . LYS B 1 133 ? 18.734 -8.586 5.277 1 97.12 133 LYS B C 1
ATOM 2941 O O . LYS B 1 133 ? 18.125 -7.66 5.82 1 97.12 133 LYS B O 1
ATOM 2946 N N . LYS B 1 134 ? 19.766 -8.375 4.52 1 96.62 134 LYS B N 1
ATOM 2947 C CA . LYS B 1 134 ? 20.312 -7.047 4.27 1 96.62 134 LYS B CA 1
ATOM 2948 C C . LYS B 1 134 ? 19.672 -6.406 3.045 1 96.62 134 LYS B C 1
ATOM 2950 O O . LYS B 1 134 ? 19.938 -5.238 2.74 1 96.62 134 LYS B O 1
ATOM 2955 N N . LEU B 1 135 ? 18.844 -7.133 2.391 1 96.38 135 LEU B N 1
ATOM 2956 C CA . LEU B 1 135 ? 18.203 -6.648 1.172 1 96.38 135 LEU B CA 1
ATOM 2957 C C . LEU B 1 135 ? 17.016 -5.746 1.498 1 96.38 135 LEU B C 1
ATOM 2959 O O . LEU B 1 135 ? 16.391 -5.895 2.553 1 96.38 135 LEU B O 1
ATOM 2963 N N . SER B 1 136 ? 16.75 -4.824 0.564 1 93.19 136 SER B N 1
ATOM 2964 C CA . SER B 1 136 ? 15.484 -4.098 0.647 1 93.19 136 SER B CA 1
ATOM 2965 C C . SER B 1 136 ? 14.297 -5.035 0.446 1 93.19 136 SER B C 1
ATOM 2967 O O . SER B 1 136 ? 14.453 -6.152 -0.049 1 93.19 136 SER B O 1
ATOM 2969 N N . GLY B 1 137 ? 13.164 -4.578 0.782 1 92.94 137 GLY B N 1
ATOM 2970 C CA . GLY B 1 137 ? 11.961 -5.367 0.599 1 92.94 137 GLY B CA 1
ATOM 2971 C C . GLY B 1 137 ? 11.719 -5.766 -0.846 1 92.94 137 GLY B C 1
ATOM 2972 O O . GLY B 1 137 ? 11.266 -6.875 -1.124 1 92.94 137 GLY B O 1
ATOM 2973 N N . GLY B 1 138 ? 12.023 -4.875 -1.747 1 94.5 138 GLY B N 1
ATOM 2974 C CA . GLY B 1 138 ? 11.859 -5.164 -3.162 1 94.5 138 GLY B CA 1
ATOM 2975 C C . GLY B 1 138 ? 12.742 -6.305 -3.641 1 94.5 138 GLY B C 1
ATOM 2976 O O . GLY B 1 138 ? 12.281 -7.184 -4.371 1 94.5 138 GLY B O 1
ATOM 2977 N N . TYR B 1 139 ? 13.945 -6.32 -3.189 1 96.31 139 TYR B N 1
ATOM 2978 C CA . TYR B 1 139 ? 14.859 -7.395 -3.545 1 96.31 139 TYR B CA 1
ATOM 2979 C C . TYR B 1 139 ? 14.438 -8.711 -2.898 1 96.31 139 TYR B C 1
ATOM 2981 O O . TYR B 1 139 ? 14.5 -9.766 -3.527 1 96.31 139 TYR B O 1
ATOM 2989 N N . GLN B 1 140 ? 14.023 -8.594 -1.704 1 97.25 140 GLN B N 1
ATOM 2990 C CA . GLN B 1 140 ? 13.578 -9.797 -1.012 1 97.25 140 GLN B CA 1
ATOM 2991 C C . GLN B 1 140 ? 12.383 -10.43 -1.722 1 97.25 140 GLN B C 1
ATOM 2993 O O . GLN B 1 140 ? 12.305 -11.648 -1.853 1 97.25 140 GLN B O 1
ATOM 2998 N N . ARG B 1 141 ? 11.539 -9.562 -2.168 1 96.44 141 ARG B N 1
ATOM 2999 C CA . ARG B 1 141 ? 10.359 -10.055 -2.873 1 96.44 141 ARG B CA 1
ATOM 3000 C C . ARG B 1 141 ? 10.742 -10.719 -4.191 1 96.44 141 ARG B C 1
ATOM 3002 O O . ARG B 1 141 ? 10.25 -11.805 -4.516 1 96.44 141 ARG B O 1
ATOM 3009 N N . ARG B 1 142 ? 11.562 -10.133 -4.895 1 96.88 142 ARG B N 1
ATOM 3010 C CA . ARG B 1 142 ? 12.023 -10.719 -6.152 1 96.88 142 ARG B CA 1
ATOM 3011 C C . ARG B 1 142 ? 12.719 -12.055 -5.914 1 96.88 142 ARG B C 1
ATOM 3013 O O . ARG B 1 142 ? 12.5 -13.016 -6.652 1 96.88 142 ARG B O 1
ATOM 3020 N N . LEU B 1 143 ? 13.508 -12.086 -4.859 1 98.06 143 LEU B N 1
ATOM 3021 C CA . LEU B 1 143 ? 14.156 -13.336 -4.492 1 98.06 143 LEU B CA 1
ATOM 3022 C C . LEU B 1 143 ? 13.125 -14.406 -4.145 1 98.06 143 LEU B C 1
ATOM 3024 O O . LEU B 1 143 ? 13.227 -15.547 -4.59 1 98.06 143 LEU B O 1
ATOM 3028 N N . SER B 1 144 ? 12.203 -14.023 -3.393 1 97.62 144 SER B N 1
ATOM 3029 C CA . SER B 1 144 ? 11.156 -14.953 -2.973 1 97.62 144 SER B CA 1
ATOM 3030 C C . SER B 1 144 ? 10.445 -15.57 -4.176 1 97.62 144 SER B C 1
ATOM 3032 O O . SER B 1 144 ? 10.227 -16.781 -4.219 1 97.62 144 SER B O 1
ATOM 3034 N N . ILE B 1 145 ? 10.133 -14.789 -5.129 1 97.19 145 ILE B N 1
ATOM 3035 C CA . ILE B 1 145 ? 9.445 -15.273 -6.32 1 97.19 145 ILE B CA 1
ATOM 3036 C C . ILE B 1 145 ? 10.391 -16.141 -7.148 1 97.19 145 ILE B C 1
ATOM 3038 O O . ILE B 1 145 ? 9.992 -17.188 -7.672 1 97.19 145 ILE B O 1
ATOM 3042 N N . ALA B 1 146 ? 11.602 -15.703 -7.262 1 97.69 146 ALA B N 1
ATOM 3043 C CA . ALA B 1 146 ? 12.594 -16.5 -7.961 1 97.69 146 ALA B CA 1
ATOM 3044 C C . ALA B 1 146 ? 12.711 -17.891 -7.352 1 97.69 146 ALA B C 1
ATOM 3046 O O . ALA B 1 146 ? 12.781 -18.891 -8.07 1 97.69 146 ALA B O 1
ATOM 3047 N N . MET B 1 147 ? 12.734 -17.922 -6.094 1 97.75 147 MET B N 1
ATOM 3048 C CA . MET B 1 147 ? 12.812 -19.203 -5.387 1 97.75 147 MET B CA 1
ATOM 3049 C C . MET B 1 147 ? 11.617 -20.078 -5.715 1 97.75 147 MET B C 1
ATOM 3051 O O . MET B 1 147 ? 11.758 -21.297 -5.914 1 97.75 147 MET B O 1
ATOM 3055 N N . ALA B 1 148 ? 10.5 -19.453 -5.785 1 96.81 148 ALA B N 1
ATOM 3056 C CA . ALA B 1 148 ? 9.289 -20.203 -6.121 1 96.81 148 ALA B CA 1
ATOM 3057 C C . ALA B 1 148 ? 9.383 -20.797 -7.523 1 96.81 148 ALA B C 1
ATOM 3059 O O . ALA B 1 148 ? 8.859 -21.891 -7.777 1 96.81 148 ALA B O 1
ATOM 3060 N N . LEU B 1 149 ? 10.086 -20.203 -8.398 1 97.38 149 LEU B N 1
ATOM 3061 C CA . LEU B 1 149 ? 10.102 -20.578 -9.812 1 97.38 149 LEU B CA 1
ATOM 3062 C C . LEU B 1 149 ? 11.195 -21.609 -10.086 1 97.38 149 LEU B C 1
ATOM 3064 O O . LEU B 1 149 ? 11.25 -22.172 -11.18 1 97.38 149 LEU B O 1
ATOM 3068 N N . ILE B 1 150 ? 12 -21.828 -9.133 1 96.19 150 ILE B N 1
ATOM 3069 C CA . ILE B 1 150 ? 13.094 -22.781 -9.305 1 96.19 150 ILE B CA 1
ATOM 3070 C C . ILE B 1 150 ? 12.539 -24.156 -9.688 1 96.19 150 ILE B C 1
ATOM 3072 O O . ILE B 1 150 ? 13.125 -24.859 -10.516 1 96.19 150 ILE B O 1
ATOM 3076 N N . SER B 1 151 ? 11.43 -24.469 -9.164 1 94.38 151 SER B N 1
ATOM 3077 C CA . SER B 1 151 ? 10.828 -25.781 -9.375 1 94.38 151 SER B CA 1
ATOM 3078 C C . SER B 1 151 ? 10.203 -25.891 -10.758 1 94.38 151 SER B C 1
ATOM 3080 O O . SER B 1 151 ? 9.703 -26.953 -11.133 1 94.38 151 SER B O 1
ATOM 3082 N N . GLU B 1 152 ? 10.156 -24.797 -11.445 1 95.44 152 GLU B N 1
ATOM 3083 C CA . GLU B 1 152 ? 9.578 -24.734 -12.781 1 95.44 152 GLU B CA 1
ATOM 3084 C C . GLU B 1 152 ? 8.109 -25.125 -12.766 1 95.44 152 GLU B C 1
ATOM 3086 O O . GLU B 1 152 ? 7.688 -26.016 -13.516 1 95.44 152 GLU B O 1
ATOM 3091 N N . PRO B 1 153 ? 7.324 -24.469 -12.023 1 97.62 153 PRO B N 1
ATOM 3092 C CA . PRO B 1 153 ? 5.895 -24.766 -11.922 1 97.62 153 PRO B CA 1
ATOM 3093 C C . PRO B 1 153 ? 5.117 -24.391 -13.18 1 97.62 153 PRO B C 1
ATOM 3095 O O . PRO B 1 153 ? 5.613 -23.609 -14 1 97.62 153 PRO B O 1
ATOM 3098 N N . GLN B 1 154 ? 3.926 -24.953 -13.258 1 97.5 154 GLN B N 1
ATOM 3099 C CA . GLN B 1 154 ? 3.023 -24.562 -14.328 1 97.5 154 GLN B CA 1
ATOM 3100 C C . GLN B 1 154 ? 2.133 -23.406 -13.898 1 97.5 154 GLN B C 1
ATOM 3102 O O . GLN B 1 154 ? 1.634 -22.641 -14.742 1 97.5 154 GLN B O 1
ATOM 3107 N N . ILE B 1 155 ? 1.973 -23.297 -12.625 1 98.25 155 ILE B N 1
ATOM 3108 C CA . ILE B 1 155 ? 1.132 -22.25 -12.055 1 98.25 155 ILE B CA 1
ATOM 3109 C C . ILE B 1 155 ? 1.858 -21.578 -10.891 1 98.25 155 ILE B C 1
ATOM 3111 O O . ILE B 1 155 ? 2.434 -22.266 -10.039 1 98.25 155 ILE B O 1
ATOM 3115 N N . LEU B 1 156 ? 1.843 -20.297 -10.898 1 98.38 156 LEU B N 1
ATOM 3116 C CA . LEU B 1 156 ? 2.426 -19.516 -9.82 1 98.38 156 LEU B CA 1
ATOM 3117 C C . LEU B 1 156 ? 1.354 -18.703 -9.094 1 98.38 156 LEU B C 1
ATOM 3119 O O . LEU B 1 156 ? 0.604 -17.953 -9.727 1 98.38 156 LEU B O 1
ATOM 3123 N N . PHE B 1 157 ? 1.235 -18.891 -7.781 1 98.44 157 PHE B N 1
ATOM 3124 C CA . PHE B 1 157 ? 0.355 -18.109 -6.926 1 98.44 157 PHE B CA 1
ATOM 3125 C C . PHE B 1 157 ? 1.135 -17 -6.207 1 98.44 157 PHE B C 1
ATOM 3127 O O . PHE B 1 157 ? 2.137 -17.281 -5.547 1 98.44 157 PHE B O 1
ATOM 3134 N N . LEU B 1 158 ? 0.689 -15.789 -6.367 1 98.06 158 LEU B N 1
ATOM 3135 C CA . LEU B 1 158 ? 1.298 -14.641 -5.711 1 98.06 158 LEU B CA 1
ATOM 3136 C C . LEU B 1 158 ? 0.313 -13.977 -4.75 1 98.06 158 LEU B C 1
ATOM 3138 O O . LEU B 1 158 ? -0.733 -13.477 -5.176 1 98.06 158 LEU B O 1
ATOM 3142 N N . ASP B 1 159 ? 0.642 -13.961 -3.533 1 97.19 159 ASP B N 1
ATOM 3143 C CA . ASP B 1 159 ? -0.235 -13.352 -2.537 1 97.19 159 ASP B CA 1
ATOM 3144 C C . ASP B 1 159 ? 0.228 -11.938 -2.188 1 97.19 159 ASP B C 1
ATOM 3146 O O . ASP B 1 159 ? 1.172 -11.766 -1.413 1 97.19 159 ASP B O 1
ATOM 3150 N N . GLU B 1 160 ? -0.421 -10.945 -2.762 1 96.19 160 GLU B N 1
ATOM 3151 C CA . GLU B 1 160 ? -0.13 -9.531 -2.564 1 96.19 160 GLU B CA 1
ATOM 3152 C C . GLU B 1 160 ? 1.355 -9.234 -2.762 1 96.19 160 GLU B C 1
ATOM 3154 O O . GLU B 1 160 ? 2.018 -8.719 -1.859 1 96.19 160 GLU B O 1
ATOM 3159 N N . PRO B 1 161 ? 1.813 -9.383 -3.939 1 96.31 161 PRO B N 1
ATOM 3160 C CA . PRO B 1 161 ? 3.26 -9.383 -4.176 1 96.31 161 PRO B CA 1
ATOM 3161 C C . PRO B 1 161 ? 3.891 -8.008 -3.99 1 96.31 161 PRO B C 1
ATOM 3163 O O . PRO B 1 161 ? 5.094 -7.902 -3.744 1 96.31 161 PRO B O 1
ATOM 3166 N N . THR B 1 162 ? 3.074 -6.977 -4.094 1 94.12 162 THR B N 1
ATOM 3167 C CA . THR B 1 162 ? 3.725 -5.672 -4.047 1 94.12 162 THR B CA 1
ATOM 3168 C C . THR B 1 162 ? 3.389 -4.941 -2.752 1 94.12 162 THR B C 1
ATOM 3170 O O . THR B 1 162 ? 3.699 -3.758 -2.6 1 94.12 162 THR B O 1
ATOM 3173 N N . LEU B 1 163 ? 2.754 -5.602 -1.885 1 90 163 LEU B N 1
ATOM 3174 C CA . LEU B 1 163 ? 2.42 -4.969 -0.613 1 90 163 LEU B CA 1
ATOM 3175 C C . LEU B 1 163 ? 3.67 -4.426 0.069 1 90 163 LEU B C 1
ATOM 3177 O O . LEU B 1 163 ? 4.672 -5.133 0.196 1 90 163 LEU B O 1
ATOM 3181 N N . GLY B 1 164 ? 3.65 -3.18 0.432 1 86.44 164 GLY B N 1
ATOM 3182 C CA . GLY B 1 164 ? 4.738 -2.578 1.189 1 86.44 164 GLY B CA 1
ATOM 3183 C C . GLY B 1 164 ? 5.859 -2.057 0.312 1 86.44 164 GLY B C 1
ATOM 3184 O O . GLY B 1 164 ? 6.816 -1.462 0.809 1 86.44 164 GLY B O 1
ATOM 3185 N N . LEU B 1 165 ? 5.777 -2.283 -0.963 1 92.31 165 LEU B N 1
ATOM 3186 C CA . LEU B 1 165 ? 6.824 -1.828 -1.87 1 92.31 165 LEU B CA 1
ATOM 3187 C C . LEU B 1 165 ? 6.574 -0.392 -2.316 1 92.31 165 LEU B C 1
ATOM 3189 O O . LEU B 1 165 ? 5.426 0.007 -2.521 1 92.31 165 LEU B O 1
ATOM 3193 N N . ASP B 1 166 ? 7.691 0.326 -2.514 1 92.5 166 ASP B N 1
ATOM 3194 C CA . ASP B 1 166 ? 7.543 1.672 -3.061 1 92.5 166 ASP B CA 1
ATOM 3195 C C . ASP B 1 166 ? 7.375 1.634 -4.578 1 92.5 166 ASP B C 1
ATOM 3197 O O . ASP B 1 166 ? 7.266 0.557 -5.168 1 92.5 166 ASP B O 1
ATOM 3201 N N . ILE B 1 167 ? 7.34 2.785 -5.113 1 93 167 ILE B N 1
ATOM 3202 C CA . ILE B 1 167 ? 6.957 2.959 -6.508 1 93 167 ILE B CA 1
ATOM 3203 C C . ILE B 1 167 ? 7.98 2.277 -7.414 1 93 167 ILE B C 1
ATOM 3205 O O . ILE B 1 167 ? 7.613 1.511 -8.305 1 93 167 ILE B O 1
ATOM 3209 N N . LEU B 1 168 ? 9.234 2.521 -7.18 1 93.44 168 LEU B N 1
ATOM 3210 C CA . LEU B 1 168 ? 10.273 1.998 -8.055 1 93.44 168 LEU B CA 1
ATOM 3211 C C . LEU B 1 168 ? 10.391 0.484 -7.918 1 93.44 168 LEU B C 1
ATOM 3213 O O . LEU B 1 168 ? 10.516 -0.229 -8.914 1 93.44 168 LEU B O 1
ATOM 3217 N N . ALA B 1 169 ? 10.375 -0.002 -6.711 1 93.38 169 ALA B N 1
ATOM 3218 C CA . ALA B 1 169 ? 10.43 -1.439 -6.457 1 93.38 169 ALA B CA 1
ATOM 3219 C C . ALA B 1 169 ? 9.234 -2.152 -7.074 1 93.38 169 ALA B C 1
ATOM 3221 O O . ALA B 1 169 ? 9.375 -3.242 -7.637 1 93.38 169 ALA B O 1
ATOM 3222 N N . ARG B 1 170 ? 8.141 -1.575 -6.957 1 94.38 170 ARG B N 1
ATOM 3223 C CA . ARG B 1 170 ? 6.926 -2.137 -7.531 1 94.38 170 ARG B CA 1
ATOM 3224 C C . ARG B 1 170 ? 7.035 -2.248 -9.047 1 94.38 170 ARG B C 1
ATOM 3226 O O . ARG B 1 170 ? 6.707 -3.287 -9.625 1 94.38 170 ARG B O 1
ATOM 3233 N N . GLU B 1 171 ? 7.438 -1.208 -9.625 1 93.12 171 GLU B N 1
ATOM 3234 C CA . GLU B 1 171 ? 7.59 -1.198 -11.078 1 93.12 171 GLU B CA 1
ATOM 3235 C C . GLU B 1 171 ? 8.547 -2.295 -11.539 1 93.12 171 GLU B C 1
ATOM 3237 O O . GLU B 1 171 ? 8.281 -2.979 -12.531 1 93.12 171 GLU B O 1
ATOM 3242 N N . GLN B 1 172 ? 9.547 -2.398 -10.828 1 93.25 172 GLN B N 1
ATOM 3243 C CA . GLN B 1 172 ? 10.516 -3.432 -11.164 1 93.25 172 GLN B CA 1
ATOM 3244 C C . GLN B 1 172 ? 9.906 -4.824 -11.031 1 93.25 172 GLN B C 1
ATOM 3246 O O . GLN B 1 172 ? 10.109 -5.68 -11.898 1 93.25 172 GLN B O 1
ATOM 3251 N N . LEU B 1 173 ? 9.234 -5.023 -10.008 1 95.75 173 LEU B N 1
ATOM 3252 C CA . LEU B 1 173 ? 8.602 -6.324 -9.812 1 95.75 173 LEU B CA 1
ATOM 3253 C C . LEU B 1 173 ? 7.547 -6.59 -10.883 1 95.75 173 LEU B C 1
ATOM 3255 O O . LEU B 1 173 ? 7.438 -7.707 -11.383 1 95.75 173 LEU B O 1
ATOM 3259 N N . TRP B 1 174 ? 6.797 -5.586 -11.203 1 96.75 174 TRP B N 1
ATOM 3260 C CA . TRP B 1 174 ? 5.777 -5.723 -12.242 1 96.75 174 TRP B CA 1
ATOM 3261 C C . TRP B 1 174 ? 6.398 -6.156 -13.562 1 96.75 174 TRP B C 1
ATOM 3263 O O . TRP B 1 174 ? 5.855 -7.016 -14.258 1 96.75 174 TRP B O 1
ATOM 3273 N N . ARG B 1 175 ? 7.5 -5.586 -13.859 1 95.19 175 ARG B N 1
ATOM 3274 C CA . ARG B 1 175 ? 8.195 -5.973 -15.086 1 95.19 175 ARG B CA 1
ATOM 3275 C C . ARG B 1 175 ? 8.57 -7.453 -15.055 1 95.19 175 ARG B C 1
ATOM 3277 O O . ARG B 1 175 ? 8.414 -8.156 -16.062 1 95.19 175 ARG B O 1
ATOM 3284 N N . THR B 1 176 ? 9.008 -7.844 -13.953 1 94.88 176 THR B N 1
ATOM 3285 C CA . THR B 1 176 ? 9.406 -9.234 -13.789 1 94.88 176 THR B CA 1
ATOM 3286 C C . THR B 1 176 ? 8.203 -10.164 -13.945 1 94.88 176 THR B C 1
ATOM 3288 O O . THR B 1 176 ? 8.281 -11.172 -14.648 1 94.88 176 THR B O 1
ATOM 3291 N N . ILE B 1 177 ? 7.156 -9.828 -13.352 1 97.19 177 ILE B N 1
ATOM 3292 C CA . ILE B 1 177 ? 5.953 -10.648 -13.414 1 97.19 177 ILE B CA 1
ATOM 3293 C C . ILE B 1 177 ? 5.402 -10.656 -14.836 1 97.19 177 ILE B C 1
ATOM 3295 O O . ILE B 1 177 ? 4.98 -11.703 -15.344 1 97.19 177 ILE B O 1
ATOM 3299 N N . LYS B 1 178 ? 5.453 -9.562 -15.484 1 97 178 LYS B N 1
ATOM 3300 C CA . LYS B 1 178 ? 4.969 -9.453 -16.859 1 97 178 LYS B CA 1
ATOM 3301 C C . LYS B 1 178 ? 5.75 -10.367 -17.797 1 97 178 LYS B C 1
ATOM 3303 O O . LYS B 1 178 ? 5.18 -10.961 -18.719 1 97 178 LYS B O 1
ATOM 3308 N N . ALA B 1 179 ? 6.969 -10.477 -17.516 1 95.38 179 ALA B N 1
ATOM 3309 C CA . ALA B 1 179 ? 7.832 -11.305 -18.359 1 95.38 179 ALA B CA 1
ATOM 3310 C C . ALA B 1 179 ? 7.465 -12.781 -18.234 1 95.38 179 ALA B C 1
ATOM 3312 O O . ALA B 1 179 ? 7.848 -13.594 -19.094 1 95.38 179 ALA B O 1
ATOM 3313 N N . LEU B 1 180 ? 6.789 -13.148 -17.234 1 96 180 LEU B N 1
ATOM 3314 C CA . LEU B 1 180 ? 6.402 -14.539 -17 1 96 180 LEU B CA 1
ATOM 3315 C C . LEU B 1 180 ? 5.105 -14.867 -17.719 1 96 180 LEU B C 1
ATOM 3317 O O . LEU B 1 180 ? 4.777 -16.031 -17.922 1 96 180 LEU B O 1
ATOM 3321 N N . LYS B 1 181 ? 4.355 -13.844 -18.031 1 95.56 181 LYS B N 1
ATOM 3322 C CA . LYS B 1 181 ? 3.074 -14.062 -18.688 1 95.56 181 LYS B CA 1
ATOM 3323 C C . LYS B 1 181 ? 3.256 -14.812 -20 1 95.56 181 LYS B C 1
ATOM 3325 O O . LYS B 1 181 ? 4.23 -14.586 -20.734 1 95.56 181 LYS B O 1
ATOM 3330 N N . GLY B 1 182 ? 2.32 -15.672 -20.312 1 94.81 182 GLY B N 1
ATOM 3331 C CA . GLY B 1 182 ? 2.412 -16.484 -21.516 1 94.81 182 GLY B CA 1
ATOM 3332 C C . GLY B 1 182 ? 3.209 -17.766 -21.328 1 94.81 182 GLY B C 1
ATOM 3333 O O . GLY B 1 182 ? 3.029 -18.734 -22.062 1 94.81 182 GLY B O 1
ATOM 3334 N N . LYS B 1 183 ? 4.07 -17.719 -20.344 1 94.88 183 LYS B N 1
ATOM 3335 C CA . LYS B 1 183 ? 4.91 -18.891 -20.078 1 94.88 183 LYS B CA 1
ATOM 3336 C C . LYS B 1 183 ? 4.324 -19.734 -18.953 1 94.88 183 LYS B C 1
ATOM 3338 O O . LYS B 1 183 ? 4.344 -20.969 -19.031 1 94.88 183 LYS B O 1
ATOM 3343 N N . ILE B 1 184 ? 3.867 -19.141 -18.031 1 96.94 184 ILE B N 1
ATOM 3344 C CA . ILE B 1 184 ? 3.277 -19.812 -16.875 1 96.94 184 ILE B CA 1
ATOM 3345 C C . ILE B 1 184 ? 1.928 -19.172 -16.547 1 96.94 184 ILE B C 1
ATOM 3347 O O . ILE B 1 184 ? 1.672 -18.016 -16.906 1 96.94 184 ILE B O 1
ATOM 3351 N N . THR B 1 185 ? 1.022 -19.938 -15.93 1 98.31 185 THR B N 1
ATOM 3352 C CA . THR B 1 185 ? -0.238 -19.406 -15.43 1 98.31 185 THR B CA 1
ATOM 3353 C C . THR B 1 185 ? -0.044 -18.75 -14.062 1 98.31 185 THR B C 1
ATOM 3355 O O . THR B 1 185 ? 0.645 -19.297 -13.195 1 98.31 185 THR B O 1
ATOM 3358 N N . ILE B 1 186 ? -0.61 -17.562 -13.898 1 98.56 186 ILE B N 1
ATOM 3359 C CA . ILE B 1 186 ? -0.385 -16.828 -12.648 1 98.56 186 ILE B CA 1
ATOM 3360 C C . ILE B 1 186 ? -1.724 -16.406 -12.047 1 98.56 186 ILE B C 1
ATOM 3362 O O . ILE B 1 186 ? -2.609 -15.938 -12.766 1 98.56 186 ILE B O 1
ATOM 3366 N N . ILE B 1 187 ? -1.896 -16.625 -10.797 1 98.44 187 ILE B N 1
ATOM 3367 C CA . ILE B 1 187 ? -2.963 -16.016 -10.008 1 98.44 187 ILE B CA 1
ATOM 3368 C C . ILE B 1 187 ? -2.359 -15.117 -8.93 1 98.44 187 ILE B C 1
ATOM 3370 O O . ILE B 1 187 ? -1.5 -15.555 -8.156 1 98.44 187 ILE B O 1
ATOM 3374 N N . LEU B 1 188 ? -2.768 -13.906 -8.938 1 98 188 LEU B N 1
ATOM 3375 C CA . LEU B 1 188 ? -2.26 -12.969 -7.945 1 98 188 LEU B CA 1
ATOM 3376 C C . LEU B 1 188 ? -3.404 -12.32 -7.168 1 98 188 LEU B C 1
ATOM 3378 O O . LEU B 1 188 ? -4.453 -12.016 -7.738 1 98 188 LEU B O 1
ATOM 3382 N N . THR B 1 189 ? -3.256 -12.203 -5.867 1 98.06 189 THR B N 1
ATOM 3383 C CA . THR B 1 189 ? -4.195 -11.43 -5.059 1 98.06 189 THR B CA 1
ATOM 3384 C C . THR B 1 189 ? -3.686 -10.016 -4.836 1 98.06 189 THR B C 1
ATOM 3386 O O . THR B 1 189 ? -2.48 -9.797 -4.688 1 98.06 189 THR B O 1
ATOM 3389 N N . THR B 1 190 ? -4.613 -9.086 -4.82 1 97.19 190 THR B N 1
ATOM 3390 C CA . THR B 1 190 ? -4.195 -7.711 -4.57 1 97.19 190 THR B CA 1
ATOM 3391 C C . THR B 1 190 ? -5.387 -6.852 -4.156 1 97.19 190 THR B C 1
ATOM 3393 O O . THR B 1 190 ? -6.527 -7.137 -4.531 1 97.19 190 THR B O 1
ATOM 3396 N N . HIS B 1 191 ? -5.082 -5.887 -3.432 1 95.06 191 HIS B N 1
ATOM 3397 C CA . HIS B 1 191 ? -6.051 -4.824 -3.191 1 95.06 191 HIS B CA 1
ATOM 3398 C C . HIS B 1 191 ? -5.637 -3.533 -3.887 1 95.06 191 HIS B C 1
ATOM 3400 O O . HIS B 1 191 ? -6.152 -2.459 -3.568 1 95.06 191 HIS B O 1
ATOM 3406 N N . TYR B 1 192 ? -4.809 -3.598 -4.789 1 93.56 192 TYR B N 1
ATOM 3407 C CA . TYR B 1 192 ? -4.352 -2.445 -5.559 1 93.56 192 TYR B CA 1
ATOM 3408 C C . TYR B 1 192 ? -4.883 -2.496 -6.984 1 93.56 192 TYR B C 1
ATOM 3410 O O . TYR B 1 192 ? -4.547 -3.402 -7.75 1 93.56 192 TYR B O 1
ATOM 3418 N N . LEU B 1 193 ? -5.586 -1.45 -7.32 1 95.06 193 LEU B N 1
ATOM 3419 C CA . LEU B 1 193 ? -6.207 -1.375 -8.633 1 95.06 193 LEU B CA 1
ATOM 3420 C C . LEU B 1 193 ? -5.152 -1.319 -9.734 1 95.06 193 LEU B C 1
ATOM 3422 O O . LEU B 1 193 ? -5.285 -1.991 -10.758 1 95.06 193 LEU B O 1
ATOM 3426 N N . GLU B 1 194 ? -4.188 -0.559 -9.5 1 92.88 194 GLU B N 1
ATOM 3427 C CA . GLU B 1 194 ? -3.154 -0.34 -10.508 1 92.88 194 GLU B CA 1
ATOM 3428 C C . GLU B 1 194 ? -2.408 -1.634 -10.828 1 92.88 194 GLU B C 1
ATOM 3430 O O . GLU B 1 194 ? -2.053 -1.886 -11.977 1 92.88 194 GLU B O 1
ATOM 3435 N N . GLU B 1 195 ? -2.209 -2.391 -9.875 1 95.62 195 GLU B N 1
ATOM 3436 C CA . GLU B 1 195 ? -1.519 -3.662 -10.07 1 95.62 195 GLU B CA 1
ATOM 3437 C C . GLU B 1 195 ? -2.34 -4.613 -10.938 1 95.62 195 GLU B C 1
ATOM 3439 O O . GLU B 1 195 ? -1.818 -5.207 -11.883 1 95.62 195 GLU B O 1
ATOM 3444 N N . ALA B 1 196 ? -3.584 -4.73 -10.586 1 97.44 196 ALA B N 1
ATOM 3445 C CA . ALA B 1 196 ? -4.48 -5.566 -11.375 1 97.44 196 ALA B CA 1
ATOM 3446 C C . ALA B 1 196 ? -4.551 -5.09 -12.82 1 97.44 196 ALA B C 1
ATOM 3448 O O . ALA B 1 196 ? -4.484 -5.895 -13.758 1 97.44 196 ALA B O 1
ATOM 3449 N N . GLU B 1 197 ? -4.633 -3.846 -12.93 1 95.81 197 GLU B N 1
ATOM 3450 C CA . GLU B 1 197 ? -4.754 -3.254 -14.258 1 95.81 197 GLU B CA 1
ATOM 3451 C C . GLU B 1 197 ? -3.48 -3.453 -15.07 1 95.81 197 GLU B C 1
ATOM 3453 O O . GLU B 1 197 ? -3.541 -3.738 -16.266 1 95.81 197 GLU B O 1
ATOM 3458 N N . ALA B 1 198 ? -2.391 -3.34 -14.445 1 94.69 198 ALA B N 1
ATOM 3459 C CA . ALA B 1 198 ? -1.103 -3.375 -15.133 1 94.69 198 ALA B CA 1
ATOM 3460 C C . ALA B 1 198 ? -0.724 -4.805 -15.516 1 94.69 198 ALA B C 1
ATOM 3462 O O . ALA B 1 198 ? -0.089 -5.031 -16.547 1 94.69 198 ALA B O 1
ATOM 3463 N N . LEU B 1 199 ? -1.165 -5.754 -14.75 1 97.44 199 LEU B N 1
ATOM 3464 C CA . LEU B 1 199 ? -0.553 -7.074 -14.883 1 97.44 199 LEU B CA 1
ATOM 3465 C C . LEU B 1 199 ? -1.54 -8.07 -15.469 1 97.44 199 LEU B C 1
ATOM 3467 O O . LEU B 1 199 ? -1.142 -9 -16.172 1 97.44 199 LEU B O 1
ATOM 3471 N N . SER B 1 200 ? -2.781 -7.918 -15.234 1 97.88 200 SER B N 1
ATOM 3472 C CA . SER B 1 200 ? -3.68 -9.055 -15.375 1 97.88 200 SER B CA 1
ATOM 3473 C C . SER B 1 200 ? -4.285 -9.109 -16.766 1 97.88 200 SER B C 1
ATOM 3475 O O . SER B 1 200 ? -4.555 -8.07 -17.375 1 97.88 200 SER B O 1
ATOM 3477 N N . ASP B 1 201 ? -4.469 -10.312 -17.266 1 98.19 201 ASP B N 1
ATOM 3478 C CA . ASP B 1 201 ? -5.328 -10.539 -18.422 1 98.19 201 ASP B CA 1
ATOM 3479 C C . ASP B 1 201 ? -6.801 -10.445 -18.047 1 98.19 201 ASP B C 1
ATOM 3481 O O . ASP B 1 201 ? -7.609 -9.898 -18.797 1 98.19 201 ASP B O 1
ATOM 3485 N N . TYR B 1 202 ? -7.094 -10.984 -16.922 1 98.06 202 TYR B N 1
ATOM 3486 C CA . TYR B 1 202 ? -8.438 -10.953 -16.359 1 98.06 202 TYR B CA 1
ATOM 3487 C C . TYR B 1 202 ? -8.398 -10.539 -14.891 1 98.06 202 TYR B C 1
ATOM 3489 O O . TYR B 1 202 ? -7.43 -10.82 -14.188 1 98.06 202 TYR B O 1
ATOM 3497 N N . VAL B 1 203 ? -9.445 -9.891 -14.492 1 98.5 203 VAL B N 1
ATOM 3498 C CA . VAL B 1 203 ? -9.609 -9.484 -13.094 1 98.5 203 VAL B CA 1
ATOM 3499 C C . VAL B 1 203 ? -10.898 -10.094 -12.531 1 98.5 203 VAL B C 1
ATOM 3501 O O . VAL B 1 203 ? -11.945 -10.039 -13.172 1 98.5 203 VAL B O 1
ATOM 3504 N N . CYS B 1 204 ? -10.742 -10.695 -11.438 1 98.5 204 CYS B N 1
ATOM 3505 C CA . CYS B 1 204 ? -11.883 -11.148 -10.648 1 98.5 204 CYS B CA 1
ATOM 3506 C C . CYS B 1 204 ? -12.094 -10.258 -9.43 1 98.5 204 CYS B C 1
ATOM 3508 O O . CYS B 1 204 ? -11.266 -10.227 -8.523 1 98.5 204 CYS B O 1
ATOM 3510 N N . ILE B 1 205 ? -13.156 -9.539 -9.438 1 98.25 205 ILE B N 1
ATOM 3511 C CA . ILE B 1 205 ? -13.492 -8.688 -8.297 1 98.25 205 ILE B CA 1
ATOM 3512 C C . ILE B 1 205 ? -14.25 -9.5 -7.25 1 98.25 205 ILE B C 1
ATOM 3514 O O . ILE B 1 205 ? -15.328 -10.031 -7.531 1 98.25 205 ILE B O 1
ATOM 3518 N N . MET B 1 206 ? -13.672 -9.516 -6.082 1 97.69 206 MET B N 1
ATOM 3519 C CA . MET B 1 206 ? -14.266 -10.297 -5 1 97.69 206 MET B CA 1
ATOM 3520 C C . MET B 1 206 ? -14.75 -9.383 -3.875 1 97.69 206 MET B C 1
ATOM 3522 O O . MET B 1 206 ? -14.094 -8.391 -3.557 1 97.69 206 MET B O 1
ATOM 3526 N N . LYS B 1 207 ? -15.805 -9.781 -3.287 1 96.25 207 LYS B N 1
ATOM 3527 C CA . LYS B 1 207 ? -16.359 -9.133 -2.104 1 96.25 207 LYS B CA 1
ATOM 3528 C C . LYS B 1 207 ? -17.141 -10.117 -1.24 1 96.25 207 LYS B C 1
ATOM 3530 O O . LYS B 1 207 ? -17.938 -10.898 -1.754 1 96.25 207 LYS B O 1
ATOM 3535 N N . ASP B 1 208 ? -16.859 -10.109 0.01 1 94.88 208 ASP B N 1
ATOM 3536 C CA . ASP B 1 208 ? -17.578 -10.922 0.983 1 94.88 208 ASP B CA 1
ATOM 3537 C C . ASP B 1 208 ? -17.625 -12.391 0.56 1 94.88 208 ASP B C 1
ATOM 3539 O O . ASP B 1 208 ? -18.672 -13.031 0.617 1 94.88 208 ASP B O 1
ATOM 3543 N N . GLY B 1 209 ? -16.5 -12.789 -0.006 1 97.06 209 GLY B N 1
ATOM 3544 C CA . GLY B 1 209 ? -16.328 -14.188 -0.333 1 97.06 209 GLY B CA 1
ATOM 3545 C C . GLY B 1 209 ? -16.953 -14.578 -1.657 1 97.06 209 GLY B C 1
ATOM 3546 O O . GLY B 1 209 ? -16.953 -15.758 -2.027 1 97.06 209 GLY B O 1
ATOM 3547 N N . LYS B 1 210 ? -17.422 -13.602 -2.383 1 97.12 210 LYS B N 1
ATOM 3548 C CA . LYS B 1 210 ? -18.125 -13.867 -3.639 1 97.12 210 LYS B CA 1
ATOM 3549 C C . LYS B 1 210 ? -17.469 -13.109 -4.793 1 97.12 210 LYS B C 1
ATOM 3551 O O . LYS B 1 210 ? -16.797 -12.094 -4.582 1 97.12 210 LYS B O 1
ATOM 3556 N N . ILE B 1 211 ? -17.734 -13.633 -5.953 1 97.38 211 ILE B N 1
ATOM 3557 C CA . ILE B 1 211 ? -17.328 -12.914 -7.156 1 97.38 211 ILE B CA 1
ATOM 3558 C C . ILE B 1 211 ? -18.391 -11.891 -7.527 1 97.38 211 ILE B C 1
ATOM 3560 O O . ILE B 1 211 ? -19.562 -12.227 -7.688 1 97.38 211 ILE B O 1
ATOM 3564 N N . LYS B 1 212 ? -17.969 -10.68 -7.68 1 97.06 212 LYS B N 1
ATOM 3565 C CA . LYS B 1 212 ? -18.875 -9.617 -8.102 1 97.06 212 LYS B CA 1
ATOM 3566 C C . LYS B 1 212 ? -18.812 -9.398 -9.609 1 97.06 212 LYS B C 1
ATOM 3568 O O . LYS B 1 212 ? -19.812 -9.016 -10.227 1 97.06 212 LYS B O 1
ATOM 3573 N N . ALA B 1 213 ? -17.688 -9.609 -10.156 1 97.06 213 ALA B N 1
ATOM 3574 C CA . ALA B 1 213 ? -17.484 -9.453 -11.594 1 97.06 213 ALA B CA 1
ATOM 3575 C C . ALA B 1 213 ? -16.188 -10.125 -12.039 1 97.06 213 ALA B C 1
ATOM 3577 O O . ALA B 1 213 ? -15.258 -10.289 -11.234 1 97.06 213 ALA B O 1
ATOM 3578 N N . LEU B 1 214 ? -16.172 -10.523 -13.258 1 97.56 214 LEU B N 1
ATOM 3579 C CA . LEU B 1 214 ? -15.016 -11.18 -13.875 1 97.56 214 LEU B CA 1
ATOM 3580 C C . LEU B 1 214 ? -14.867 -10.758 -15.328 1 97.56 214 LEU B C 1
ATOM 3582 O O . LEU B 1 214 ? -15.844 -10.766 -16.094 1 97.56 214 LEU B O 1
ATOM 3586 N N . GLY B 1 215 ? -13.656 -10.352 -15.711 1 97.56 215 GLY B N 1
ATOM 3587 C CA . GLY B 1 215 ? -13.391 -9.961 -17.078 1 97.56 215 GLY B CA 1
ATOM 3588 C C . GLY B 1 215 ? -12.117 -9.148 -17.234 1 97.56 215 GLY B C 1
ATOM 3589 O O . GLY B 1 215 ? -11.352 -8.992 -16.281 1 97.56 215 GLY B O 1
ATOM 3590 N N . THR B 1 216 ? -11.867 -8.773 -18.422 1 98 216 THR B N 1
ATOM 3591 C CA . THR B 1 216 ? -10.781 -7.824 -18.625 1 98 216 THR B CA 1
ATOM 3592 C C . THR B 1 216 ? -11.125 -6.469 -18.016 1 98 216 THR B C 1
ATOM 3594 O O . THR B 1 216 ? -12.289 -6.18 -17.75 1 98 216 THR B O 1
ATOM 3597 N N . THR B 1 217 ? -10.086 -5.68 -17.828 1 97.5 217 THR B N 1
ATOM 3598 C CA . THR B 1 217 ? -10.32 -4.355 -17.266 1 97.5 217 THR B CA 1
ATOM 3599 C C . THR B 1 217 ? -11.289 -3.559 -18.141 1 97.5 217 THR B C 1
ATOM 3601 O O . THR B 1 217 ? -12.211 -2.916 -17.625 1 97.5 217 THR B O 1
ATOM 3604 N N . ASN B 1 218 ? -11.125 -3.646 -19.391 1 97.31 218 ASN B N 1
ATOM 3605 C CA . ASN B 1 218 ? -12 -2.938 -20.312 1 97.31 218 ASN B CA 1
ATOM 3606 C C . ASN B 1 218 ? -13.438 -3.457 -20.234 1 97.31 218 ASN B C 1
ATOM 3608 O O . ASN B 1 218 ? -14.383 -2.67 -20.234 1 97.31 218 ASN B O 1
ATOM 3612 N N . GLU B 1 219 ? -13.586 -4.738 -20.188 1 97.88 219 GLU B N 1
ATOM 3613 C CA . GLU B 1 219 ? -14.914 -5.34 -20.062 1 97.88 219 GLU B CA 1
ATOM 3614 C C . GLU B 1 219 ? -15.602 -4.895 -18.766 1 97.88 219 GLU B C 1
ATOM 3616 O O . GLU B 1 219 ? -16.812 -4.629 -18.766 1 97.88 219 GLU B O 1
ATOM 3621 N N . LEU B 1 220 ? -14.836 -4.809 -17.734 1 97.62 220 LEU B N 1
ATOM 3622 C CA . LEU B 1 220 ? -15.398 -4.43 -16.438 1 97.62 220 LEU B CA 1
ATOM 3623 C C . LEU B 1 220 ? -15.836 -2.969 -16.453 1 97.62 220 LEU B C 1
ATOM 3625 O O . LEU B 1 220 ? -16.875 -2.623 -15.875 1 97.62 220 LEU B O 1
ATOM 3629 N N . ILE B 1 221 ? -15.055 -2.137 -17.078 1 97.5 221 ILE B N 1
ATOM 3630 C CA . ILE B 1 221 ? -15.391 -0.724 -17.203 1 97.5 221 ILE B CA 1
ATOM 3631 C C . ILE B 1 221 ? -16.703 -0.578 -17.969 1 97.5 221 ILE B C 1
ATOM 3633 O O . ILE B 1 221 ? -17.609 0.153 -17.547 1 97.5 221 ILE B O 1
ATOM 3637 N N . LYS B 1 222 ? -16.812 -1.282 -19.062 1 97.06 222 LYS B N 1
ATOM 3638 C CA . LYS B 1 222 ? -18.016 -1.239 -19.891 1 97.06 222 LYS B CA 1
ATOM 3639 C C . LYS B 1 222 ? -19.219 -1.805 -19.141 1 97.06 222 LYS B C 1
ATOM 3641 O O . LYS B 1 222 ? -20.297 -1.218 -19.172 1 97.06 222 LYS B O 1
ATOM 3646 N N . PHE B 1 223 ? -18.953 -2.879 -18.547 1 95.69 223 PHE B N 1
ATOM 3647 C CA . PHE B 1 223 ? -20.016 -3.537 -17.797 1 95.69 223 PHE B CA 1
ATOM 3648 C C . PHE B 1 223 ? -20.578 -2.613 -16.719 1 95.69 223 PHE B C 1
ATOM 3650 O O . PHE B 1 223 ? -21.797 -2.531 -16.531 1 95.69 223 PHE B O 1
ATOM 3657 N N . ALA B 1 224 ? -19.703 -1.911 -16 1 96.25 224 ALA B N 1
ATOM 3658 C CA . ALA B 1 224 ? -20.094 -1.022 -14.914 1 96.25 224 ALA B CA 1
ATOM 3659 C C . ALA B 1 224 ? -20.562 0.329 -15.453 1 96.25 224 ALA B C 1
ATOM 3661 O O . ALA B 1 224 ? -21.047 1.175 -14.695 1 96.25 224 ALA B O 1
ATOM 3662 N N . LYS B 1 225 ? -20.406 0.612 -16.734 1 96.25 225 LYS B N 1
ATOM 3663 C CA . LYS B 1 225 ? -20.766 1.878 -17.359 1 96.25 225 LYS B CA 1
ATOM 3664 C C . LYS B 1 225 ? -20.047 3.049 -16.688 1 96.25 225 LYS B C 1
ATOM 3666 O O . LYS B 1 225 ? -20.688 4.035 -16.312 1 96.25 225 LYS B O 1
ATOM 3671 N N . THR B 1 226 ? -18.781 2.855 -16.547 1 96.38 226 THR B N 1
ATOM 3672 C CA . THR B 1 226 ? -17.953 3.902 -15.961 1 96.38 226 THR B CA 1
ATOM 3673 C C . THR B 1 226 ? -16.859 4.32 -16.922 1 96.38 226 THR B C 1
ATOM 3675 O O . THR B 1 226 ? -16.734 3.775 -18.016 1 96.38 226 THR B O 1
ATOM 3678 N N . THR B 1 227 ? -16.047 5.316 -16.547 1 94.88 227 THR B N 1
ATOM 3679 C CA . THR B 1 227 ? -15.016 5.844 -17.438 1 94.88 227 THR B CA 1
ATOM 3680 C C . THR B 1 227 ? -13.633 5.406 -16.969 1 94.88 227 THR B C 1
ATOM 3682 O O . THR B 1 227 ? -12.641 5.629 -17.672 1 94.88 227 THR B O 1
ATOM 3685 N N . SER B 1 228 ? -13.586 4.84 -15.773 1 94.31 228 SER B N 1
ATOM 3686 C CA . SER B 1 228 ? -12.297 4.398 -15.25 1 94.31 228 SER B CA 1
ATOM 3687 C C . SER B 1 228 ? -12.43 3.07 -14.508 1 94.31 228 SER B C 1
ATOM 3689 O O . SER B 1 228 ? -13.516 2.713 -14.055 1 94.31 228 SER B O 1
ATOM 3691 N N . PHE B 1 229 ? -11.383 2.348 -14.453 1 95.75 229 PHE B N 1
ATOM 3692 C CA . PHE B 1 229 ? -11.375 1.066 -13.75 1 95.75 229 PHE B CA 1
ATOM 3693 C C . PHE B 1 229 ? -11.656 1.255 -12.266 1 95.75 229 PHE B C 1
ATOM 3695 O O . PHE B 1 229 ? -12.328 0.424 -11.648 1 95.75 229 PHE B O 1
ATOM 3702 N N . GLU B 1 230 ? -11.18 2.305 -11.68 1 93.62 230 GLU B N 1
ATOM 3703 C CA . GLU B 1 230 ? -11.43 2.619 -10.281 1 93.62 230 GLU B CA 1
ATOM 3704 C C . GLU B 1 230 ? -12.922 2.779 -10.008 1 93.62 230 GLU B C 1
ATOM 3706 O O . GLU B 1 230 ? -13.461 2.189 -9.07 1 93.62 230 GLU B O 1
ATOM 3711 N N . ASP B 1 231 ? -13.547 3.549 -10.867 1 94.38 231 ASP B N 1
ATOM 3712 C CA . ASP B 1 231 ? -14.984 3.752 -10.719 1 94.38 231 ASP B CA 1
ATOM 3713 C C . ASP B 1 231 ? -15.75 2.443 -10.906 1 94.38 231 ASP B C 1
ATOM 3715 O O . ASP B 1 231 ? -16.734 2.186 -10.211 1 94.38 231 ASP B O 1
ATOM 3719 N N . ALA B 1 232 ? -15.281 1.68 -11.875 1 96.81 232 ALA B N 1
ATOM 3720 C CA . ALA B 1 232 ? -15.906 0.378 -12.102 1 96.81 232 ALA B CA 1
ATOM 3721 C C . ALA B 1 232 ? -15.812 -0.502 -10.859 1 96.81 232 ALA B C 1
ATOM 3723 O O . ALA B 1 232 ? -16.797 -1.111 -10.445 1 96.81 232 ALA B O 1
ATOM 3724 N N . PHE B 1 233 ? -14.648 -0.549 -10.297 1 96.88 233 PHE B N 1
ATOM 3725 C CA . PHE B 1 233 ? -14.445 -1.353 -9.094 1 96.88 233 PHE B CA 1
ATOM 3726 C C . PHE B 1 233 ? -15.375 -0.905 -7.977 1 96.88 233 PHE B C 1
ATOM 3728 O O . PHE B 1 233 ? -16.031 -1.732 -7.34 1 96.88 233 PHE B O 1
ATOM 3735 N N . ILE B 1 234 ? -15.359 0.374 -7.715 1 93.88 234 ILE B N 1
ATOM 3736 C CA . ILE B 1 234 ? -16.156 0.92 -6.625 1 93.88 234 ILE B CA 1
ATOM 3737 C C . ILE B 1 234 ? -17.625 0.555 -6.836 1 93.88 234 ILE B C 1
ATOM 3739 O O . ILE B 1 234 ? -18.281 0.068 -5.914 1 93.88 234 ILE B O 1
ATOM 3743 N N . LYS B 1 235 ? -18.078 0.762 -8.031 1 94.88 235 LYS B N 1
ATOM 3744 C CA . LYS B 1 235 ? -19.469 0.469 -8.352 1 94.88 235 LYS B CA 1
ATOM 3745 C C . LYS B 1 235 ? -19.766 -1.02 -8.195 1 94.88 235 LYS B C 1
ATOM 3747 O O . LYS B 1 235 ? -20.766 -1.396 -7.574 1 94.88 235 LYS B O 1
ATOM 3752 N N . LEU B 1 236 ? -18.922 -1.845 -8.68 1 95.5 236 LEU B N 1
ATOM 3753 C CA . LEU B 1 236 ? -19.141 -3.287 -8.688 1 95.5 236 LEU B CA 1
ATOM 3754 C C . LEU B 1 236 ? -18.984 -3.875 -7.293 1 95.5 236 LEU B C 1
ATOM 3756 O O . LEU B 1 236 ? -19.688 -4.809 -6.918 1 95.5 236 LEU B O 1
ATOM 3760 N N . ALA B 1 237 ? -18.062 -3.398 -6.57 1 93.5 237 ALA B N 1
ATOM 3761 C CA . ALA B 1 237 ? -17.797 -3.91 -5.23 1 93.5 237 ALA B CA 1
ATOM 3762 C C . ALA B 1 237 ? -18.875 -3.473 -4.242 1 93.5 237 ALA B C 1
ATOM 3764 O O . ALA B 1 237 ? -19.125 -4.16 -3.254 1 93.5 237 ALA B O 1
ATOM 3765 N N . THR B 1 238 ? -19.453 -2.268 -4.453 1 89.69 238 THR B N 1
ATOM 3766 C CA . THR B 1 238 ? -20.422 -1.749 -3.5 1 89.69 238 THR B CA 1
ATOM 3767 C C . THR B 1 238 ? -21.859 -2.029 -3.977 1 89.69 238 THR B C 1
ATOM 3769 O O . THR B 1 238 ? -22.812 -1.701 -3.287 1 89.69 238 THR B O 1
ATOM 3772 N N . GLY B 1 239 ? -22.078 -2.801 -4.922 1 78.31 239 GLY B N 1
ATOM 3773 C CA . GLY B 1 239 ? -23.391 -3.262 -5.352 1 78.31 239 GLY B CA 1
ATOM 3774 C C . GLY B 1 239 ? -24.109 -2.256 -6.219 1 78.31 239 GLY B C 1
ATOM 3775 O O . GLY B 1 239 ? -25.344 -2.279 -6.305 1 78.31 239 GLY B O 1
ATOM 3776 N N . GLY B 1 240 ? -23.547 -1.189 -6.621 1 60.56 240 GLY B N 1
ATOM 3777 C CA . GLY B 1 240 ? -24.281 -0.249 -7.445 1 60.56 240 GLY B CA 1
ATOM 3778 C C . GLY B 1 240 ? -24.719 -0.836 -8.773 1 60.56 240 GLY B C 1
ATOM 3779 O O . GLY B 1 240 ? -25.219 -0.116 -9.641 1 60.56 240 GLY B O 1
ATOM 3780 N N . THR B 1 241 ? -24.141 -2 -9.203 1 52.62 241 THR B N 1
ATOM 3781 C CA . THR B 1 241 ? -24.672 -2.461 -10.484 1 52.62 241 THR B CA 1
ATOM 3782 C C . THR B 1 241 ? -25.984 -3.215 -10.297 1 52.62 241 THR B C 1
ATOM 3784 O O . THR B 1 241 ? -26.188 -3.855 -9.266 1 52.62 241 THR B O 1
ATOM 3787 N N . GLU B 1 242 ? -27.062 -2.828 -10.906 1 41.41 242 GLU B N 1
ATOM 3788 C CA . GLU B 1 242 ? -28.234 -3.664 -11.07 1 41.41 242 GLU B CA 1
ATOM 3789 C C . GLU B 1 242 ? -27.859 -5.125 -11.281 1 41.41 242 GLU B C 1
ATOM 3791 O O . GLU B 1 242 ? -26.766 -5.422 -11.789 1 41.41 242 GLU B O 1
ATOM 3796 N N . ASN B 1 243 ? -28.484 -6.152 -10.664 1 39.38 243 ASN B N 1
ATOM 3797 C CA . ASN B 1 243 ? -28.438 -7.602 -10.5 1 39.38 243 ASN B CA 1
ATOM 3798 C C . ASN B 1 243 ? -27.844 -8.281 -11.727 1 39.38 243 ASN B C 1
ATOM 3800 O O . ASN B 1 243 ? -28.031 -9.484 -11.922 1 39.38 243 ASN B O 1
ATOM 3804 N N . GLU B 1 244 ? -27.562 -7.684 -12.859 1 36.88 244 GLU B N 1
ATOM 3805 C CA . GLU B 1 244 ? -27.391 -8.68 -13.922 1 36.88 244 GLU B CA 1
ATOM 3806 C C . GLU B 1 244 ? -26.078 -9.438 -13.758 1 36.88 244 GLU B C 1
ATOM 3808 O O . GLU B 1 244 ? -25.016 -8.82 -13.617 1 36.88 244 GLU B O 1
ATOM 3813 N N . ASN B 1 245 ? -26.016 -10.5 -13.039 1 36.97 245 ASN B N 1
ATOM 3814 C CA . ASN B 1 245 ? -24.984 -11.516 -13.086 1 36.97 245 ASN B CA 1
ATOM 3815 C C . ASN B 1 245 ? -24.281 -11.539 -14.438 1 36.97 245 ASN B C 1
ATOM 3817 O O . ASN B 1 245 ? -24.922 -11.648 -15.477 1 36.97 245 ASN B O 1
ATOM 3821 N N . MET B 1 246 ? -23.344 -10.891 -14.68 1 40.91 246 MET B N 1
ATOM 3822 C CA . MET B 1 246 ? -22.672 -11.102 -15.961 1 40.91 246 MET B CA 1
ATOM 3823 C C . MET B 1 246 ? -22.422 -12.578 -16.219 1 40.91 246 MET B C 1
ATOM 3825 O O . MET B 1 246 ? -21.938 -13.289 -15.336 1 40.91 246 MET B O 1
ATOM 3829 N N . GLY B 1 247 ? -23.188 -13.344 -16.922 1 35.19 247 GLY B N 1
ATOM 3830 C CA . GLY B 1 247 ? -23 -14.656 -17.531 1 35.19 247 GLY B CA 1
ATOM 3831 C C . GLY B 1 247 ? -21.562 -14.914 -17.953 1 35.19 247 GLY B C 1
ATOM 3832 O O . GLY B 1 247 ? -21.312 -15.758 -18.812 1 35.19 247 GLY B O 1
ATOM 3833 N N . LEU B 1 248 ? -20.703 -13.992 -17.672 1 36.94 248 LEU B N 1
ATOM 3834 C CA . LEU B 1 248 ? -19.484 -14.453 -18.312 1 36.94 248 LEU B CA 1
ATOM 3835 C C . LEU B 1 248 ? -18.891 -15.648 -17.547 1 36.94 248 LEU B C 1
ATOM 3837 O O . LEU B 1 248 ? -17.781 -16.094 -17.844 1 36.94 248 LEU B O 1
ATOM 3841 N N . CYS B 1 249 ? -19.469 -15.984 -16.406 1 29.59 249 CYS B N 1
ATOM 3842 C CA . CYS B 1 249 ? -18.953 -17.25 -15.891 1 29.59 249 CYS B CA 1
ATOM 3843 C C . CYS B 1 249 ? -19.641 -18.438 -16.562 1 29.59 249 CYS B C 1
ATOM 3845 O O . CYS B 1 249 ? -20.859 -18.406 -16.766 1 29.59 249 CYS B O 1
#

InterPro domains:
  IPR003439 ABC transporter-like, ATP-binding domain [PF00005] (20-162)
  IPR003439 ABC transporter-like, ATP-binding domain [PS50893] (4-233)
  IPR003593 AAA+ ATPase domain [SM00382] (28-210)
  IPR026082 ABC transporter A [PTHR19229] (3-221)
  IPR027417 P-loop containing nucleoside triphosphate hydrolase [G3DSA:3.40.50.300] (1-241)
  IPR027417 P-loop containing nucleoside triphosphate hydrolase [SSF52540] (3-223)

Sequence (498 aa):
MEMIEIKNLTKKYNDKLAVDNLNLSIKQGKLLALLGVNGAGKTTTLKMLSGLIQPTSGDARINNYSIVNESLFVKELIAVSPQETAIAPNLTVRENLELMAEIHGFKKTLINNKVIEMITAFNLKDVAAKKSKKLSGGYQRRLSIAMALISEPQILFLDEPTLGLDILAREQLWRTIKALKGKITIILTTHYLEEAEALSDYVCIMKDGKIKALGTTNELIKFAKTTSFEDAFIKLATGGTENENMGLCMEMIEIKNLTKKYNDKLAVDNLNLSIKQGKLLALLGVNGAGKTTTLKMLSGLIQPTSGDARINNYSIVNESLFVKELIAVSPQETAIAPNLTVRENLELMAEIHGFKKTLINNKVIEMITAFNLKDVAAKKSKKLSGGYQRRLSIAMALISEPQILFLDEPTLGLDILAREQLWRTIKALKGKITIILTTHYLEEAEALSDYVCIMKDGKIKALGTTNELIKFAKTTSFEDAFIKLATGGTENENMGLC

Solvent-accessible surface area (backbone atoms only — not comparable to full-atom values): 25813 Å² total; per-residue (Å²): 108,70,32,32,42,35,43,44,28,21,32,61,57,91,91,41,60,42,27,50,56,33,63,51,71,39,46,63,21,37,31,39,20,37,32,32,44,86,77,13,24,50,69,60,48,52,32,32,74,67,56,78,41,78,58,69,39,62,40,35,27,43,73,83,29,34,47,76,83,30,41,73,63,39,51,68,36,44,31,68,31,56,65,62,72,75,70,57,48,88,30,25,44,50,50,44,37,46,50,46,33,48,75,69,62,51,51,76,87,48,38,60,56,54,39,52,50,42,31,59,68,54,72,33,68,96,46,32,81,38,41,39,64,76,45,55,70,47,55,40,42,42,48,26,46,40,46,35,48,64,72,61,39,54,31,41,38,33,35,36,76,53,69,92,46,32,54,69,45,34,52,52,48,50,53,46,55,54,70,40,51,67,74,29,19,34,42,33,30,36,51,47,68,65,57,42,65,74,63,33,61,28,38,34,35,28,42,74,11,28,76,66,47,70,37,32,64,67,54,42,13,58,72,56,69,44,94,38,61,67,55,14,47,53,35,47,68,70,57,70,53,76,82,72,70,71,72,78,105,109,70,31,32,42,38,42,45,28,20,31,59,57,91,92,41,60,42,27,50,56,33,64,49,72,39,46,62,21,38,30,38,20,36,32,33,45,87,77,13,23,48,69,60,50,51,31,32,73,67,55,77,42,78,59,68,40,61,42,36,28,44,75,83,30,35,45,78,84,32,42,72,64,40,52,68,36,43,30,66,32,57,65,62,72,75,69,58,48,87,30,24,45,50,48,45,37,46,50,46,34,48,75,69,62,52,52,76,87,49,39,61,57,53,39,51,50,41,30,58,67,53,71,33,68,95,46,32,83,37,40,40,65,76,46,54,70,47,55,40,42,43,48,24,46,41,47,35,48,66,73,62,38,54,32,41,38,32,33,36,77,52,70,93,45,33,54,67,44,36,52,53,49,50,54,47,55,54,70,40,52,67,74,29,20,34,42,33,32,37,49,48,67,65,56,41,64,72,63,33,61,28,38,35,35,30,44,75,10,27,76,65,46,69,36,31,67,65,54,42,14,58,72,58,70,42,94,39,61,66,53,14,47,53,34,48,70,70,57,68,53,76,83,71,71,71,72,79,107

pLDDT: mean 94.06, std 11.31, range [29.58, 98.81]

Nearest PDB structures (foldseek):
  4yer-assembly1_A  TM=9.674E-01  e=5.346E-30  Thermotoga maritima MSB8
  4yer-assembly1_B  TM=9.571E-01  e=4.731E-30  Thermotoga maritima MSB8
  1vpl-assembly1_A-2  TM=9.609E-01  e=4.475E-26  Thermotoga maritima MSB8
  7lkz-assembly1_A  TM=8.942E-01  e=5.402E-22  Homo sapiens
  7e7o-assembly1_A  TM=9.294E-01  e=7.921E-21  Homo sapiens

Foldseek 3Di:
DWQKWWAQFWADDPPATLAGGETDTDHFLFEEEAAEDPSLNQVVVLCCQLLVDPTPDTWMAGNRHTCHPRVVVSNLQEFEQAPDFDFDQQAFLLVRQLVLLVVLPHDPVCSVVLSVVLCVLLVVVVRRRPGLNPDDPLNSLSSRQSSRCSSPHQEYEAEASCPPHDDVSVVSVLVSLQVCGSPHYYYYYHHDQVSCLSHGQKYFYGGSNYTQDIGHLVVLCVQQVHDHSVVSNVCSHVVVDDPPPPPPD/DWQKWWAQFWADDPPATLAGGETDTDHFLFEEEAAEDPSLNQVVVLCCQLLVDPTPDTWMAGNRHTCHPRVVVSNLQEFEQAPDFDFDQQAFLLVRQLVLLVVLPHDPVCSVVLSVVLCVLLVVVVRRRPGLNPDDPLNSLSSRQSSRCSSPHQEYEAEASCPPHDDVSVVSVLVSLQVSGSPHYYYYYHHDQVSCLSHGQKYFYGGSNYTQDIGHLVVLCVQQVHDHSVSSNVCSRVVVDDPPPPVPD

Organism: NCBI:txid445974

Radius of gyration: 24.79 Å; Cα contacts (8 Å, |Δi|>4): 1004; chains: 2; bounding box: 56×70×51 Å